Protein AF-A0A6V6YTX3-F1 (afdb_monomer_lite)

Radius of gyration: 28.55 Å; chains: 1; bounding box: 66×71×80 Å

pLDDT: mean 80.89, std 12.43, range [33.06, 96.5]

Foldseek 3Di:
DVPPDQDWDWDKDFDWDDDPVDGADPVGGPDIDTHTFFKKKKKKKKKFFPAFLDKDWPPADPPVVVVSVVSVVVNVVCVVVLWTKIKIWMKIKMFGCDPDPPDGPDIDIDIDIDIDIDNVCSVVCVVVSVVVCVVVVVVVVVRVPDNWGKMKTKGAWMKMWIKMKGWDFAAEPNHGDPDIWIKIKTKIKTVFNMKIKMKTQVLVVLVVVVVVPPDDDDSNPVSVVVVVVVCVVVVPDPDAQKDKDKTWIKIWMWTKMWMKMKMDTPRYPKIKIKIKIKIKIKIKTKIKIKMKGWDDDPQKIKIKIKIKIKMKMWMKMWMWMWMAIPVVRWIWIAIWIKGAWTKMWIWIKMKIWMDRPVVRDTDIDMDTPDTDMDTPGHIDIPQVVCCVVVVDHRIDIPD

Sequence (399 aa):
MQYIWPKVFANEYNIHVHSCRYFSNDANTTIQLMAYSDIKWDFHFFLNLSNELSVKWGKLPPGKDTEMRKKAGKIGAEKRWKQTEIDFGVVLEANWNKITDDKYDNHFDATFKHEAKIKQLYSVFSSLKEFSKGVTGGTKGIAKKSNLPFDVQMKPPNFCLGAVWQLARGTKKGVPTKVLGMEYKFYFKAEPLIALVLTIDLLDLAVQTAGTLAGGPAGNEVAKLILDIIQEWAARDREVGITFSILFDLILTGQIDGSADMTINTESDDNKGNAELKTKLSAEIKLEVKLKAKAVFLEVTAYALGTAKASAKASITFGHTLQYNQTQKSLYYRPAMNFDTVEGTVLIKVEAGLSAKKLGLDLKEDKVIVNKSYTFWDGFDVIKQFEKTTGYSTNINLI

Secondary structure (DSSP, 8-state):
-GGGSSS--EEEEEE--EETTEE--TTS-SEEEEEE--EEEEEEEEEEE-S-SEEEEESPPTTHHHHHHHHHHHHHHHHHHT-EEEEEEEEEEEEEEEEETTEEEEEEEEEEEEEEEESHHHHHHHHHHHHHHHHHHHHHHHHTT----EEEEEEPPEEEEEEEEEEEEEEETTEEEEEEEEEEEEEEEEEEEEEEEEEEEHHHHHHHHHTT-SS-SSSHHHHHHHHHHHHHHHHS-SSSSEEEEEEEEEEEEEEEEEEEEEEEETT-S--EEEEEEEEEEEEEEEEEEEEEEEEEETTEEEEEEEEEEEEEEEEEEEEEEEEEETTTTEEEEEEEEEE--EEEEEEEEEEEEEEEGGGTEEEEEEEEEEEEEEEEE--EEHHHHHHHHH-----EE--

Organism: NCBI:txid554283

Structure (mmCIF, N/CA/C/O backbone):
data_AF-A0A6V6YTX3-F1
#
_entry.id   AF-A0A6V6YTX3-F1
#
loop_
_atom_site.group_PDB
_atom_site.id
_atom_site.type_symbol
_atom_site.label_atom_id
_atom_site.label_alt_id
_atom_site.label_comp_id
_atom_site.label_asym_id
_atom_site.label_entity_id
_atom_site.label_seq_id
_atom_site.pdbx_PDB_ins_cod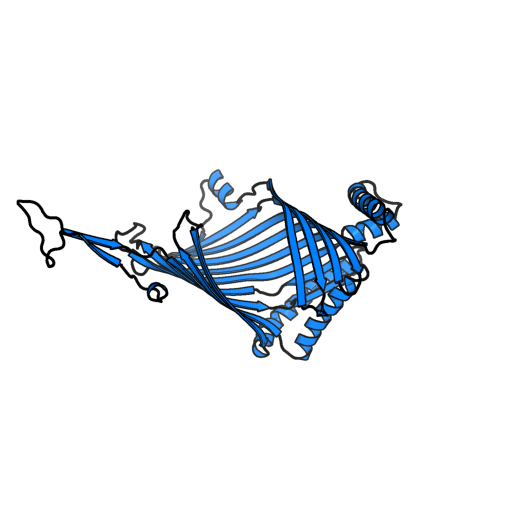e
_atom_site.Cartn_x
_atom_site.Cartn_y
_atom_site.Cartn_z
_atom_site.occupancy
_atom_site.B_iso_or_equiv
_atom_site.auth_seq_id
_atom_site.auth_comp_id
_atom_site.auth_asym_id
_atom_site.auth_atom_id
_atom_site.pdbx_PDB_model_num
ATOM 1 N N . MET A 1 1 ? -21.705 -22.855 4.263 1.00 55.72 1 MET A N 1
ATOM 2 C CA . MET A 1 1 ? -22.449 -21.572 4.275 1.00 55.72 1 MET A CA 1
ATOM 3 C C . MET A 1 1 ? -22.805 -21.069 5.675 1.00 55.72 1 MET A C 1
ATOM 5 O O . MET A 1 1 ? -22.859 -19.861 5.834 1.00 55.72 1 MET A O 1
ATOM 9 N N . GLN A 1 2 ? -23.033 -21.928 6.682 1.00 64.25 2 GLN A N 1
ATOM 10 C CA . GLN A 1 2 ? -23.496 -21.500 8.017 1.00 64.25 2 GLN A CA 1
ATOM 11 C C . GLN A 1 2 ? -22.607 -20.435 8.690 1.00 64.25 2 GLN A C 1
ATOM 13 O O . GLN A 1 2 ? -23.139 -19.475 9.229 1.00 64.25 2 GLN A O 1
ATOM 18 N N . TYR A 1 3 ? -21.280 -20.550 8.583 1.00 70.75 3 TYR A N 1
ATOM 19 C CA . TYR A 1 3 ? -20.332 -19.637 9.239 1.00 70.75 3 TYR A CA 1
ATOM 20 C C . TYR A 1 3 ? -19.998 -18.358 8.453 1.00 70.75 3 TYR A C 1
ATOM 22 O O . TYR A 1 3 ? -19.199 -17.565 8.934 1.00 70.75 3 TYR A O 1
ATOM 30 N N . ILE A 1 4 ? -20.577 -18.154 7.260 1.00 78.25 4 ILE A N 1
ATOM 31 C CA . ILE A 1 4 ? -20.369 -16.921 6.471 1.00 78.25 4 ILE A CA 1
ATOM 32 C C . ILE A 1 4 ? -21.146 -15.760 7.100 1.00 78.25 4 ILE A C 1
ATOM 34 O O . ILE A 1 4 ? -20.674 -14.630 7.125 1.00 78.25 4 ILE A O 1
ATOM 38 N N . TRP A 1 5 ? -22.346 -16.030 7.617 1.00 79.81 5 TRP A N 1
ATOM 39 C CA . TRP A 1 5 ? -23.194 -14.985 8.178 1.00 79.81 5 TRP A CA 1
ATOM 40 C C . TRP A 1 5 ? -22.639 -14.481 9.514 1.00 79.81 5 TRP A C 1
ATOM 42 O O . TRP A 1 5 ? -22.276 -15.301 10.361 1.00 79.81 5 TRP A O 1
ATOM 52 N N . PRO A 1 6 ? -22.615 -13.156 9.743 1.00 76.31 6 PRO A N 1
ATOM 53 C CA . PRO A 1 6 ? -22.049 -12.572 10.948 1.00 76.31 6 PRO A CA 1
ATOM 54 C C . PRO A 1 6 ? -23.008 -12.752 12.131 1.00 76.31 6 PRO A C 1
ATOM 56 O O . PRO A 1 6 ? -23.791 -11.877 12.495 1.00 76.31 6 PRO A O 1
ATOM 59 N N . LYS A 1 7 ? -22.984 -13.943 12.719 1.00 79.56 7 LYS A N 1
ATOM 60 C CA . LYS A 1 7 ? -23.772 -14.308 13.891 1.00 79.56 7 LYS A CA 1
ATOM 61 C C . LYS A 1 7 ? -22.941 -15.223 14.778 1.00 79.56 7 LYS A C 1
ATOM 63 O O . LYS A 1 7 ? -22.141 -16.019 14.296 1.00 79.56 7 LYS A O 1
ATOM 68 N N . VAL A 1 8 ? -23.169 -15.128 16.084 1.00 79.75 8 VAL A N 1
ATOM 69 C CA . VAL A 1 8 ? -22.564 -16.048 17.044 1.00 79.75 8 VAL A CA 1
ATOM 70 C C . VAL A 1 8 ? -23.171 -17.437 16.846 1.00 79.75 8 VAL A C 1
ATOM 72 O O . VAL A 1 8 ? -24.342 -17.665 17.155 1.00 79.75 8 VAL A O 1
ATOM 75 N N . PHE A 1 9 ? -22.368 -18.356 16.314 1.00 80.56 9 PHE A N 1
ATOM 76 C CA . PHE A 1 9 ? -22.688 -19.775 16.217 1.00 80.56 9 PHE A CA 1
ATOM 77 C C . PHE A 1 9 ? -21.773 -20.559 17.158 1.00 80.56 9 PHE A C 1
ATOM 79 O O . PHE A 1 9 ? -20.552 -20.418 17.094 1.00 80.56 9 PHE A O 1
ATOM 86 N N . ALA A 1 10 ? -22.371 -21.383 18.017 1.00 84.25 10 ALA A N 1
ATOM 87 C CA . ALA A 1 10 ? -21.659 -22.334 18.857 1.00 84.25 10 ALA A CA 1
ATOM 88 C C . ALA A 1 10 ? -21.990 -23.755 18.397 1.00 84.25 10 ALA A C 1
ATOM 90 O O . ALA A 1 10 ? -23.154 -24.083 18.170 1.00 84.25 10 ALA A O 1
ATOM 91 N N . ASN A 1 11 ? -20.965 -24.589 18.278 1.00 83.12 11 ASN A N 1
ATOM 92 C CA . ASN A 1 11 ? -21.121 -26.032 18.230 1.00 83.12 11 ASN A CA 1
ATOM 93 C C . ASN A 1 11 ? -21.194 -26.521 19.679 1.00 83.12 11 ASN A C 1
ATOM 95 O O . ASN A 1 11 ? -20.237 -26.354 20.440 1.00 83.12 11 ASN A O 1
ATOM 99 N N . GLU A 1 12 ? -22.340 -27.071 20.061 1.00 86.38 12 GLU A N 1
ATOM 100 C CA . GLU A 1 12 ? -22.584 -27.540 21.421 1.00 86.38 12 GLU A CA 1
ATOM 101 C C . GLU A 1 12 ? -22.137 -28.996 21.567 1.00 86.38 12 GLU A C 1
ATOM 103 O O . GLU A 1 12 ? -22.546 -29.861 20.793 1.00 86.38 12 GLU A O 1
ATOM 108 N N . TYR A 1 13 ? -21.314 -29.271 22.578 1.00 87.19 13 TYR A N 1
ATOM 109 C CA . TYR A 1 13 ? -20.930 -30.627 22.955 1.00 87.19 13 TYR A CA 1
ATOM 110 C C . TYR A 1 13 ? -21.371 -30.888 24.390 1.00 87.19 13 TYR A C 1
ATOM 112 O O . TYR A 1 13 ? -20.872 -30.276 25.337 1.00 87.19 13 TYR A O 1
ATOM 120 N N . ASN A 1 14 ? -22.305 -31.820 24.540 1.00 88.56 14 ASN A N 1
ATOM 121 C CA . ASN A 1 14 ? -22.791 -32.268 25.834 1.00 88.56 14 ASN A CA 1
ATOM 122 C C . ASN A 1 14 ? -21.958 -33.461 26.298 1.00 88.56 14 ASN A C 1
ATOM 124 O O . ASN A 1 14 ? -21.914 -34.497 25.637 1.00 88.56 14 ASN A O 1
ATOM 128 N N . ILE A 1 15 ? -21.277 -33.305 27.429 1.00 85.94 15 ILE A N 1
ATOM 129 C CA . ILE A 1 15 ? -20.471 -34.356 28.044 1.00 85.94 15 ILE A CA 1
ATOM 130 C C . ILE A 1 15 ? -21.214 -34.853 29.284 1.00 85.94 15 ILE A C 1
ATOM 132 O O . ILE A 1 15 ? -21.474 -34.108 30.237 1.00 85.94 15 ILE A O 1
ATOM 136 N N . HIS A 1 16 ? -21.542 -36.139 29.262 1.00 86.81 16 HIS A N 1
ATOM 137 C CA . HIS A 1 16 ? -22.206 -36.850 30.346 1.00 86.81 16 HIS A CA 1
ATOM 138 C C . HIS A 1 16 ? -21.153 -37.630 31.133 1.00 86.81 16 HIS A C 1
ATOM 140 O O . HIS A 1 16 ? -20.387 -38.411 30.569 1.00 86.81 16 HIS A O 1
ATOM 146 N N . VAL A 1 17 ? -21.069 -37.379 32.441 1.00 82.81 17 VAL A N 1
ATOM 147 C CA . VAL A 1 17 ? -20.163 -38.114 33.330 1.00 82.81 17 VAL A CA 1
ATOM 148 C C . VAL A 1 17 ? -20.992 -39.104 34.135 1.00 82.81 17 VAL A C 1
ATOM 150 O O . VAL A 1 17 ? -22.024 -38.747 34.713 1.00 82.81 17 VAL A O 1
ATOM 153 N N . HIS A 1 18 ? -20.531 -40.350 34.177 1.00 83.75 18 HIS A N 1
ATOM 154 C CA . HIS A 1 18 ? -21.158 -41.427 34.934 1.00 83.75 18 HIS A CA 1
ATOM 155 C C . HIS A 1 18 ? -20.151 -42.008 35.928 1.00 83.75 18 HIS A C 1
ATOM 157 O O . HIS A 1 18 ? -18.965 -42.147 35.640 1.00 83.75 18 HIS A O 1
ATOM 163 N N . SER A 1 19 ? -20.636 -42.363 37.109 1.00 81.50 19 SER A N 1
ATOM 164 C CA . SER A 1 19 ? -19.916 -43.114 38.131 1.00 81.50 19 SER A CA 1
ATOM 165 C C . SER A 1 19 ? -20.881 -44.088 38.805 1.00 81.50 19 SER A C 1
ATOM 167 O O . SER A 1 19 ? -22.097 -43.929 38.710 1.00 81.50 19 SER A O 1
ATOM 169 N N . CYS A 1 20 ? -20.365 -45.058 39.561 1.00 77.19 20 CYS A N 1
ATOM 170 C CA . CYS A 1 20 ? -21.208 -46.028 40.269 1.00 77.19 20 CYS A CA 1
ATOM 171 C C . CYS A 1 20 ? -22.202 -45.390 41.265 1.00 77.19 20 CYS A C 1
ATOM 173 O O . CYS A 1 20 ? -23.158 -46.045 41.665 1.00 77.19 20 CYS A O 1
ATOM 175 N N . ARG A 1 21 ? -21.990 -44.127 41.675 1.00 72.94 21 ARG A N 1
ATOM 176 C CA . ARG A 1 21 ? -22.867 -43.377 42.595 1.00 72.94 21 ARG A CA 1
ATOM 177 C C . ARG A 1 21 ? -23.674 -42.263 41.912 1.00 72.94 21 ARG A C 1
ATOM 179 O O . ARG A 1 21 ? -24.612 -41.751 42.512 1.00 72.94 21 ARG A O 1
ATOM 186 N N . TYR A 1 22 ? -23.316 -41.871 40.690 1.00 70.75 22 TYR A N 1
ATOM 187 C CA . TYR A 1 22 ? -23.925 -4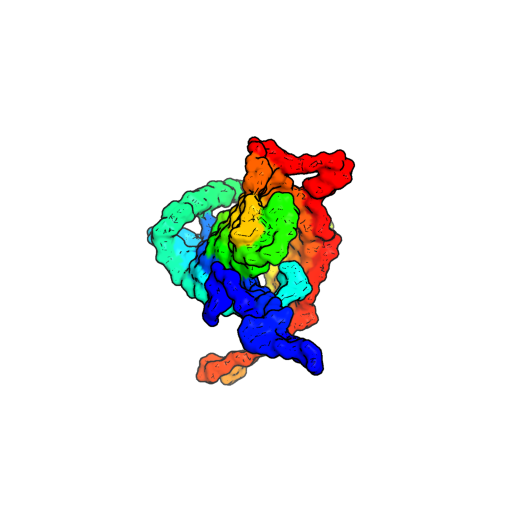0.746 39.977 1.00 70.75 22 TYR A CA 1
ATOM 188 C C . TYR A 1 22 ? -24.087 -41.074 38.496 1.00 70.75 22 TYR A C 1
ATOM 190 O O . TYR A 1 22 ? -23.101 -41.347 37.816 1.00 70.75 22 TYR A O 1
ATOM 198 N N . PHE A 1 23 ? -25.315 -41.004 37.993 1.00 72.06 23 PHE A N 1
ATOM 199 C CA . PHE A 1 23 ? -25.640 -41.274 36.598 1.00 72.06 23 PHE A CA 1
ATOM 200 C C . PHE A 1 23 ? -26.283 -40.023 35.999 1.00 72.06 23 PHE A C 1
ATOM 202 O O . PHE A 1 23 ? -27.403 -39.671 36.370 1.00 72.06 23 PHE A O 1
ATOM 209 N N . SER A 1 24 ? -25.575 -39.326 35.109 1.00 69.75 24 SER A N 1
ATOM 210 C CA . SER A 1 24 ? -26.210 -38.278 34.304 1.00 69.75 24 SER A CA 1
ATOM 211 C C . SER A 1 24 ? -27.113 -38.924 33.249 1.00 69.75 24 SER A C 1
ATOM 213 O O . SER A 1 24 ? -26.835 -40.029 32.793 1.00 69.75 24 SER A O 1
ATOM 215 N N . ASN A 1 25 ? -28.232 -38.291 32.904 1.00 71.19 25 ASN A N 1
ATOM 216 C CA . ASN A 1 25 ? -29.063 -38.717 31.775 1.00 71.19 25 ASN A CA 1
ATOM 217 C C . ASN A 1 25 ? -28.991 -37.656 30.668 1.00 71.19 25 ASN A C 1
ATOM 219 O O . ASN A 1 25 ? -28.461 -36.565 30.893 1.00 71.19 25 ASN A O 1
ATOM 223 N N . ASP A 1 26 ? -29.559 -37.954 29.503 1.00 67.12 26 ASP A N 1
ATOM 224 C CA . ASP A 1 26 ? -29.536 -37.057 28.339 1.00 67.12 26 ASP A CA 1
ATOM 225 C C . ASP A 1 26 ? -30.217 -35.695 28.590 1.00 67.12 26 ASP A C 1
ATOM 227 O O . ASP A 1 26 ? -29.926 -34.723 27.900 1.00 67.12 26 ASP A O 1
ATOM 231 N N . ALA A 1 27 ? -31.085 -35.587 29.603 1.00 72.06 27 ALA A N 1
ATOM 232 C CA . ALA A 1 27 ? -31.695 -34.327 30.031 1.00 72.06 27 ALA A CA 1
ATOM 233 C C . ALA A 1 27 ? -30.821 -33.518 31.014 1.00 72.06 27 ALA A C 1
ATOM 235 O O . ALA A 1 27 ? -31.084 -32.337 31.221 1.00 72.06 27 ALA A O 1
ATOM 236 N N . ASN A 1 28 ? -29.788 -34.126 31.610 1.00 73.38 28 ASN A N 1
ATOM 237 C CA . ASN A 1 28 ? -28.886 -33.511 32.586 1.00 73.38 28 ASN A CA 1
ATOM 238 C C . ASN A 1 28 ? -27.421 -33.655 32.147 1.00 73.38 28 ASN A C 1
ATOM 240 O O . ASN A 1 28 ? -26.656 -34.466 32.679 1.00 73.38 28 ASN A O 1
ATOM 244 N N . THR A 1 29 ? -27.020 -32.832 31.180 1.00 81.94 29 THR A N 1
ATOM 245 C CA . THR A 1 29 ? -25.621 -32.675 30.764 1.00 81.94 29 THR A CA 1
ATOM 246 C C . THR A 1 29 ? -24.740 -32.291 31.955 1.00 81.94 29 THR A C 1
ATOM 248 O O . THR A 1 29 ? -25.035 -31.338 32.671 1.00 81.94 29 THR A O 1
ATOM 251 N N . THR A 1 30 ? -23.634 -33.015 32.171 1.00 84.06 30 THR A N 1
ATOM 252 C CA . THR A 1 30 ? -22.717 -32.714 33.288 1.00 84.06 30 THR A CA 1
ATOM 253 C C . THR A 1 30 ? -21.778 -31.557 32.952 1.00 84.06 30 THR A C 1
ATOM 255 O O . THR A 1 30 ? -21.507 -30.713 33.801 1.00 84.06 30 THR A O 1
ATOM 258 N N . ILE A 1 31 ? -21.284 -31.504 31.713 1.00 84.31 31 ILE A N 1
ATOM 259 C CA . ILE A 1 31 ? -20.460 -30.407 31.196 1.00 84.31 31 ILE A CA 1
ATOM 260 C C . ILE A 1 31 ? -20.973 -30.048 29.800 1.00 84.31 31 ILE A C 1
ATOM 262 O O . ILE A 1 31 ? -20.982 -30.898 28.913 1.00 84.31 31 ILE A O 1
ATOM 266 N N . GLN A 1 32 ? -21.382 -28.795 29.601 1.00 85.88 32 GLN A N 1
ATOM 267 C CA . GLN A 1 32 ? -21.717 -28.255 28.282 1.00 85.88 32 GLN A CA 1
ATOM 268 C C . GLN A 1 32 ? -20.524 -27.450 27.761 1.00 85.88 32 GLN A C 1
ATOM 270 O O . GLN A 1 32 ? -20.121 -26.455 28.367 1.00 85.88 32 GLN A O 1
ATOM 275 N N . LEU A 1 33 ? -19.944 -27.887 26.646 1.00 85.12 33 LEU A N 1
ATOM 276 C CA . LEU A 1 33 ? -18.865 -27.183 25.962 1.00 85.12 33 LEU A CA 1
ATOM 277 C C . LEU A 1 33 ? -19.438 -26.439 24.750 1.00 85.12 33 LEU A C 1
ATOM 279 O O . LEU A 1 33 ? -19.970 -27.055 23.829 1.00 85.12 33 LEU A O 1
ATOM 283 N N . MET A 1 34 ? -19.286 -25.116 24.741 1.00 85.69 34 MET A N 1
ATOM 284 C CA . MET A 1 34 ? -19.649 -24.258 23.611 1.00 85.69 34 MET A CA 1
ATOM 285 C C . MET A 1 34 ? -18.389 -23.975 22.788 1.00 85.69 34 MET A C 1
ATOM 287 O O . MET A 1 34 ? -17.535 -23.197 23.218 1.00 85.69 34 MET A O 1
ATOM 291 N N . ALA A 1 35 ? -18.241 -24.620 21.629 1.00 85.44 35 ALA A N 1
ATOM 292 C CA . ALA A 1 35 ? -17.104 -24.390 20.741 1.00 85.44 35 ALA A CA 1
ATOM 293 C C . ALA A 1 35 ? -17.479 -23.406 19.631 1.00 85.44 35 ALA A C 1
ATOM 295 O O . ALA A 1 35 ? -18.413 -23.634 18.865 1.00 85.44 35 ALA A O 1
ATOM 296 N N . TYR A 1 36 ? -16.724 -22.323 19.523 1.00 85.62 36 TYR A N 1
ATOM 297 C CA . TYR A 1 36 ? -16.973 -21.256 18.561 1.00 85.62 36 TYR A CA 1
ATOM 298 C C . TYR A 1 36 ? -15.987 -21.336 17.397 1.00 85.62 36 TYR A C 1
ATOM 300 O O . TYR A 1 36 ? -14.835 -21.728 17.581 1.00 85.62 36 TYR A O 1
ATOM 308 N N . SER A 1 37 ? -16.430 -20.961 16.197 1.00 82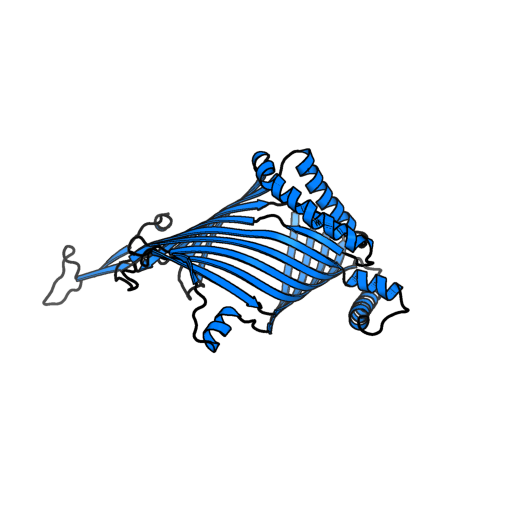.06 37 SER A N 1
ATOM 309 C CA . SER A 1 37 ? -15.560 -20.911 15.022 1.00 82.06 37 SER A CA 1
ATOM 310 C C . SER A 1 37 ? -14.627 -19.699 15.085 1.00 82.06 37 SER A C 1
ATOM 312 O O . SER A 1 37 ? -15.104 -18.564 15.107 1.00 82.06 37 SER A O 1
ATOM 314 N N . ASP A 1 38 ? -13.317 -19.929 15.054 1.00 84.94 38 ASP A N 1
ATOM 315 C CA . ASP A 1 38 ? -12.299 -18.875 14.967 1.00 84.94 38 ASP A CA 1
ATOM 316 C C . ASP A 1 38 ? -12.019 -18.522 13.498 1.00 84.94 38 ASP A C 1
ATOM 318 O O . ASP A 1 38 ? -11.021 -18.943 12.912 1.00 84.94 38 ASP A O 1
ATOM 322 N N . ILE A 1 39 ? -12.977 -17.831 12.873 1.00 89.12 39 ILE A N 1
ATOM 323 C CA . ILE A 1 39 ? -12.900 -17.404 11.472 1.00 89.12 39 ILE A CA 1
ATOM 324 C C . ILE A 1 39 ? -13.040 -15.886 11.414 1.00 89.12 39 ILE A C 1
ATOM 326 O O . ILE A 1 39 ? -14.012 -15.320 11.921 1.00 89.12 39 ILE A O 1
ATOM 330 N N . LYS A 1 40 ? -12.087 -15.246 10.740 1.00 92.38 40 LYS A N 1
ATOM 331 C CA . LYS A 1 40 ? -12.123 -13.837 10.373 1.00 92.38 40 LYS A CA 1
ATOM 332 C C . LYS A 1 40 ? -12.524 -13.710 8.912 1.00 92.38 40 LYS A C 1
ATOM 334 O O . LYS A 1 40 ? -11.817 -14.195 8.031 1.00 92.38 40 LYS A O 1
ATOM 339 N N . TRP A 1 41 ? -13.634 -13.031 8.671 1.00 93.62 41 TRP A N 1
ATOM 340 C CA . TRP A 1 41 ? -14.129 -12.729 7.334 1.00 93.62 41 TRP A CA 1
ATOM 341 C C . TRP A 1 41 ? -13.815 -11.287 6.959 1.00 93.62 41 TRP A C 1
ATOM 343 O O . TRP A 1 41 ? -13.958 -10.399 7.798 1.00 93.62 41 TRP A O 1
ATOM 353 N N . ASP A 1 42 ? -13.432 -11.054 5.708 1.00 95.38 42 ASP A N 1
ATOM 354 C CA . ASP A 1 42 ? -13.283 -9.728 5.106 1.00 95.38 42 ASP A CA 1
ATOM 355 C C . ASP A 1 42 ? -14.088 -9.688 3.808 1.00 95.38 42 ASP A C 1
ATOM 357 O O . ASP A 1 42 ? -13.879 -10.493 2.903 1.00 95.38 42 ASP A O 1
ATOM 361 N N . PHE A 1 43 ? -15.040 -8.765 3.733 1.00 94.94 43 PHE A N 1
ATOM 362 C CA . PHE A 1 43 ? -15.798 -8.499 2.524 1.00 94.94 43 PHE A CA 1
ATOM 363 C C . PHE A 1 43 ? -15.616 -7.048 2.119 1.00 94.94 43 PHE A C 1
ATOM 365 O O . PHE A 1 43 ? -15.919 -6.145 2.905 1.00 94.94 43 PHE A O 1
ATOM 372 N N . HIS A 1 44 ? -15.213 -6.805 0.876 1.00 95.88 44 HIS A N 1
ATOM 373 C CA . HIS A 1 44 ? -15.066 -5.442 0.390 1.00 95.88 44 HIS A CA 1
ATOM 374 C C . HIS A 1 44 ? -15.328 -5.274 -1.098 1.00 95.88 44 HIS A C 1
ATOM 376 O O . HIS A 1 44 ? -15.065 -6.146 -1.926 1.00 95.88 44 HIS A O 1
ATOM 382 N N . PHE A 1 45 ? -15.818 -4.086 -1.430 1.00 94.69 45 PHE A N 1
ATOM 383 C CA . PHE A 1 45 ? -15.834 -3.558 -2.781 1.00 94.69 45 PHE A CA 1
ATOM 384 C C . PHE A 1 45 ? -14.536 -2.803 -3.024 1.00 94.69 45 PHE A C 1
ATOM 386 O O . PHE A 1 45 ? -14.122 -2.006 -2.180 1.00 94.69 45 PHE A O 1
ATOM 393 N N . PHE A 1 46 ? -13.938 -2.984 -4.196 1.00 93.31 46 PHE A N 1
ATOM 394 C CA . PHE A 1 46 ? -12.847 -2.130 -4.652 1.00 93.31 46 PHE A CA 1
ATOM 395 C C . PHE A 1 46 ? -13.232 -1.395 -5.934 1.00 93.31 46 PHE A C 1
ATOM 397 O O . PHE A 1 46 ? -13.990 -1.907 -6.762 1.00 93.31 46 PHE A O 1
ATOM 404 N N . LEU A 1 47 ? -12.701 -0.186 -6.090 1.00 90.62 47 LEU A N 1
ATOM 405 C CA . LEU A 1 47 ? -12.811 0.620 -7.298 1.00 90.62 47 LEU A CA 1
ATOM 406 C C . LEU A 1 47 ? -11.467 1.290 -7.551 1.00 90.62 47 LEU A C 1
ATOM 408 O O . LEU A 1 47 ? -11.086 2.233 -6.856 1.00 90.62 47 LEU A O 1
ATOM 412 N N . ASN A 1 48 ? -10.783 0.811 -8.581 1.00 88.94 48 ASN A N 1
ATOM 413 C CA . ASN A 1 48 ? -9.506 1.329 -9.032 1.00 88.94 48 ASN A CA 1
ATOM 414 C C . ASN A 1 48 ? -9.685 1.979 -10.395 1.00 88.94 48 ASN A C 1
ATOM 416 O O . ASN A 1 48 ? -10.426 1.509 -11.257 1.00 88.94 48 ASN A O 1
ATOM 420 N N . LEU A 1 49 ? -8.995 3.085 -10.596 1.00 85.19 49 LEU A N 1
ATOM 421 C CA . LEU A 1 49 ? -8.936 3.754 -11.884 1.00 85.19 49 LEU A CA 1
ATOM 422 C C . LEU A 1 49 ? -7.754 3.195 -12.665 1.00 85.19 49 LEU A C 1
ATOM 424 O O . LEU A 1 49 ? -6.610 3.306 -12.230 1.00 85.19 49 LEU A O 1
ATOM 428 N N . SER A 1 50 ? -8.020 2.618 -13.831 1.00 80.56 50 SER A N 1
ATOM 429 C CA . SER A 1 50 ? -7.002 1.862 -14.570 1.00 80.56 50 SER A CA 1
ATOM 430 C C . SER A 1 50 ? -5.992 2.778 -15.285 1.00 80.56 50 SER A C 1
ATOM 432 O O . SER A 1 50 ? -4.884 2.360 -15.624 1.00 80.56 50 SER A O 1
ATOM 434 N N . ASN A 1 51 ? -6.358 4.044 -15.527 1.00 87.00 51 ASN A N 1
ATOM 435 C CA . ASN A 1 51 ? -5.535 5.019 -16.245 1.00 87.00 51 ASN A CA 1
ATOM 436 C C . ASN A 1 51 ? -4.972 6.118 -15.334 1.00 87.00 51 ASN A C 1
ATOM 438 O O . ASN A 1 51 ? -5.651 6.642 -14.453 1.00 87.00 51 ASN A O 1
ATOM 442 N N . GLU A 1 52 ? -3.740 6.539 -15.633 1.00 88.75 52 GLU A N 1
ATOM 443 C CA . GLU A 1 52 ? -3.099 7.703 -15.009 1.00 88.75 52 GLU A CA 1
ATOM 444 C C . GLU A 1 52 ? -3.956 8.971 -15.168 1.00 88.75 52 GLU A C 1
ATOM 446 O O . GLU A 1 52 ? -4.544 9.215 -16.221 1.00 88.75 52 GLU A O 1
ATOM 451 N N . LEU A 1 53 ? -3.971 9.843 -14.160 1.00 85.81 53 LEU A N 1
ATOM 452 C CA . LEU A 1 53 ? -4.708 11.111 -14.202 1.00 85.81 53 LEU A CA 1
ATOM 453 C C . LEU A 1 53 ? -4.008 12.179 -15.056 1.00 85.81 53 LEU A C 1
ATOM 455 O O . LEU A 1 53 ? -4.662 13.073 -15.602 1.00 85.81 53 LEU A O 1
ATOM 459 N N . SER A 1 54 ? -2.678 12.133 -15.141 1.00 85.81 54 SER A N 1
ATOM 460 C CA . SER A 1 54 ? -1.855 12.970 -16.021 1.00 85.81 54 SER A CA 1
ATOM 461 C C . SER A 1 54 ? -0.495 12.324 -16.223 1.00 85.81 54 SER A C 1
ATOM 463 O O . SER A 1 54 ? 0.037 11.675 -15.324 1.00 85.81 54 SER A O 1
ATOM 465 N N . VAL A 1 55 ? 0.073 12.542 -17.405 1.00 88.88 55 VAL A N 1
ATOM 466 C CA . VAL A 1 55 ? 1.452 12.181 -17.720 1.00 88.88 55 VAL A CA 1
ATOM 467 C C . VAL A 1 55 ? 2.156 13.362 -18.381 1.00 88.88 55 VAL A C 1
ATOM 469 O O . VAL A 1 55 ? 1.589 14.055 -19.238 1.00 88.88 55 VAL A O 1
ATOM 472 N N . LYS A 1 56 ? 3.399 13.602 -17.976 1.00 86.75 56 LYS A N 1
ATOM 473 C CA . LYS A 1 56 ? 4.347 14.537 -18.592 1.00 86.75 56 LYS A CA 1
ATOM 474 C C . LYS A 1 56 ? 5.695 13.850 -18.681 1.00 86.75 56 LYS A C 1
ATOM 476 O O . LYS A 1 56 ? 5.998 12.999 -17.863 1.00 86.75 56 LYS A O 1
ATOM 481 N N . TRP A 1 57 ? 6.499 14.219 -19.660 1.00 88.81 57 TRP A N 1
ATOM 482 C CA . TRP A 1 57 ? 7.838 13.673 -19.808 1.00 88.81 57 TRP A CA 1
ATOM 483 C C . TRP A 1 57 ? 8.712 14.631 -20.609 1.00 88.81 57 TRP A C 1
ATOM 485 O O . TRP A 1 57 ? 8.203 15.538 -21.279 1.00 88.81 57 TRP A O 1
ATOM 495 N N . GLY A 1 58 ? 10.022 14.437 -20.528 1.00 85.19 58 GLY A N 1
ATOM 496 C CA . GLY A 1 58 ? 11.005 15.212 -21.269 1.00 85.19 58 GLY A CA 1
ATOM 497 C C . GLY A 1 58 ? 12.290 14.422 -21.460 1.00 85.19 58 GLY A C 1
ATOM 498 O O . GLY A 1 58 ? 12.709 13.708 -20.557 1.00 85.19 58 GLY A O 1
ATOM 499 N N . LYS A 1 59 ? 12.892 14.560 -22.649 1.00 80.81 59 LYS A N 1
ATOM 500 C CA . LYS A 1 59 ? 14.223 14.022 -22.992 1.00 80.81 59 LYS A CA 1
ATOM 501 C C . LYS A 1 59 ? 14.399 12.520 -22.718 1.00 80.81 59 LYS A C 1
ATOM 503 O O . LYS A 1 59 ? 15.512 12.086 -22.499 1.00 80.81 59 LYS A O 1
ATOM 508 N N . LEU A 1 60 ? 13.312 11.745 -22.744 1.00 82.62 60 LEU A N 1
ATOM 509 C CA . LEU A 1 60 ? 13.362 10.291 -22.598 1.00 82.62 60 LEU A CA 1
ATOM 510 C C . LEU A 1 60 ? 13.936 9.622 -23.856 1.00 82.62 60 LEU A C 1
ATOM 512 O O . LEU A 1 60 ? 13.690 10.116 -24.964 1.00 82.62 60 LEU A O 1
ATOM 516 N N . PRO A 1 61 ? 14.589 8.458 -23.714 1.00 74.62 61 PRO A N 1
ATOM 517 C CA . PRO A 1 61 ? 15.090 7.704 -24.851 1.00 74.62 61 PRO A CA 1
ATOM 518 C C . PRO A 1 61 ? 13.951 7.171 -25.748 1.00 74.62 61 PRO A C 1
ATOM 520 O O . PRO A 1 61 ? 12.804 6.996 -25.298 1.00 74.62 61 PRO A O 1
ATOM 523 N N . PRO A 1 62 ? 14.249 6.869 -27.029 1.00 70.19 62 PRO A N 1
ATOM 524 C CA . PRO A 1 62 ? 13.308 6.225 -27.943 1.00 70.19 62 PRO A CA 1
ATOM 525 C C . PRO A 1 62 ? 12.743 4.930 -27.338 1.00 70.19 62 PRO A C 1
ATOM 527 O O . PRO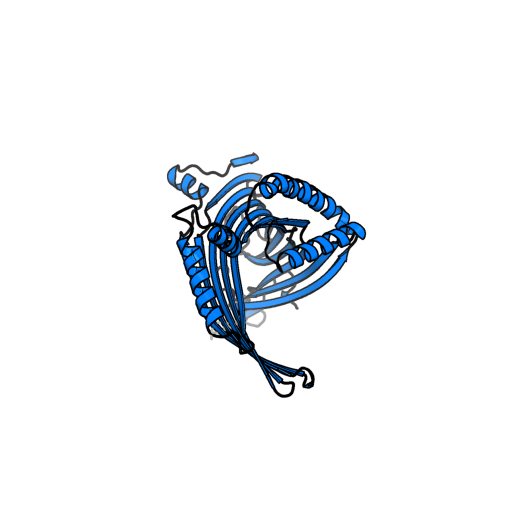 A 1 62 ? 13.479 4.098 -26.821 1.00 70.19 62 PRO A O 1
ATOM 530 N N . GLY A 1 63 ? 11.420 4.758 -27.381 1.00 76.56 63 GLY A N 1
ATOM 531 C CA . GLY A 1 63 ? 10.714 3.654 -26.713 1.00 76.56 63 GLY A CA 1
ATOM 532 C C . GLY A 1 63 ? 9.936 4.120 -25.482 1.00 76.56 63 GLY A C 1
ATOM 533 O O . GLY A 1 63 ? 8.705 4.059 -25.503 1.00 76.56 63 GLY A O 1
ATOM 534 N N . LYS A 1 64 ? 10.609 4.704 -24.477 1.00 79.81 64 LYS A N 1
ATOM 535 C CA . LYS A 1 64 ? 9.941 5.270 -23.285 1.00 79.81 64 LYS A CA 1
ATOM 536 C C . LYS A 1 64 ? 9.014 6.444 -23.655 1.00 79.81 64 LYS A C 1
ATOM 538 O O . LYS A 1 64 ? 7.882 6.508 -23.179 1.00 79.81 64 LYS A O 1
ATOM 543 N N . ASP A 1 65 ? 9.411 7.302 -24.604 1.00 82.00 65 ASP A N 1
ATOM 544 C CA . ASP A 1 65 ? 8.530 8.353 -25.165 1.00 82.00 65 ASP A CA 1
ATOM 545 C C . ASP A 1 65 ? 7.260 7.757 -25.814 1.00 82.00 65 ASP A C 1
ATOM 547 O O . ASP A 1 65 ? 6.152 8.269 -25.654 1.00 82.00 65 ASP A O 1
ATOM 551 N N . THR A 1 66 ? 7.378 6.609 -26.490 1.00 86.69 66 THR A N 1
ATOM 552 C CA . THR A 1 66 ? 6.220 5.951 -27.124 1.00 86.69 66 THR A CA 1
ATOM 553 C C . THR A 1 66 ? 5.228 5.437 -26.082 1.00 86.69 66 THR A C 1
ATOM 555 O O . THR A 1 66 ? 4.016 5.563 -26.273 1.00 86.69 66 THR A O 1
ATOM 558 N N . GLU A 1 67 ? 5.709 4.893 -24.965 1.00 87.69 67 GLU A N 1
ATOM 559 C CA . GLU A 1 67 ? 4.849 4.485 -23.850 1.00 87.69 67 GLU A CA 1
ATOM 560 C C . GLU A 1 67 ? 4.109 5.675 -23.237 1.00 87.69 67 GLU A C 1
ATOM 562 O O . GLU A 1 67 ? 2.896 5.602 -23.015 1.00 87.69 67 GLU A O 1
ATOM 567 N N . MET A 1 68 ? 4.797 6.801 -23.042 1.00 89.25 68 MET A N 1
ATOM 568 C CA . MET A 1 68 ? 4.172 8.011 -22.512 1.00 89.25 68 MET A CA 1
ATOM 569 C C . MET A 1 68 ? 3.134 8.597 -23.473 1.00 89.25 68 MET A C 1
ATOM 571 O O . MET A 1 68 ? 2.046 8.980 -23.038 1.00 89.25 68 MET A O 1
ATOM 575 N N . ARG A 1 69 ? 3.389 8.572 -24.788 1.00 88.38 69 ARG A N 1
ATOM 576 C CA . ARG A 1 69 ? 2.390 8.942 -25.808 1.00 88.38 69 ARG A CA 1
ATOM 577 C C . ARG A 1 69 ? 1.168 8.030 -25.780 1.00 88.38 69 ARG A C 1
ATOM 579 O O . ARG A 1 69 ? 0.051 8.528 -25.907 1.00 88.38 69 ARG A O 1
ATOM 586 N N . LYS A 1 70 ? 1.343 6.719 -25.573 1.00 91.44 70 LYS A N 1
ATOM 587 C CA . LYS A 1 70 ? 0.219 5.777 -25.410 1.00 91.44 70 LYS A CA 1
ATOM 588 C C . LYS A 1 70 ? -0.611 6.117 -24.169 1.00 91.44 70 LYS A C 1
ATOM 590 O O . LYS A 1 70 ? -1.831 6.225 -24.281 1.00 91.44 70 LYS A O 1
ATOM 595 N N . LYS A 1 71 ? 0.031 6.354 -23.017 1.00 90.69 71 LYS A N 1
ATOM 596 C CA . LYS A 1 71 ? -0.651 6.779 -21.778 1.00 90.69 71 LYS A CA 1
ATOM 597 C C . LYS A 1 71 ? -1.398 8.104 -21.969 1.00 90.69 71 LYS A C 1
ATOM 599 O O . LYS A 1 71 ? -2.579 8.202 -21.644 1.00 90.69 71 LYS A O 1
ATOM 604 N N . ALA A 1 72 ? -0.757 9.098 -22.584 1.00 88.19 72 ALA A N 1
ATOM 605 C CA . ALA A 1 72 ? -1.381 10.378 -22.914 1.00 88.19 72 ALA A CA 1
ATOM 606 C C . ALA A 1 72 ? -2.567 10.222 -23.882 1.00 88.19 72 ALA A C 1
ATOM 608 O O . ALA A 1 72 ? -3.587 10.893 -23.723 1.00 88.19 72 ALA A O 1
ATOM 609 N N . GLY A 1 73 ? -2.456 9.316 -24.857 1.00 90.12 73 GLY A N 1
ATOM 610 C CA . GLY A 1 73 ? -3.527 8.969 -25.787 1.00 90.12 73 GLY A CA 1
ATOM 611 C C . GLY A 1 73 ? -4.752 8.388 -25.081 1.00 90.12 73 GLY A C 1
ATOM 612 O O . GLY A 1 73 ? -5.868 8.823 -25.365 1.00 90.12 73 GLY A O 1
ATOM 613 N N . LYS A 1 74 ? -4.555 7.486 -24.107 1.00 89.75 74 LYS A N 1
ATOM 614 C CA . LYS A 1 74 ? -5.645 6.957 -23.268 1.00 89.75 74 LYS A CA 1
ATOM 615 C C . LYS A 1 74 ? -6.345 8.065 -22.476 1.00 89.75 74 LYS A C 1
ATOM 617 O O . LYS A 1 74 ? -7.562 8.194 -22.566 1.00 89.75 74 LYS A O 1
ATOM 622 N N . ILE A 1 75 ? -5.585 8.943 -21.815 1.00 87.25 75 ILE A N 1
ATOM 623 C CA . ILE A 1 75 ? -6.128 10.111 -21.091 1.00 87.25 75 ILE A CA 1
ATOM 624 C C . ILE A 1 75 ? -6.927 11.031 -22.030 1.00 87.25 75 ILE A C 1
ATOM 626 O O . ILE A 1 75 ? -7.997 11.536 -21.679 1.00 87.25 75 ILE A O 1
ATOM 630 N N . GLY A 1 76 ? -6.416 11.258 -23.243 1.00 85.31 76 GLY A N 1
ATOM 631 C CA . GLY A 1 76 ? -7.098 12.034 -24.276 1.00 85.31 76 GLY A CA 1
ATOM 632 C C . GLY A 1 76 ? -8.410 11.388 -24.727 1.00 85.31 76 GLY A C 1
ATOM 633 O O . GLY A 1 76 ? -9.416 12.084 -24.870 1.00 85.31 76 GLY A O 1
ATOM 634 N N . ALA A 1 77 ? -8.420 10.065 -24.902 1.00 86.62 77 ALA A N 1
ATOM 635 C CA . ALA A 1 77 ? -9.613 9.304 -25.252 1.00 86.62 77 ALA A CA 1
ATOM 636 C C . ALA A 1 77 ? -10.671 9.378 -24.141 1.00 86.62 77 ALA A C 1
ATOM 638 O O . ALA A 1 77 ? -11.823 9.694 -24.429 1.00 86.62 77 ALA A O 1
ATOM 639 N N . GLU A 1 78 ? -10.294 9.181 -22.878 1.00 86.38 78 GLU A N 1
ATOM 640 C CA . GLU A 1 78 ? -11.207 9.334 -21.739 1.00 86.38 78 GLU A CA 1
ATOM 641 C C . GLU A 1 78 ? -11.851 10.721 -21.697 1.00 86.38 78 GLU A C 1
ATOM 643 O O . GLU A 1 78 ? -13.068 10.843 -21.550 1.00 86.38 78 GLU A O 1
ATOM 648 N N . LYS A 1 79 ? -11.051 11.776 -21.913 1.00 85.31 79 LYS A N 1
ATOM 649 C CA . LYS A 1 79 ? -11.558 13.152 -21.979 1.00 85.31 79 LYS A CA 1
ATOM 650 C C . LYS A 1 79 ? -12.520 13.358 -23.150 1.00 85.31 79 LYS A C 1
ATOM 652 O O . LYS A 1 79 ? -13.561 13.989 -22.976 1.00 85.31 79 LYS A O 1
ATOM 657 N N . ARG A 1 80 ? -12.180 12.850 -24.339 1.00 86.25 80 ARG A N 1
ATOM 658 C CA . ARG A 1 80 ? -13.003 12.984 -25.555 1.00 86.25 80 ARG A CA 1
ATOM 659 C C . ARG A 1 80 ? -14.350 12.279 -25.407 1.00 86.25 80 ARG A C 1
ATOM 661 O O . ARG A 1 80 ? -15.367 12.828 -25.815 1.00 86.25 80 ARG A O 1
ATOM 668 N N . TRP A 1 81 ? -14.349 11.086 -24.822 1.00 85.75 81 TRP A N 1
ATOM 669 C CA . TRP A 1 81 ? -15.533 10.234 -24.704 1.00 85.75 81 TRP A CA 1
ATOM 670 C C . TRP A 1 81 ? -16.288 10.403 -23.378 1.00 85.75 81 TRP A C 1
ATOM 672 O O . TRP A 1 81 ? -17.331 9.773 -23.197 1.00 85.75 81 TRP A O 1
ATOM 682 N N . LYS A 1 82 ? -15.786 11.260 -22.473 1.00 85.31 82 LYS A N 1
ATOM 683 C CA . LYS A 1 82 ? -16.319 11.487 -21.116 1.00 85.31 82 LYS A CA 1
ATOM 684 C C . LYS A 1 82 ? -16.579 10.172 -20.379 1.00 85.31 82 LYS A C 1
ATOM 686 O O . LYS A 1 82 ? -17.634 9.974 -19.783 1.00 85.31 82 LYS A O 1
ATOM 691 N N . GLN A 1 83 ? -15.625 9.257 -20.486 1.00 85.62 83 GLN A N 1
ATOM 692 C CA . GLN A 1 83 ? -15.679 7.938 -19.871 1.00 85.62 83 GLN A CA 1
ATOM 693 C C . GLN A 1 83 ? -14.385 7.692 -19.116 1.00 85.62 83 GLN A C 1
ATOM 695 O O . GLN A 1 83 ? -13.330 8.181 -19.523 1.00 85.62 83 GLN A O 1
ATOM 700 N N . THR A 1 84 ? -14.476 6.927 -18.042 1.00 83.56 84 THR A N 1
ATOM 701 C CA . THR A 1 84 ? -13.321 6.536 -17.246 1.00 83.56 84 THR A CA 1
ATOM 702 C C . THR A 1 84 ? -13.234 5.021 -17.228 1.00 83.56 84 THR A C 1
ATOM 704 O O . THR A 1 84 ? -14.247 4.360 -16.989 1.00 83.56 84 THR A O 1
ATOM 707 N N . GLU A 1 85 ? -12.051 4.494 -17.532 1.00 84.69 85 GLU A N 1
ATOM 708 C CA . GLU A 1 85 ? -11.752 3.071 -17.363 1.00 84.69 85 GLU A CA 1
ATOM 709 C C . GLU A 1 85 ? -11.560 2.787 -15.874 1.00 84.69 85 GLU A C 1
ATOM 711 O O . GLU A 1 85 ? -10.777 3.461 -15.197 1.00 84.69 85 GLU A O 1
ATOM 716 N N . ILE A 1 86 ? -12.350 1.843 -15.372 1.00 84.81 86 ILE A N 1
ATOM 717 C CA . ILE A 1 86 ? -12.316 1.409 -13.986 1.00 84.81 86 ILE A CA 1
ATOM 718 C C . ILE A 1 86 ? -12.171 -0.106 -13.913 1.00 84.81 86 ILE A C 1
ATOM 720 O O . ILE A 1 86 ? -12.797 -0.843 -14.681 1.00 84.81 86 ILE A O 1
ATOM 724 N N . ASP A 1 87 ? -11.426 -0.538 -12.909 1.00 88.19 87 ASP A N 1
ATOM 725 C CA . ASP A 1 87 ? -11.383 -1.913 -12.450 1.00 88.19 87 ASP A CA 1
ATOM 726 C C . ASP A 1 87 ? -12.134 -1.929 -11.123 1.00 88.19 87 ASP A C 1
ATOM 728 O O . ASP A 1 87 ? -11.670 -1.370 -10.126 1.00 88.19 87 ASP A O 1
ATOM 732 N N . PHE A 1 88 ? -13.323 -2.523 -11.104 1.00 89.00 88 PHE A N 1
ATOM 733 C CA . PHE A 1 88 ? -14.092 -2.668 -9.875 1.00 89.00 88 PHE A CA 1
ATOM 734 C C . PHE A 1 88 ? -14.397 -4.127 -9.607 1.00 89.00 88 PHE A C 1
ATOM 736 O O . PHE A 1 88 ? -14.387 -4.975 -10.501 1.00 89.00 88 PHE A O 1
ATOM 743 N N . GLY A 1 89 ? -14.686 -4.434 -8.358 1.00 90.69 89 GLY A N 1
ATOM 744 C CA . GLY A 1 89 ? -15.017 -5.792 -8.004 1.00 90.69 89 GLY A CA 1
ATOM 745 C C . GLY A 1 89 ? -15.349 -5.945 -6.545 1.00 90.69 89 GLY A C 1
ATOM 746 O O . GLY A 1 89 ? -15.471 -4.973 -5.798 1.00 90.69 89 GLY A O 1
ATOM 747 N N . VAL A 1 90 ? -15.522 -7.204 -6.185 1.00 93.31 90 VAL A N 1
ATOM 748 C CA . VAL A 1 90 ? -15.895 -7.643 -4.853 1.00 93.31 90 VAL A CA 1
ATOM 749 C C . VAL A 1 90 ? -14.924 -8.727 -4.442 1.00 93.31 90 VAL A C 1
ATOM 751 O O . VAL A 1 90 ? -14.591 -9.603 -5.242 1.00 93.31 90 VAL A O 1
ATOM 754 N N . VAL A 1 91 ? -14.480 -8.659 -3.201 1.00 94.38 91 VAL A N 1
ATOM 755 C CA . VAL A 1 91 ? -13.606 -9.644 -2.583 1.00 94.38 91 VAL A CA 1
ATOM 756 C C . VAL A 1 91 ? -14.315 -10.179 -1.350 1.00 94.38 91 VAL A C 1
ATOM 758 O O . VAL A 1 91 ? -14.877 -9.406 -0.571 1.00 94.38 91 VAL A O 1
ATOM 761 N N . LEU A 1 92 ? -14.308 -11.501 -1.199 1.00 93.94 92 LEU A N 1
ATOM 762 C CA . LEU A 1 92 ? -14.681 -12.187 0.029 1.00 93.94 92 LEU A CA 1
ATOM 763 C C . LEU A 1 92 ? -13.525 -13.092 0.439 1.00 93.94 92 LEU A C 1
ATOM 765 O O . LEU A 1 92 ? -13.243 -14.084 -0.231 1.00 93.94 92 LEU A O 1
ATOM 769 N N . GLU A 1 93 ? -12.903 -12.769 1.561 1.00 94.50 93 GLU A N 1
ATOM 770 C CA . GLU A 1 93 ? -11.821 -13.545 2.145 1.00 94.50 93 GLU A CA 1
ATOM 771 C C . GLU A 1 93 ? -12.235 -14.128 3.494 1.00 94.50 93 GLU A C 1
ATOM 773 O O . GLU A 1 93 ? -12.987 -13.518 4.260 1.00 94.50 93 GLU A O 1
ATOM 778 N N . ALA A 1 94 ? -11.711 -15.311 3.798 1.00 91.88 94 ALA A N 1
ATOM 779 C CA . ALA A 1 94 ? -11.813 -15.917 5.117 1.00 91.88 94 ALA A CA 1
ATOM 780 C C . ALA A 1 94 ? -10.442 -16.410 5.563 1.00 91.88 94 ALA A C 1
ATOM 782 O O . ALA A 1 94 ? -9.739 -17.073 4.805 1.00 91.88 94 ALA A O 1
ATOM 783 N N . ASN A 1 95 ? -10.088 -16.126 6.809 1.00 92.56 95 ASN A N 1
ATOM 784 C CA . ASN A 1 95 ? -8.857 -16.586 7.434 1.00 92.56 95 ASN A CA 1
ATOM 785 C C . ASN A 1 95 ? -9.202 -17.263 8.763 1.00 92.56 95 ASN A C 1
ATOM 787 O O . ASN A 1 95 ? -9.987 -16.719 9.540 1.00 92.56 95 ASN A O 1
ATOM 791 N N . TRP A 1 96 ? -8.655 -18.450 9.023 1.00 90.31 96 TRP A N 1
ATOM 792 C CA . TRP A 1 96 ? -8.947 -19.210 10.246 1.00 90.31 96 TRP A CA 1
ATOM 793 C C . TRP A 1 96 ? -7.741 -20.002 10.742 1.00 90.31 96 TRP A C 1
ATOM 795 O O . TRP A 1 96 ? -6.751 -20.170 10.027 1.00 90.31 96 TRP A O 1
ATOM 805 N N . ASN A 1 97 ? -7.837 -20.482 11.985 1.00 85.12 97 ASN A N 1
ATOM 806 C CA . ASN A 1 97 ? -6.737 -21.078 12.750 1.00 85.12 97 ASN A CA 1
ATOM 807 C C . ASN A 1 97 ? -5.608 -20.068 12.971 1.00 85.12 97 ASN A C 1
ATOM 809 O O . ASN A 1 97 ? -4.559 -20.100 12.322 1.00 85.12 97 ASN A O 1
ATOM 813 N N . LYS A 1 98 ? -5.865 -19.136 13.887 1.00 81.19 98 LYS A N 1
ATOM 814 C CA . LYS A 1 98 ? -4.935 -18.071 14.243 1.00 81.19 98 LYS A CA 1
ATOM 815 C C . LYS A 1 98 ? -3.650 -18.640 14.866 1.00 81.19 98 LYS A C 1
ATOM 817 O O . LYS A 1 98 ? -3.701 -19.342 15.873 1.00 81.19 98 LYS A O 1
ATOM 822 N N . ILE A 1 99 ? -2.496 -18.312 14.281 1.00 82.12 99 ILE A N 1
ATOM 823 C CA . ILE A 1 99 ? -1.158 -18.671 14.790 1.00 82.12 99 ILE A CA 1
ATOM 824 C C . ILE A 1 99 ? -0.584 -17.505 15.606 1.00 82.12 99 ILE A C 1
ATOM 826 O O . ILE A 1 99 ? -0.076 -17.692 16.709 1.00 82.12 99 ILE A O 1
ATOM 830 N N . THR A 1 100 ? -0.685 -16.287 15.068 1.00 77.38 100 THR A N 1
ATOM 831 C CA . THR A 1 100 ? -0.340 -15.022 15.739 1.00 77.38 100 THR A CA 1
ATOM 832 C C . THR A 1 100 ? -1.410 -13.975 15.435 1.00 77.38 100 THR A C 1
ATOM 834 O O . THR A 1 100 ? -2.340 -14.253 14.682 1.00 77.38 100 THR A O 1
ATOM 837 N N . ASP A 1 101 ? -1.306 -12.764 15.997 1.00 69.81 101 ASP A N 1
ATOM 838 C CA . ASP A 1 101 ? -2.316 -11.711 15.794 1.00 69.81 101 ASP A CA 1
ATOM 839 C C . ASP A 1 101 ? -2.659 -11.421 14.325 1.00 69.81 101 ASP A C 1
ATOM 841 O O . ASP A 1 101 ? -3.834 -11.219 14.007 1.00 69.81 101 ASP A O 1
ATOM 845 N N . ASP A 1 102 ? -1.674 -11.563 13.437 1.00 72.19 102 ASP A N 1
ATOM 846 C CA . ASP A 1 102 ? -1.800 -11.260 12.010 1.00 72.19 102 ASP A CA 1
ATOM 847 C C . ASP A 1 102 ? -1.608 -12.470 11.080 1.00 72.19 102 ASP A C 1
ATOM 849 O O . ASP A 1 102 ? -1.680 -12.316 9.861 1.00 72.19 102 ASP A O 1
ATOM 853 N N . LYS A 1 103 ? -1.347 -13.674 11.612 1.00 78.94 103 LYS A N 1
ATOM 854 C CA . LYS A 1 103 ? -1.116 -14.875 10.790 1.00 78.94 103 LYS A CA 1
ATOM 855 C C . LYS A 1 103 ? -2.120 -15.974 11.087 1.00 78.94 103 LYS A C 1
ATOM 857 O O . LYS A 1 103 ? -2.312 -16.359 12.239 1.00 78.94 103 LYS A O 1
ATOM 862 N N . TYR A 1 104 ? -2.665 -16.523 10.010 1.00 85.06 104 TYR A N 1
ATOM 863 C CA . TYR A 1 104 ? -3.614 -17.626 10.000 1.00 85.06 104 TYR A CA 1
ATOM 864 C C . TYR A 1 104 ? -3.040 -18.753 9.149 1.00 85.06 104 TYR A C 1
ATOM 866 O O . TYR A 1 104 ? -2.351 -18.498 8.162 1.00 85.06 104 TYR A O 1
ATOM 874 N N . ASP A 1 105 ? -3.295 -19.988 9.561 1.00 85.88 105 ASP A N 1
ATOM 875 C CA . ASP A 1 105 ? -2.805 -21.179 8.863 1.00 85.88 105 ASP A CA 1
ATOM 876 C C . ASP A 1 105 ? -3.583 -21.444 7.566 1.00 85.88 105 ASP A C 1
ATOM 878 O O . ASP A 1 105 ? -3.046 -21.963 6.592 1.00 85.88 105 ASP A O 1
ATOM 882 N N . ASN A 1 106 ? -4.861 -21.057 7.540 1.00 87.94 106 ASN A N 1
ATOM 883 C CA . ASN A 1 106 ? -5.759 -21.360 6.435 1.00 87.94 106 ASN A CA 1
ATOM 884 C C . ASN A 1 106 ? -6.430 -20.102 5.883 1.00 87.94 106 ASN A C 1
ATOM 886 O O . ASN A 1 106 ? -6.732 -19.162 6.625 1.00 87.94 106 ASN A O 1
ATOM 890 N N . HIS A 1 107 ? -6.681 -20.129 4.574 1.00 91.44 107 HIS A N 1
ATOM 891 C CA . HIS A 1 107 ? -7.167 -18.997 3.801 1.00 91.44 107 HIS A CA 1
ATOM 892 C C . HIS A 1 107 ? -8.157 -19.444 2.717 1.00 91.44 107 HIS A C 1
ATOM 894 O O . HIS A 1 107 ? -7.991 -20.492 2.088 1.00 91.44 107 HIS A O 1
ATOM 900 N N . PHE A 1 108 ? -9.170 -18.620 2.483 1.00 90.81 108 PHE A N 1
ATOM 901 C CA . PHE A 1 108 ? -10.112 -18.715 1.376 1.00 90.81 108 PHE A CA 1
ATOM 902 C C . PHE A 1 108 ? -10.239 -17.343 0.716 1.00 90.81 108 PHE A C 1
ATOM 904 O O . PHE A 1 108 ? -10.394 -16.351 1.423 1.00 90.81 108 PHE A O 1
ATOM 911 N N . ASP A 1 109 ? -10.240 -17.314 -0.617 1.00 91.31 109 ASP A N 1
ATOM 912 C CA . ASP A 1 109 ? -10.429 -16.115 -1.437 1.00 91.31 109 ASP A CA 1
ATOM 913 C C . ASP A 1 109 ? -11.472 -16.405 -2.521 1.00 91.31 109 ASP A C 1
ATOM 915 O O . ASP A 1 109 ? -11.338 -17.342 -3.317 1.00 91.31 109 ASP A O 1
ATOM 919 N N . ALA A 1 110 ? -12.516 -15.581 -2.542 1.00 89.75 110 ALA A N 1
ATOM 920 C CA . ALA A 1 110 ? -13.453 -15.464 -3.643 1.00 89.75 110 ALA A CA 1
ATOM 921 C C . ALA A 1 110 ? -13.488 -14.015 -4.146 1.00 89.75 110 ALA A C 1
ATOM 923 O O . ALA A 1 110 ? -14.324 -13.204 -3.739 1.00 89.75 110 ALA A O 1
ATOM 924 N N . THR A 1 111 ? -12.590 -13.711 -5.076 1.00 91.25 111 THR A N 1
ATOM 925 C CA . THR A 1 111 ? -12.515 -12.413 -5.745 1.00 91.25 111 THR A CA 1
ATOM 926 C C . THR A 1 111 ? -13.214 -12.430 -7.103 1.00 91.25 111 THR A C 1
ATOM 928 O O . THR A 1 111 ? -12.881 -13.218 -7.990 1.00 91.25 111 THR A O 1
ATOM 931 N N . PHE A 1 112 ? -14.131 -11.488 -7.316 1.00 89.06 112 PHE A N 1
ATOM 932 C CA . PHE A 1 112 ? -14.743 -11.214 -8.614 1.00 89.06 112 PHE A CA 1
ATOM 933 C C . PHE A 1 112 ? -14.342 -9.820 -9.102 1.00 89.06 112 PHE A C 1
ATOM 935 O O . PHE A 1 112 ? -14.596 -8.826 -8.422 1.00 89.06 112 PHE A O 1
ATOM 942 N N . LYS A 1 113 ? -13.731 -9.736 -10.290 1.00 88.69 113 LYS A N 1
ATOM 943 C CA . LYS A 1 113 ? -13.268 -8.475 -10.891 1.00 88.69 113 LYS A CA 1
ATOM 944 C C . LYS A 1 113 ? -13.962 -8.219 -12.222 1.00 88.69 113 LYS A C 1
ATOM 946 O O . LYS A 1 113 ? -14.148 -9.141 -13.014 1.00 88.69 113 LYS A O 1
ATOM 951 N N . HIS A 1 114 ? -14.295 -6.961 -12.481 1.00 85.38 114 HIS A N 1
ATOM 952 C CA . HIS A 1 114 ? -14.870 -6.512 -13.737 1.00 85.38 114 HIS A CA 1
ATOM 953 C C . HIS A 1 114 ? -14.216 -5.205 -14.196 1.00 85.38 114 HIS A C 1
ATOM 955 O O . HIS A 1 114 ? -14.094 -4.247 -13.432 1.00 85.38 114 HIS A O 1
ATOM 961 N N . GLU A 1 115 ? -13.822 -5.164 -15.465 1.00 84.06 115 GLU A N 1
ATOM 962 C CA . GLU A 1 115 ? -13.293 -3.965 -16.113 1.00 84.06 115 GLU A CA 1
ATOM 963 C C . GLU A 1 115 ? -14.413 -3.300 -16.915 1.00 84.06 115 GLU A C 1
ATOM 965 O O . GLU A 1 115 ? -15.036 -3.928 -17.776 1.00 84.06 115 GLU A O 1
ATOM 970 N N . ALA A 1 116 ? -14.684 -2.022 -16.650 1.00 82.06 116 ALA A N 1
ATOM 971 C CA . ALA A 1 116 ? -15.749 -1.290 -17.326 1.00 82.06 116 ALA A CA 1
ATOM 972 C C . ALA A 1 116 ? -15.356 0.149 -17.660 1.00 82.06 116 ALA A C 1
ATOM 974 O O . ALA A 1 116 ? -14.491 0.760 -17.035 1.00 82.06 116 ALA A O 1
ATOM 975 N N . LYS A 1 117 ? -16.057 0.729 -18.641 1.00 81.25 117 LYS A N 1
ATOM 976 C CA . LYS A 1 117 ? -15.983 2.164 -18.947 1.00 81.25 117 LYS A CA 1
ATOM 977 C C . LYS A 1 117 ? -17.254 2.845 -18.470 1.00 81.25 117 LYS A C 1
ATOM 979 O O . LYS A 1 117 ? -18.309 2.675 -19.078 1.00 81.25 117 LYS A O 1
ATOM 984 N N . ILE A 1 118 ? -17.163 3.636 -17.403 1.00 78.38 118 ILE A N 1
ATOM 985 C CA . ILE A 1 118 ? -18.337 4.268 -16.787 1.00 78.38 118 ILE A CA 1
ATOM 986 C C . ILE A 1 118 ? -18.298 5.782 -17.000 1.00 78.38 118 ILE A C 1
ATOM 988 O O . ILE A 1 118 ? -17.372 6.473 -16.575 1.00 78.38 118 ILE A O 1
ATOM 992 N N . LYS A 1 119 ? -19.338 6.320 -17.652 1.00 81.38 119 LYS A N 1
ATOM 993 C CA . LYS A 1 119 ? -19.486 7.769 -17.887 1.00 81.38 119 LYS A CA 1
ATOM 994 C C . LYS A 1 119 ? -19.827 8.546 -16.614 1.00 81.38 119 LYS A C 1
ATOM 996 O O . LYS A 1 119 ? -19.327 9.646 -16.422 1.00 81.38 119 LYS A O 1
ATOM 1001 N N . GLN A 1 120 ? -20.649 7.978 -15.731 1.00 76.25 120 GLN A N 1
ATOM 1002 C CA . GLN A 1 120 ? -21.102 8.641 -14.497 1.00 76.25 120 GLN A CA 1
ATOM 1003 C C . GLN A 1 120 ? -19.952 8.941 -13.524 1.00 76.25 120 GLN A C 1
ATOM 1005 O O . GLN A 1 120 ? -19.953 9.969 -12.859 1.00 76.25 120 GLN A O 1
ATOM 1010 N N . LEU A 1 121 ? -18.928 8.088 -13.490 1.00 74.56 121 LEU A N 1
ATOM 1011 C CA . LEU A 1 121 ? -17.749 8.300 -12.653 1.00 74.56 121 LEU A CA 1
ATOM 1012 C C . LEU A 1 121 ? -16.764 9.305 -13.263 1.00 74.56 121 LEU A C 1
ATOM 1014 O O . LEU A 1 121 ? -15.925 9.856 -12.554 1.00 74.56 121 LEU A O 1
ATOM 1018 N N . TYR A 1 122 ? -16.871 9.608 -14.560 1.00 78.06 122 TYR A N 1
ATOM 1019 C CA . TYR A 1 122 ? -15.998 10.591 -15.198 1.00 78.06 122 TYR A CA 1
ATOM 1020 C C . TYR A 1 122 ? -16.140 11.984 -14.577 1.00 78.06 122 TYR A C 1
ATOM 1022 O O . TYR A 1 122 ? -15.125 12.643 -14.375 1.00 78.06 122 TYR A O 1
ATOM 1030 N N . SER A 1 123 ? -17.355 12.423 -14.231 1.00 74.94 123 SER A N 1
ATOM 1031 C CA . SER A 1 123 ? -17.569 13.730 -13.590 1.00 74.94 123 SER A CA 1
ATOM 1032 C C . SER A 1 123 ? -17.029 13.793 -12.162 1.00 74.94 123 SER A C 1
ATOM 1034 O O . SER A 1 123 ? -16.573 14.846 -11.730 1.00 74.94 123 SER A O 1
ATOM 1036 N N . VAL A 1 124 ? -17.038 12.671 -11.438 1.00 72.62 124 VAL A N 1
ATOM 1037 C CA . VAL A 1 124 ? -16.461 12.584 -10.086 1.00 72.62 124 VAL A CA 1
ATOM 1038 C C . VAL A 1 124 ? -14.939 12.726 -10.154 1.00 72.62 124 VAL A C 1
ATOM 1040 O O . VAL A 1 124 ? -14.340 13.442 -9.356 1.00 72.62 124 VAL A O 1
ATOM 1043 N N . PHE A 1 125 ? -14.310 12.113 -11.160 1.00 76.88 125 PHE A N 1
ATOM 1044 C CA . PHE A 1 125 ? -12.855 12.129 -11.324 1.00 76.88 125 PHE A CA 1
ATOM 1045 C C . PHE A 1 125 ? -12.326 13.263 -12.208 1.00 76.88 125 PHE A C 1
ATOM 1047 O O . PHE A 1 125 ? -11.111 13.453 -12.297 1.00 76.88 125 PHE A O 1
ATOM 1054 N N . SER A 1 126 ? -13.186 14.044 -12.867 1.00 74.94 126 SER A N 1
ATOM 1055 C CA . SER A 1 126 ? -12.738 15.136 -13.738 1.00 74.94 126 SER A CA 1
ATOM 1056 C C . SER A 1 126 ? -12.071 16.263 -12.957 1.00 74.94 126 SER A C 1
ATOM 1058 O O . SER A 1 126 ? -11.072 16.797 -13.429 1.00 74.94 126 SER A O 1
ATOM 1060 N N . SER A 1 127 ? -12.561 16.572 -11.753 1.00 74.19 127 SER A N 1
ATOM 1061 C CA . SER A 1 127 ? -11.951 17.557 -10.847 1.00 74.19 127 SER A CA 1
ATOM 1062 C C . SER A 1 127 ? -10.530 17.143 -10.454 1.00 74.19 127 SER A C 1
ATOM 1064 O O . SER A 1 127 ? -9.589 17.924 -10.592 1.00 74.19 127 SER A O 1
ATOM 1066 N N . LEU A 1 128 ? -10.348 15.872 -10.083 1.00 73.25 128 LEU A N 1
ATOM 1067 C CA . LEU A 1 128 ? -9.038 15.286 -9.804 1.00 73.25 128 LEU A CA 1
ATOM 1068 C C . LEU A 1 128 ? -8.123 15.360 -11.033 1.00 73.25 128 LEU A C 1
ATOM 1070 O O . LEU A 1 128 ? -6.970 15.760 -10.899 1.00 73.25 128 LEU A O 1
ATOM 1074 N N . LYS A 1 129 ? -8.634 15.079 -12.243 1.00 75.44 129 LYS A N 1
ATOM 1075 C CA . LYS A 1 129 ? -7.896 15.216 -13.520 1.00 75.44 129 LYS A CA 1
ATOM 1076 C C . LYS A 1 129 ? -7.572 16.666 -13.911 1.00 75.44 129 LYS A C 1
ATOM 1078 O O . LYS A 1 129 ? -6.686 16.878 -14.743 1.00 75.44 129 LYS A O 1
ATOM 1083 N N . GLU A 1 130 ? -8.267 17.665 -13.380 1.00 76.25 130 GLU A N 1
ATOM 1084 C CA . GLU A 1 130 ? -7.956 19.084 -13.599 1.00 76.25 130 GLU A CA 1
ATOM 1085 C C . GLU A 1 130 ? -6.918 19.589 -12.604 1.00 76.25 130 GLU A C 1
ATOM 1087 O O . GLU A 1 130 ? -5.898 20.137 -13.028 1.00 76.25 130 GLU A O 1
ATOM 1092 N N . PHE A 1 131 ? -7.104 19.289 -11.316 1.00 74.69 131 PHE A N 1
ATOM 1093 C CA . PHE A 1 131 ? -6.108 19.519 -10.267 1.00 74.69 131 PHE A CA 1
ATOM 1094 C C . PHE A 1 131 ? -4.743 18.937 -10.665 1.00 74.69 131 PHE A C 1
ATOM 1096 O O . PHE A 1 131 ? -3.728 19.634 -10.721 1.00 74.69 131 PHE A O 1
ATOM 1103 N N . SER A 1 132 ? -4.771 17.680 -11.100 1.00 73.75 132 SER A N 1
ATOM 1104 C CA . SER A 1 132 ? -3.692 16.935 -11.743 1.00 73.75 132 SER A CA 1
ATOM 1105 C C . SER A 1 132 ? -2.868 17.717 -12.762 1.00 73.75 132 SER A C 1
ATOM 1107 O O . SER A 1 132 ? -1.632 17.735 -12.740 1.00 73.75 132 SER A O 1
ATOM 1109 N N . LYS A 1 133 ? -3.558 18.382 -13.691 1.00 70.62 133 LYS A N 1
ATOM 1110 C CA . LYS A 1 133 ? -2.937 19.139 -14.780 1.00 70.62 133 LYS A CA 1
ATOM 1111 C C . LYS A 1 133 ? -2.345 20.447 -14.294 1.00 70.62 133 LYS A C 1
ATOM 1113 O O . LYS A 1 133 ? -1.348 20.870 -14.869 1.00 70.62 133 LYS A O 1
ATOM 1118 N N . GLY A 1 134 ? -2.932 21.065 -13.271 1.00 69.25 134 GLY A N 1
ATOM 1119 C CA . GLY A 1 134 ? -2.357 22.232 -12.607 1.00 69.25 134 GLY A CA 1
ATOM 1120 C C . GLY A 1 134 ? -1.012 21.890 -11.968 1.00 69.25 134 GLY A C 1
ATOM 1121 O O . GLY A 1 134 ? 0.005 22.496 -12.307 1.00 69.25 134 GLY A O 1
ATOM 1122 N N . VAL A 1 135 ? -0.986 20.839 -11.143 1.00 67.38 135 VAL A N 1
ATOM 1123 C CA . VAL A 1 135 ? 0.223 20.379 -10.434 1.00 67.38 135 VAL A CA 1
ATOM 1124 C C . VAL A 1 135 ? 1.314 19.937 -11.416 1.00 67.38 135 VAL A C 1
ATOM 1126 O O . VAL A 1 135 ? 2.435 20.443 -11.383 1.00 67.38 135 VAL A O 1
ATOM 1129 N N . THR A 1 136 ? 0.983 19.060 -12.370 1.00 68.44 136 THR A N 1
ATOM 1130 C CA . THR A 1 136 ? 1.936 18.606 -13.406 1.00 68.44 136 THR A CA 1
ATOM 1131 C C . THR A 1 136 ? 2.243 19.672 -14.470 1.00 68.44 136 THR A C 1
ATOM 1133 O O . THR A 1 136 ? 3.175 19.530 -15.260 1.00 68.44 136 THR A O 1
ATOM 1136 N N . GLY A 1 137 ? 1.465 20.754 -14.537 1.00 63.25 137 GLY A N 1
ATOM 1137 C CA . GLY A 1 137 ? 1.694 21.887 -15.432 1.00 63.25 137 GLY A CA 1
ATOM 1138 C C . GLY A 1 137 ? 2.819 22.795 -14.942 1.00 63.25 137 GLY A C 1
ATOM 1139 O O . GLY A 1 137 ? 3.644 23.224 -15.752 1.00 63.25 137 GLY A O 1
ATOM 1140 N N . GLY A 1 138 ? 2.901 23.025 -13.626 1.00 63.59 138 GLY A N 1
ATOM 1141 C CA . GLY A 1 138 ? 3.968 23.810 -12.996 1.00 63.59 138 GLY A CA 1
ATOM 1142 C C . GLY A 1 138 ? 5.359 23.194 -13.182 1.00 63.59 138 GLY A C 1
ATOM 1143 O O . GLY A 1 138 ? 6.331 23.902 -13.449 1.00 63.59 138 GLY A O 1
ATOM 1144 N N . THR A 1 139 ? 5.456 21.862 -13.177 1.00 59.84 139 THR A N 1
ATOM 1145 C CA . THR A 1 139 ? 6.731 21.148 -13.371 1.00 59.84 139 THR A CA 1
ATOM 1146 C C . THR A 1 139 ? 7.298 21.295 -14.791 1.00 59.84 139 THR A C 1
ATOM 1148 O O . THR A 1 139 ? 8.511 21.195 -14.983 1.00 59.84 139 THR A O 1
ATOM 1151 N N . LYS A 1 140 ? 6.470 21.650 -15.788 1.00 54.25 140 LYS A N 1
ATOM 1152 C CA . LYS A 1 140 ? 6.895 21.917 -17.179 1.00 54.25 140 LYS A CA 1
ATOM 1153 C C . LYS A 1 140 ? 7.871 23.098 -17.287 1.00 54.25 140 LYS A C 1
ATOM 1155 O O . LYS A 1 140 ? 8.702 23.114 -18.195 1.00 54.25 140 LYS A O 1
ATOM 1160 N N . GLY A 1 141 ? 7.774 24.083 -16.389 1.00 55.53 141 GLY A N 1
ATOM 1161 C CA . GLY A 1 141 ? 8.669 25.246 -16.363 1.00 55.53 141 GLY A CA 1
ATOM 1162 C C . GLY A 1 141 ? 10.093 24.897 -15.919 1.00 55.53 141 GLY A C 1
ATOM 1163 O O . GLY A 1 141 ? 11.056 25.402 -16.491 1.00 55.53 141 GLY A O 1
ATOM 1164 N N . ILE A 1 142 ? 10.215 23.981 -14.956 1.00 51.28 142 ILE A N 1
ATOM 1165 C CA . ILE A 1 142 ? 11.492 23.483 -14.422 1.00 51.28 142 ILE A CA 1
ATOM 1166 C C . ILE A 1 142 ? 12.114 22.474 -15.403 1.00 51.28 142 ILE A C 1
ATOM 1168 O O . ILE A 1 142 ? 13.285 22.582 -15.757 1.00 51.28 142 ILE A O 1
ATOM 1172 N N . ALA A 1 143 ? 11.295 21.572 -15.947 1.00 54.81 143 ALA A N 1
ATOM 1173 C CA . ALA A 1 143 ? 11.681 20.570 -16.940 1.00 54.81 143 ALA A CA 1
ATOM 1174 C C . ALA A 1 143 ? 12.232 21.133 -18.258 1.00 54.81 143 ALA A C 1
ATOM 1176 O O . ALA A 1 143 ? 13.136 20.559 -18.855 1.00 54.81 143 ALA A O 1
ATOM 1177 N N . LYS A 1 144 ? 11.686 22.255 -18.749 1.00 56.22 144 LYS A N 1
ATOM 1178 C CA . LYS A 1 144 ? 12.172 22.876 -19.992 1.00 56.22 144 LYS A CA 1
ATOM 1179 C C . LYS A 1 144 ? 13.604 23.406 -19.876 1.00 56.22 144 LYS A C 1
ATOM 1181 O O . LYS A 1 144 ? 14.259 23.555 -20.902 1.00 56.22 144 LYS A O 1
ATOM 1186 N N . LYS A 1 145 ? 14.066 23.713 -18.659 1.00 59.72 145 LYS A N 1
ATOM 1187 C CA . LYS A 1 145 ? 15.399 24.275 -18.401 1.00 59.72 145 LYS A CA 1
ATOM 1188 C C . LYS A 1 145 ? 16.445 23.220 -18.032 1.00 59.72 145 LYS A C 1
ATOM 1190 O O . LYS A 1 145 ? 17.628 23.522 -18.113 1.00 59.72 145 LYS A O 1
ATOM 1195 N N . SER A 1 146 ? 16.046 22.004 -17.651 1.00 63.59 146 SER A N 1
ATOM 1196 C CA . SER A 1 146 ? 16.981 20.941 -17.265 1.00 63.59 146 SER A CA 1
ATOM 1197 C C . SER A 1 146 ? 17.258 19.967 -18.422 1.00 63.59 146 SER A C 1
ATOM 1199 O O . SER A 1 146 ? 16.401 19.717 -19.271 1.00 63.59 146 SER A O 1
ATOM 1201 N N . ASN A 1 147 ? 18.470 19.405 -18.481 1.00 69.06 147 ASN A N 1
ATOM 1202 C CA . ASN A 1 147 ? 18.832 18.274 -19.358 1.00 69.06 147 ASN A CA 1
ATOM 1203 C C . ASN A 1 147 ? 18.463 16.913 -18.746 1.00 69.06 147 ASN A C 1
ATOM 1205 O O . ASN A 1 147 ? 18.989 15.890 -19.153 1.00 69.06 147 ASN A O 1
ATOM 1209 N N . LEU A 1 148 ? 17.562 16.891 -17.765 1.00 79.62 148 LEU A N 1
ATOM 1210 C CA . LEU A 1 148 ? 17.203 15.655 -17.084 1.00 79.62 148 LEU A CA 1
ATOM 1211 C C . LEU A 1 148 ? 16.231 14.843 -17.962 1.00 79.62 148 LEU A C 1
ATOM 1213 O O . LEU A 1 148 ? 15.224 15.410 -18.398 1.00 79.62 148 LEU A O 1
ATOM 1217 N N . PRO A 1 149 ? 16.494 13.551 -18.223 1.00 84.56 149 PRO A N 1
ATOM 1218 C CA . PRO A 1 149 ? 15.506 12.634 -18.775 1.00 84.56 149 PRO A CA 1
ATOM 1219 C C . PRO A 1 149 ? 14.548 12.197 -17.665 1.00 84.56 149 PRO A C 1
ATOM 1221 O O . PRO A 1 149 ? 14.960 11.609 -16.663 1.00 84.56 149 PRO A O 1
ATOM 1224 N N . PHE A 1 150 ? 13.264 12.523 -17.807 1.00 87.62 150 PHE A N 1
ATOM 1225 C CA . PHE A 1 150 ? 12.284 12.249 -16.758 1.00 87.62 150 PHE A CA 1
ATOM 1226 C C . PHE A 1 150 ? 10.873 11.990 -17.300 1.00 87.62 150 PHE A C 1
ATOM 1228 O O . PHE A 1 150 ? 10.494 12.463 -18.379 1.00 87.62 150 PHE A O 1
ATOM 1235 N N . ASP A 1 151 ? 10.058 11.328 -16.482 1.00 90.00 151 ASP A N 1
ATOM 1236 C CA . ASP A 1 151 ? 8.601 11.333 -16.576 1.00 90.00 151 ASP A CA 1
ATOM 1237 C C . ASP A 1 151 ? 7.945 11.683 -15.242 1.00 90.00 151 ASP A C 1
ATOM 1239 O O . ASP A 1 151 ? 8.471 11.423 -14.168 1.00 90.00 151 ASP A O 1
ATOM 1243 N N . VAL A 1 152 ? 6.785 12.320 -15.326 1.00 88.56 152 VAL A N 1
ATOM 1244 C CA . VAL A 1 152 ? 5.912 12.628 -14.202 1.00 88.56 152 VAL A CA 1
ATOM 1245 C C . VAL A 1 152 ? 4.569 11.986 -14.488 1.00 88.56 152 VAL A C 1
ATOM 1247 O O . VAL A 1 152 ? 3.921 12.310 -15.488 1.00 88.56 152 VAL A O 1
ATOM 1250 N N . GLN A 1 153 ? 4.140 11.102 -13.601 1.00 91.06 153 GLN A N 1
ATOM 1251 C CA . GLN A 1 153 ? 2.862 10.411 -13.666 1.00 91.06 153 GLN A CA 1
ATOM 1252 C C . GLN A 1 153 ? 2.053 10.758 -12.429 1.00 91.06 153 GLN A C 1
ATOM 1254 O O . GLN A 1 153 ? 2.583 10.775 -11.319 1.00 91.06 153 GLN A O 1
ATOM 1259 N N . MET A 1 154 ? 0.768 11.031 -12.618 1.00 89.81 154 MET A N 1
ATOM 1260 C CA . MET A 1 154 ? -0.143 11.194 -11.501 1.00 89.81 154 MET A CA 1
ATOM 1261 C C . MET A 1 154 ? -1.074 9.995 -11.405 1.00 89.81 154 MET A C 1
ATOM 1263 O O . MET A 1 154 ? -1.967 9.834 -12.239 1.00 89.81 154 MET A O 1
ATOM 1267 N N . LYS A 1 155 ? -0.843 9.175 -10.383 1.00 91.25 155 LYS A N 1
ATOM 1268 C CA . LYS A 1 155 ? -1.594 7.959 -10.102 1.00 91.25 155 LYS A CA 1
ATOM 1269 C C . LYS A 1 155 ? -2.983 8.322 -9.585 1.00 91.25 155 LYS A C 1
ATOM 1271 O O . LYS A 1 155 ? -3.115 9.277 -8.808 1.00 91.25 155 LYS A O 1
ATOM 1276 N N . PRO A 1 156 ? -4.014 7.594 -10.023 1.00 88.75 156 PRO A N 1
ATOM 1277 C CA . PRO A 1 156 ? -5.369 7.833 -9.577 1.00 88.75 156 PRO A CA 1
ATOM 1278 C C . PRO A 1 156 ? -5.650 7.189 -8.210 1.00 88.75 156 PRO A C 1
ATOM 1280 O O . PRO A 1 156 ? -4.823 6.412 -7.731 1.00 88.75 156 PRO A O 1
ATOM 1283 N N . PRO A 1 157 ? -6.805 7.495 -7.591 1.00 87.50 157 PRO A N 1
ATOM 1284 C CA . PRO A 1 157 ? -7.204 6.830 -6.366 1.00 87.50 157 PRO A CA 1
ATOM 1285 C C . PRO A 1 157 ? -7.531 5.345 -6.551 1.00 87.50 157 PRO A C 1
ATOM 1287 O O . PRO A 1 157 ? -8.121 4.958 -7.564 1.00 87.50 157 PRO A O 1
ATOM 1290 N N . ASN A 1 158 ? -7.241 4.568 -5.508 1.00 90.62 158 ASN A N 1
ATOM 1291 C CA . ASN A 1 158 ? -7.702 3.194 -5.322 1.00 90.62 158 ASN A CA 1
ATOM 1292 C C . ASN A 1 158 ? -8.596 3.135 -4.091 1.00 90.62 158 ASN A C 1
ATOM 1294 O O . ASN A 1 158 ? -8.115 3.309 -2.970 1.00 90.62 158 ASN A O 1
ATOM 1298 N N . PHE A 1 159 ? -9.889 2.902 -4.294 1.00 92.06 159 PHE A N 1
ATOM 1299 C CA . PHE A 1 159 ? -10.853 2.855 -3.205 1.00 92.06 159 PHE A CA 1
ATOM 1300 C C . PHE A 1 159 ? -11.167 1.428 -2.800 1.00 92.06 159 PHE A C 1
ATOM 1302 O O . PHE A 1 159 ? -11.369 0.561 -3.647 1.00 92.06 159 PHE A O 1
ATOM 1309 N N . CYS A 1 160 ? -11.295 1.224 -1.497 1.00 94.12 160 CYS A N 1
ATOM 1310 C CA . CYS A 1 160 ? -11.781 -0.004 -0.904 1.00 94.12 160 CYS A CA 1
ATOM 1311 C C . CYS A 1 160 ? -12.787 0.340 0.198 1.00 94.12 160 CYS A C 1
ATOM 1313 O O . CYS A 1 160 ? -12.493 1.150 1.076 1.00 94.12 160 CYS A O 1
ATOM 1315 N N . LEU A 1 161 ? -13.983 -0.239 0.133 1.00 95.62 161 LEU A N 1
ATOM 1316 C CA . LEU A 1 161 ? -15.035 -0.082 1.134 1.00 95.62 161 LEU A CA 1
ATOM 1317 C C . LEU A 1 161 ? -15.497 -1.469 1.555 1.00 95.62 161 LEU A C 1
ATOM 1319 O O . LEU A 1 161 ? -15.987 -2.232 0.721 1.00 95.62 161 LEU A O 1
ATOM 1323 N N . GLY A 1 162 ? -15.372 -1.780 2.838 1.00 96.12 162 GLY A N 1
ATOM 1324 C CA . GLY A 1 162 ? -15.614 -3.129 3.314 1.00 96.12 162 GLY A CA 1
ATOM 1325 C C . GLY A 1 162 ? -16.023 -3.237 4.766 1.00 96.12 162 GLY A C 1
ATOM 1326 O O . GLY A 1 162 ? -16.148 -2.255 5.502 1.00 96.12 162 GLY A O 1
ATOM 1327 N N . ALA A 1 163 ? -16.241 -4.484 5.154 1.00 95.56 163 ALA A N 1
ATOM 1328 C CA . ALA A 1 163 ? -16.517 -4.902 6.507 1.00 95.56 163 ALA A CA 1
ATOM 1329 C C . ALA A 1 163 ? -15.710 -6.163 6.820 1.00 95.56 163 ALA A C 1
ATOM 1331 O O . ALA A 1 163 ? -15.713 -7.123 6.052 1.00 95.56 163 ALA A O 1
ATOM 1332 N N . VAL A 1 164 ? -15.062 -6.164 7.977 1.00 95.31 164 VAL A N 1
ATOM 1333 C CA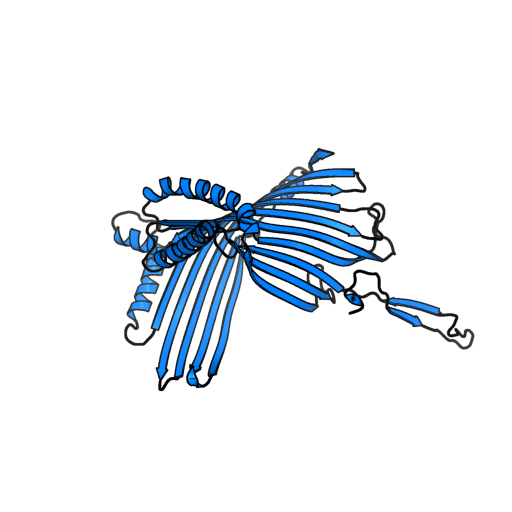 . VAL A 1 164 ? -14.472 -7.356 8.584 1.00 95.31 164 VAL A CA 1
ATOM 1334 C C . VAL A 1 164 ? -15.372 -7.796 9.726 1.00 95.31 164 VAL A C 1
ATOM 1336 O O . VAL A 1 164 ? -15.845 -6.945 10.483 1.00 95.31 164 VAL A O 1
ATOM 1339 N N . TRP A 1 165 ? -15.590 -9.098 9.886 1.00 93.75 165 TRP A N 1
ATOM 1340 C CA . TRP A 1 165 ? -16.235 -9.623 11.086 1.00 93.75 165 TRP A CA 1
ATOM 1341 C C . TRP A 1 165 ? -15.571 -10.887 11.610 1.00 93.75 165 TRP A C 1
ATOM 1343 O O . TRP A 1 165 ? -15.068 -11.720 10.856 1.00 93.75 165 TRP A O 1
ATOM 1353 N N . GLN A 1 166 ? -15.584 -11.013 12.933 1.00 92.56 166 GLN A N 1
ATOM 1354 C CA . GLN A 1 166 ? -15.043 -12.152 13.667 1.00 92.56 166 GLN A CA 1
ATOM 1355 C C . GLN A 1 166 ? -15.678 -12.235 15.058 1.00 92.56 166 GLN A C 1
ATOM 1357 O O . GLN A 1 166 ? -16.307 -11.284 15.529 1.00 92.56 166 GLN A O 1
ATOM 1362 N N . LEU A 1 167 ? -15.507 -13.370 15.732 1.00 90.50 167 LEU A N 1
ATOM 1363 C CA . LEU A 1 167 ? -15.884 -13.497 17.136 1.00 90.50 167 LEU A CA 1
ATOM 1364 C C . LEU A 1 167 ? -14.798 -12.901 18.028 1.00 90.50 167 LEU A C 1
ATOM 1366 O O . LEU A 1 167 ? -13.622 -13.227 17.892 1.00 90.50 167 LEU A O 1
ATOM 1370 N N . ALA A 1 168 ? -15.199 -12.058 18.975 1.00 89.50 168 ALA A N 1
ATOM 1371 C CA . ALA A 1 168 ? -14.292 -11.472 19.953 1.00 89.50 168 ALA A CA 1
ATOM 1372 C C . ALA A 1 168 ? -14.987 -11.307 21.306 1.00 89.50 168 ALA A C 1
ATOM 1374 O O . ALA A 1 168 ? -16.209 -11.156 21.388 1.00 89.50 168 ALA A O 1
ATOM 1375 N N . ARG A 1 169 ? -14.213 -11.319 22.398 1.00 89.00 169 ARG A N 1
ATOM 1376 C CA . ARG A 1 169 ? -14.771 -11.063 23.735 1.00 89.00 169 ARG A CA 1
ATOM 1377 C C . ARG A 1 169 ? -15.275 -9.628 23.819 1.00 89.00 169 ARG A C 1
ATOM 1379 O O . ARG A 1 169 ? -14.541 -8.698 23.488 1.00 89.00 169 ARG A O 1
ATOM 1386 N N . GLY A 1 170 ? -16.501 -9.459 24.308 1.00 87.50 170 GLY A N 1
ATOM 1387 C CA . GLY A 1 170 ? -17.043 -8.137 24.605 1.00 87.50 170 GLY A CA 1
ATOM 1388 C C . GLY A 1 170 ? -16.214 -7.446 25.684 1.00 87.50 170 GLY A C 1
ATOM 1389 O O . GLY A 1 170 ? -15.587 -8.108 26.514 1.00 87.50 170 GLY A O 1
ATOM 1390 N N . THR A 1 171 ? -16.221 -6.122 25.710 1.00 87.06 171 THR A N 1
ATOM 1391 C CA . THR A 1 171 ? -15.509 -5.299 26.691 1.00 87.06 171 THR A CA 1
ATOM 1392 C C . THR A 1 171 ? -16.489 -4.334 27.334 1.00 87.06 171 THR A C 1
ATOM 1394 O O . THR A 1 171 ? -17.201 -3.625 26.630 1.00 87.06 171 THR A O 1
ATOM 1397 N N . LYS A 1 172 ? -16.522 -4.300 28.670 1.00 86.12 172 LYS A N 1
ATOM 1398 C CA . LYS A 1 172 ? -17.350 -3.359 29.432 1.00 86.12 172 LYS A CA 1
ATOM 1399 C C . LYS A 1 172 ? -16.476 -2.459 30.282 1.00 86.12 172 LYS A C 1
ATOM 1401 O O . LYS A 1 172 ? -15.690 -2.965 31.082 1.00 86.12 172 LYS A O 1
ATOM 1406 N N . LYS A 1 173 ? -16.582 -1.140 30.102 1.00 81.88 173 LYS A N 1
ATOM 1407 C CA . LYS A 1 173 ? -15.753 -0.135 30.800 1.00 81.88 173 LYS A CA 1
ATOM 1408 C C . LYS A 1 173 ? -14.247 -0.439 30.723 1.00 81.88 173 LYS A C 1
ATOM 1410 O O . LYS A 1 173 ? -13.527 -0.319 31.711 1.00 81.88 173 LYS A O 1
ATOM 1415 N N . GLY A 1 174 ? -13.780 -0.893 29.560 1.00 76.62 174 GLY A N 1
ATOM 1416 C CA . GLY A 1 174 ? -12.376 -1.260 29.333 1.00 76.62 174 GLY A CA 1
ATOM 1417 C C . GLY A 1 174 ? -11.940 -2.614 29.911 1.00 76.62 174 GLY A C 1
ATOM 1418 O O . GLY A 1 174 ? -10.769 -2.963 29.790 1.00 76.62 174 GLY A O 1
ATOM 1419 N N . VAL A 1 175 ? -12.850 -3.397 30.501 1.00 84.19 175 VAL A N 1
ATOM 1420 C CA . VAL A 1 175 ? -12.549 -4.728 31.049 1.00 84.19 175 VAL A CA 1
ATOM 1421 C C . VAL A 1 175 ? -13.138 -5.824 30.150 1.00 84.19 175 VAL A C 1
ATOM 1423 O O . VAL A 1 175 ? -14.341 -5.791 29.867 1.00 84.19 175 VAL A O 1
ATOM 1426 N N . PRO A 1 176 ? -12.339 -6.819 29.712 1.00 86.00 176 PRO A N 1
ATOM 1427 C CA . PRO A 1 176 ? -12.845 -7.955 28.952 1.00 86.00 176 PRO A CA 1
ATOM 1428 C C . PRO A 1 176 ? -13.907 -8.739 29.725 1.00 86.00 176 PRO A C 1
ATOM 1430 O O . PRO A 1 176 ? -13.713 -9.137 30.875 1.00 86.00 176 PRO A O 1
ATOM 1433 N N . THR A 1 177 ? -15.030 -9.000 29.072 1.00 87.75 177 THR A N 1
ATOM 1434 C CA . THR A 1 177 ? -16.111 -9.826 29.602 1.00 87.75 177 THR A CA 1
ATOM 1435 C C . THR A 1 177 ? -15.875 -11.306 29.293 1.00 87.75 177 THR A C 1
ATOM 1437 O O . THR A 1 177 ? -15.028 -11.682 28.480 1.00 87.75 177 THR A O 1
ATOM 1440 N N . LYS A 1 178 ? -16.648 -12.173 29.955 1.00 85.56 178 LYS A N 1
ATOM 1441 C CA . LYS A 1 178 ? -16.688 -13.614 29.656 1.00 85.56 178 LYS A CA 1
ATOM 1442 C C . LYS A 1 178 ? -17.595 -13.952 28.465 1.00 85.56 178 LYS A C 1
ATOM 1444 O O . LYS A 1 178 ? -17.703 -15.123 28.120 1.00 85.56 178 LYS A O 1
ATOM 1449 N N . VAL A 1 179 ? -18.258 -12.959 27.873 1.00 86.81 179 VAL A N 1
ATOM 1450 C CA . VAL A 1 179 ? -19.239 -13.154 26.804 1.00 86.81 179 VAL A CA 1
ATOM 1451 C C . VAL A 1 179 ? -18.574 -12.870 25.460 1.00 86.81 179 VAL A C 1
ATOM 1453 O O . VAL A 1 179 ? -17.827 -11.900 25.313 1.00 86.81 179 VAL A O 1
ATOM 1456 N N . LEU A 1 180 ? -18.816 -13.745 24.487 1.00 87.19 180 LEU A N 1
ATOM 1457 C CA . LEU A 1 180 ? -18.389 -13.546 23.107 1.00 87.19 180 LEU A CA 1
ATOM 1458 C C . LEU A 1 180 ? -19.458 -12.766 22.349 1.00 87.19 180 LEU A C 1
ATOM 1460 O O . LEU A 1 180 ? -20.630 -13.132 22.383 1.00 87.19 180 LEU A O 1
ATOM 1464 N N . GLY A 1 181 ? -19.024 -11.728 21.646 1.00 89.50 181 GLY A N 1
ATOM 1465 C CA . GLY A 1 181 ? -19.835 -10.976 20.702 1.00 89.50 181 GLY A CA 1
ATOM 1466 C C . GLY A 1 181 ? -19.313 -11.119 19.277 1.00 89.50 181 GLY A C 1
ATOM 1467 O O . GLY A 1 181 ? -18.225 -11.651 19.036 1.00 89.50 181 GLY A O 1
ATOM 1468 N N . MET A 1 182 ? -20.097 -10.608 18.332 1.00 90.75 182 MET A N 1
ATOM 1469 C CA . MET A 1 182 ? -19.622 -10.352 16.976 1.00 90.75 182 MET A CA 1
ATOM 1470 C C . MET A 1 182 ? -18.922 -8.998 16.959 1.00 90.75 182 MET A C 1
ATOM 1472 O O . MET A 1 182 ? -19.542 -7.977 17.261 1.00 90.75 182 MET A O 1
ATOM 1476 N N . GLU A 1 183 ? -17.646 -8.990 16.598 1.00 92.50 183 GLU A N 1
ATOM 1477 C CA . GLU A 1 183 ? -16.923 -7.772 16.266 1.00 92.50 183 GLU A CA 1
ATOM 1478 C C . GLU A 1 183 ? -17.090 -7.482 14.777 1.00 92.50 183 GLU A C 1
ATOM 1480 O O . GLU A 1 183 ? -16.858 -8.349 13.938 1.00 92.50 183 GLU A O 1
ATOM 1485 N N . TYR A 1 184 ? -17.484 -6.253 14.469 1.00 93.50 184 TYR A N 1
ATOM 1486 C CA . TYR A 1 184 ? -17.593 -5.695 13.135 1.00 93.50 184 TYR A CA 1
ATOM 1487 C C . TYR A 1 184 ? -16.612 -4.545 13.009 1.00 93.50 184 TYR A C 1
ATOM 1489 O O . TYR A 1 184 ? -16.624 -3.630 13.830 1.00 93.50 184 TYR A O 1
ATOM 1497 N N . LYS A 1 185 ? -15.823 -4.543 11.941 1.00 95.31 185 LYS A N 1
ATOM 1498 C CA . LYS A 1 185 ? -15.015 -3.400 11.535 1.00 95.31 185 LYS A CA 1
ATOM 1499 C C . LYS A 1 185 ? -15.438 -2.963 10.144 1.00 95.31 185 LYS A C 1
ATOM 1501 O O . LYS A 1 185 ? -15.079 -3.605 9.163 1.00 95.31 185 LYS A O 1
ATOM 1506 N N . PHE A 1 186 ? -16.176 -1.864 10.059 1.00 95.94 186 PHE A N 1
ATOM 1507 C CA . PHE A 1 186 ? -16.456 -1.198 8.789 1.00 95.94 186 PHE A CA 1
ATOM 1508 C C . PHE A 1 186 ? -15.281 -0.304 8.440 1.00 95.94 186 PHE A C 1
ATOM 1510 O O . PHE A 1 186 ? -14.777 0.399 9.315 1.00 95.94 186 PHE A O 1
ATOM 1517 N N . TYR A 1 187 ? -14.836 -0.321 7.190 1.00 96.50 187 TYR A N 1
ATOM 1518 C CA . TYR A 1 187 ? -13.678 0.456 6.785 1.00 96.50 187 TYR A CA 1
ATOM 1519 C C . TYR A 1 187 ? -13.813 1.010 5.372 1.00 96.50 187 TYR A C 1
ATOM 1521 O O . TYR A 1 187 ? -14.375 0.384 4.477 1.00 96.50 187 TYR A O 1
ATOM 1529 N N . PHE A 1 188 ? -13.231 2.184 5.181 1.00 95.69 188 PHE A N 1
ATOM 1530 C CA . PHE A 1 188 ? -12.974 2.818 3.903 1.00 95.69 188 PHE A CA 1
ATOM 1531 C C . PHE A 1 188 ? -11.472 3.086 3.794 1.00 95.69 188 PHE A C 1
ATOM 1533 O O . PHE A 1 188 ? -10.857 3.576 4.742 1.00 95.69 188 PHE A O 1
ATOM 1540 N N . LYS A 1 189 ? -10.876 2.775 2.646 1.00 95.31 189 LYS A N 1
ATOM 1541 C CA . LYS A 1 189 ? -9.471 3.047 2.329 1.00 95.31 189 LYS A CA 1
ATOM 1542 C C . LYS A 1 189 ? -9.363 3.674 0.946 1.00 95.31 189 LYS A C 1
ATOM 1544 O O . LYS A 1 189 ? -10.040 3.253 0.012 1.00 95.31 189 LYS A O 1
ATOM 1549 N N . ALA A 1 190 ? -8.488 4.660 0.833 1.00 92.75 190 ALA A N 1
ATOM 1550 C CA . ALA A 1 190 ? -8.081 5.328 -0.388 1.00 92.75 190 ALA A CA 1
ATOM 1551 C C . ALA A 1 190 ? -6.545 5.368 -0.407 1.00 92.75 190 ALA A C 1
ATOM 1553 O O . ALA A 1 190 ? -5.942 6.321 0.087 1.00 92.75 190 ALA A O 1
ATOM 1554 N N . GLU A 1 191 ? -5.921 4.304 -0.915 1.00 90.75 191 GLU A N 1
ATOM 1555 C CA . GLU A 1 191 ? -4.469 4.069 -0.850 1.00 90.75 191 GLU A CA 1
ATOM 1556 C C . GLU A 1 191 ? -3.918 3.709 -2.251 1.00 90.75 191 GLU A C 1
ATOM 1558 O O . GLU A 1 191 ? -3.926 2.540 -2.649 1.00 90.75 191 GLU A O 1
ATOM 1563 N N . PRO A 1 192 ? -3.450 4.686 -3.049 1.00 90.12 192 PRO A N 1
ATOM 1564 C CA . PRO A 1 192 ? -3.456 6.119 -2.773 1.00 90.12 192 PRO A CA 1
ATOM 1565 C C . PRO A 1 192 ? -4.838 6.752 -2.947 1.00 90.12 192 PRO A C 1
ATOM 1567 O O . PRO A 1 192 ? -5.678 6.238 -3.679 1.00 90.12 192 PRO A O 1
ATOM 1570 N N . LEU A 1 193 ? -5.053 7.921 -2.343 1.00 87.69 193 LEU A N 1
ATOM 1571 C CA . LEU A 1 193 ? -6.080 8.876 -2.773 1.00 87.69 193 LEU A CA 1
ATOM 1572 C C . LEU A 1 193 ? -5.592 9.630 -4.021 1.00 87.69 193 LEU A C 1
ATOM 1574 O O . LEU A 1 193 ? -6.344 9.897 -4.958 1.00 87.69 193 LEU A O 1
ATOM 1578 N N . ILE A 1 194 ? -4.308 9.979 -4.030 1.00 88.06 194 ILE A N 1
ATOM 1579 C CA . ILE A 1 194 ? -3.598 10.577 -5.159 1.00 88.06 194 ILE A CA 1
ATOM 1580 C C . ILE A 1 194 ? -2.097 10.373 -4.953 1.00 88.06 194 ILE A C 1
ATOM 1582 O O . ILE A 1 194 ? -1.602 10.510 -3.833 1.00 88.06 194 ILE A O 1
ATOM 1586 N N . ALA A 1 195 ? -1.355 10.076 -6.019 1.00 91.06 195 ALA A N 1
ATOM 1587 C CA . ALA A 1 195 ? 0.104 10.069 -5.946 1.00 91.06 195 ALA A CA 1
ATOM 1588 C C . ALA A 1 195 ? 0.741 10.738 -7.163 1.00 91.06 195 ALA A C 1
ATOM 1590 O O . ALA A 1 195 ? 0.305 10.557 -8.297 1.00 91.06 195 ALA A O 1
ATOM 1591 N N . LEU A 1 196 ? 1.793 11.510 -6.922 1.00 90.38 196 LEU A N 1
ATOM 1592 C CA . LEU A 1 196 ? 2.668 12.090 -7.926 1.00 90.38 196 LEU A CA 1
ATOM 1593 C C . LEU A 1 196 ? 3.970 11.293 -7.940 1.00 90.38 196 LEU A C 1
ATOM 1595 O O . LEU A 1 196 ? 4.676 11.247 -6.937 1.00 90.38 196 LEU A O 1
ATOM 1599 N N . VAL A 1 197 ? 4.291 10.697 -9.082 1.00 92.62 197 VAL A N 1
ATOM 1600 C CA . VAL A 1 197 ? 5.506 9.912 -9.294 1.00 92.62 197 VAL A CA 1
ATOM 1601 C C . VAL A 1 197 ? 6.368 10.637 -10.317 1.00 92.62 197 VAL A C 1
ATOM 1603 O O . VAL A 1 197 ? 5.952 10.803 -11.461 1.00 92.62 197 VAL A O 1
ATOM 1606 N N . LEU A 1 198 ? 7.550 11.085 -9.905 1.00 90.06 198 LEU A N 1
ATOM 1607 C CA . LEU A 1 198 ? 8.603 11.592 -10.778 1.00 90.06 198 LEU A CA 1
ATOM 1608 C C . LEU A 1 198 ? 9.658 10.496 -10.933 1.00 90.06 198 LEU A C 1
ATOM 1610 O O . LEU A 1 198 ? 10.317 10.127 -9.967 1.00 90.06 198 LEU A O 1
ATOM 1614 N N . THR A 1 199 ? 9.832 10.014 -12.153 1.00 90.50 199 THR A N 1
ATOM 1615 C CA . THR A 1 199 ? 10.880 9.064 -12.519 1.00 90.50 199 THR A CA 1
ATOM 1616 C C . THR A 1 199 ? 11.975 9.818 -13.257 1.00 90.50 199 THR A C 1
ATOM 1618 O O . THR A 1 199 ? 11.689 10.506 -14.235 1.00 90.50 199 THR A O 1
ATOM 1621 N N . ILE A 1 200 ? 13.220 9.692 -12.811 1.00 87.31 200 ILE A N 1
ATOM 1622 C CA . ILE A 1 200 ? 14.405 10.183 -13.518 1.00 87.31 200 ILE A CA 1
ATOM 1623 C C . ILE A 1 200 ? 15.166 8.964 -14.029 1.00 87.31 200 ILE A C 1
ATOM 1625 O O . ILE A 1 200 ? 15.514 8.084 -13.242 1.00 87.31 200 ILE A O 1
ATOM 1629 N N . ASP A 1 201 ? 15.424 8.922 -15.333 1.00 86.12 201 ASP A N 1
ATOM 1630 C CA . ASP A 1 201 ? 16.203 7.850 -15.955 1.00 86.12 201 ASP A CA 1
ATOM 1631 C C . ASP A 1 201 ? 17.692 8.099 -15.686 1.00 86.12 201 ASP A C 1
ATOM 1633 O O . ASP A 1 201 ? 18.321 8.960 -16.302 1.00 86.12 201 ASP A O 1
ATOM 1637 N N . LEU A 1 202 ? 18.254 7.391 -14.709 1.00 81.94 202 LEU A N 1
ATOM 1638 C CA . LEU A 1 202 ? 19.646 7.575 -14.307 1.00 81.94 202 LEU A CA 1
ATOM 1639 C C . LEU A 1 202 ? 20.614 7.021 -15.354 1.00 81.94 202 LEU A C 1
ATOM 1641 O O . LEU A 1 202 ? 21.717 7.550 -15.485 1.00 81.94 202 LEU A O 1
ATOM 1645 N N . LEU A 1 203 ? 20.215 5.989 -16.106 1.00 78.75 203 LEU A N 1
ATOM 1646 C CA . LEU A 1 203 ? 21.035 5.442 -17.187 1.00 78.75 203 LEU A CA 1
ATOM 1647 C C . LEU A 1 203 ? 21.141 6.441 -18.337 1.00 78.75 203 LEU A C 1
ATOM 1649 O O . LEU A 1 203 ? 22.239 6.735 -18.800 1.00 78.75 203 LEU A O 1
ATOM 1653 N N . ASP A 1 204 ? 20.017 6.987 -18.786 1.00 76.38 204 ASP A N 1
ATOM 1654 C CA . ASP A 1 204 ? 20.020 7.964 -19.870 1.00 76.38 204 ASP A CA 1
ATOM 1655 C C . ASP A 1 204 ? 20.671 9.283 -19.424 1.00 76.38 204 ASP A C 1
ATOM 1657 O O . ASP A 1 204 ? 21.424 9.888 -20.183 1.00 76.38 204 ASP A O 1
ATOM 1661 N N . LEU A 1 205 ? 20.500 9.685 -18.158 1.00 76.62 205 LEU A N 1
ATOM 1662 C CA . LEU A 1 205 ? 21.223 10.823 -17.585 1.00 76.62 205 LEU A CA 1
ATOM 1663 C C . LEU A 1 205 ? 22.739 10.586 -17.597 1.00 76.62 205 LEU A C 1
ATOM 1665 O O . LEU A 1 205 ? 23.504 11.484 -17.952 1.00 76.62 205 LEU A O 1
ATOM 1669 N N . ALA A 1 206 ? 23.182 9.382 -17.237 1.00 69.62 206 ALA A N 1
ATOM 1670 C CA . ALA A 1 206 ? 24.579 8.978 -17.306 1.00 69.62 206 ALA A CA 1
ATOM 1671 C C . ALA A 1 206 ? 25.111 8.993 -18.743 1.00 69.62 206 ALA A C 1
ATOM 1673 O O . ALA A 1 206 ? 26.179 9.537 -18.986 1.00 69.62 206 ALA A O 1
ATOM 1674 N N . VAL A 1 207 ? 24.365 8.461 -19.713 1.00 70.50 207 VAL A N 1
ATOM 1675 C CA . VAL A 1 207 ? 24.760 8.463 -21.132 1.00 70.50 207 VAL A CA 1
ATOM 1676 C C . VAL A 1 207 ? 24.839 9.889 -21.679 1.00 70.50 207 VAL A C 1
ATOM 1678 O O . VAL A 1 207 ? 25.818 10.243 -22.336 1.00 70.50 207 VAL A O 1
ATOM 1681 N N . GLN A 1 208 ? 23.852 10.734 -21.370 1.00 67.00 208 GLN A N 1
ATOM 1682 C CA . GLN A 1 208 ? 23.840 12.140 -21.772 1.00 67.00 208 GLN A CA 1
ATOM 1683 C C . GLN A 1 208 ? 25.000 12.924 -21.141 1.00 67.00 208 GLN A C 1
ATOM 1685 O O . GLN A 1 208 ? 25.623 13.731 -21.826 1.00 67.00 208 GLN A O 1
ATOM 1690 N N . THR A 1 209 ? 25.325 12.675 -19.866 1.00 63.78 209 THR A N 1
ATOM 1691 C CA . THR A 1 209 ? 26.436 13.356 -19.177 1.00 63.78 209 THR A CA 1
ATOM 1692 C C . THR A 1 209 ? 27.815 12.796 -19.547 1.00 63.78 209 THR A C 1
ATOM 1694 O O . THR A 1 209 ? 28.773 13.561 -19.662 1.00 63.78 209 THR A O 1
ATOM 1697 N N . ALA A 1 210 ? 27.935 11.495 -19.826 1.00 56.19 210 ALA A N 1
ATOM 1698 C CA . ALA A 1 210 ? 29.148 10.870 -20.359 1.00 56.19 210 ALA A CA 1
ATOM 1699 C C . ALA A 1 210 ? 29.438 11.333 -21.795 1.00 56.19 210 ALA A C 1
ATOM 1701 O O . ALA A 1 210 ? 30.592 11.594 -22.133 1.00 56.19 210 ALA A O 1
ATOM 1702 N N . GLY A 1 211 ? 28.395 11.554 -22.604 1.00 49.59 211 GLY A N 1
ATOM 1703 C CA . GLY A 1 211 ? 28.495 12.257 -23.887 1.00 49.59 211 GLY A CA 1
ATOM 1704 C C . GLY A 1 211 ? 28.979 13.710 -23.761 1.00 49.59 211 GLY A C 1
ATOM 1705 O O . GLY A 1 211 ? 29.393 14.297 -24.757 1.00 49.59 211 GLY A O 1
ATOM 1706 N N . THR A 1 212 ? 28.974 14.274 -22.544 1.00 44.66 212 THR A N 1
ATOM 1707 C CA . THR A 1 212 ? 29.500 15.607 -22.199 1.00 44.66 212 THR A CA 1
ATOM 1708 C C . THR A 1 212 ? 30.783 15.582 -21.353 1.00 44.66 212 THR A C 1
ATOM 1710 O O . THR A 1 212 ? 31.086 16.574 -20.698 1.00 44.66 212 THR A O 1
ATOM 1713 N N . LEU A 1 213 ? 31.582 14.504 -21.363 1.00 41.62 213 LEU A N 1
ATOM 1714 C CA . LEU A 1 213 ? 32.999 14.586 -20.959 1.00 41.62 213 LEU A CA 1
ATOM 1715 C C . LEU A 1 213 ? 33.672 15.663 -21.844 1.00 41.62 213 LEU A C 1
ATOM 1717 O O . LEU A 1 213 ? 34.001 15.394 -22.992 1.00 41.62 213 LEU A O 1
ATOM 1721 N N . ALA A 1 214 ? 33.815 16.926 -21.432 1.00 39.22 214 ALA A N 1
ATOM 1722 C CA . ALA A 1 214 ? 34.349 17.406 -20.161 1.00 39.22 214 ALA A CA 1
ATOM 1723 C C . ALA A 1 214 ? 33.366 18.091 -19.174 1.00 39.22 214 ALA A C 1
ATOM 1725 O O . ALA A 1 214 ? 32.867 19.182 -19.442 1.00 39.22 214 ALA A O 1
ATOM 1726 N N . GLY A 1 215 ? 33.255 17.551 -17.947 1.00 33.06 215 GLY A N 1
ATOM 1727 C CA . GLY A 1 215 ? 32.915 18.359 -16.762 1.00 33.06 215 GLY A CA 1
ATOM 1728 C C . GLY A 1 215 ? 32.247 17.638 -15.580 1.00 33.06 215 GLY A C 1
ATOM 1729 O O . GLY A 1 215 ? 31.031 17.708 -15.451 1.00 33.06 215 GLY A O 1
ATOM 1730 N N . GLY A 1 216 ? 33.023 17.046 -14.654 1.00 36.81 216 GLY A N 1
ATOM 1731 C CA . GLY A 1 216 ? 32.565 16.787 -13.269 1.00 36.81 216 GLY A CA 1
ATOM 1732 C C . GLY A 1 216 ? 33.022 15.459 -12.617 1.00 36.81 216 GLY A C 1
ATOM 1733 O O . GLY A 1 216 ? 32.690 14.411 -13.166 1.00 36.81 216 GLY A O 1
ATOM 1734 N N . PRO A 1 217 ? 33.713 15.440 -11.446 1.00 39.25 217 PRO A N 1
ATOM 1735 C CA . PRO A 1 217 ? 34.469 14.257 -10.992 1.00 39.25 217 PRO A CA 1
ATOM 1736 C C . PRO A 1 217 ? 33.761 13.249 -10.060 1.00 39.25 217 PRO A C 1
ATOM 1738 O O . PRO A 1 217 ? 34.367 12.232 -9.762 1.00 39.25 217 PRO A O 1
ATOM 1741 N N . ALA A 1 218 ? 32.533 13.474 -9.569 1.00 40.78 218 ALA A N 1
ATOM 1742 C CA . ALA A 1 218 ? 32.008 12.672 -8.438 1.00 40.78 218 ALA A CA 1
ATOM 1743 C C . ALA A 1 218 ? 30.732 11.839 -8.700 1.00 40.78 218 ALA A C 1
ATOM 1745 O O . ALA A 1 218 ? 30.416 10.956 -7.912 1.00 40.78 218 ALA A O 1
ATOM 1746 N N . GLY A 1 219 ? 29.994 12.077 -9.793 1.00 41.88 219 GLY A N 1
ATOM 1747 C CA . GLY A 1 219 ? 28.769 11.319 -10.128 1.00 41.88 219 GLY A CA 1
ATOM 1748 C C . GLY A 1 219 ? 28.954 10.253 -11.213 1.00 41.88 219 GLY A C 1
ATOM 1749 O O . GLY A 1 219 ? 28.019 9.528 -11.542 1.00 41.88 219 GLY A O 1
ATOM 1750 N N . ASN A 1 220 ? 30.152 10.183 -11.794 1.00 52.31 220 ASN A N 1
ATOM 1751 C CA . ASN A 1 220 ? 30.391 9.500 -13.061 1.00 52.31 220 ASN A CA 1
ATOM 1752 C C . ASN A 1 220 ? 30.822 8.035 -12.883 1.00 52.31 220 ASN A C 1
ATOM 1754 O O . ASN A 1 220 ? 30.677 7.255 -13.808 1.00 52.31 220 ASN A O 1
ATOM 1758 N N . GLU A 1 221 ? 31.318 7.618 -11.714 1.00 51.88 221 GLU A N 1
ATOM 1759 C CA . GLU A 1 221 ? 31.927 6.285 -11.570 1.00 51.88 221 GLU A CA 1
ATOM 1760 C C . GLU A 1 221 ? 30.918 5.135 -11.513 1.00 51.88 221 GLU A C 1
ATOM 1762 O O . GLU A 1 221 ? 31.122 4.130 -12.179 1.00 51.88 221 GLU A O 1
ATOM 1767 N N . VAL A 1 222 ? 29.799 5.275 -10.793 1.00 48.28 222 VAL A N 1
ATOM 1768 C CA . VAL A 1 222 ? 28.754 4.229 -10.739 1.00 48.28 222 VAL A CA 1
ATOM 1769 C C . VAL A 1 222 ? 28.013 4.129 -12.073 1.00 48.28 222 VAL A C 1
ATOM 1771 O O . VAL A 1 222 ? 27.757 3.039 -12.576 1.00 48.28 222 VAL A O 1
ATOM 1774 N N . ALA A 1 223 ? 27.712 5.282 -12.667 1.00 49.34 223 ALA A N 1
ATOM 1775 C CA . ALA A 1 223 ? 27.133 5.413 -13.996 1.00 49.34 223 ALA A CA 1
ATOM 1776 C C . ALA A 1 223 ? 28.022 4.776 -15.074 1.00 49.34 223 ALA A C 1
ATOM 1778 O O . ALA A 1 223 ? 27.536 3.995 -15.891 1.00 49.34 223 ALA A O 1
ATOM 1779 N N . LYS A 1 224 ? 29.326 5.066 -15.035 1.00 54.69 224 LYS A N 1
ATOM 1780 C CA . LYS A 1 224 ? 30.333 4.492 -15.925 1.00 54.69 224 LYS A CA 1
ATOM 1781 C C . LYS A 1 224 ? 30.551 3.006 -15.660 1.00 54.69 224 LYS A C 1
ATOM 1783 O O . LYS A 1 224 ? 30.596 2.263 -16.617 1.00 54.69 224 LYS A O 1
ATOM 1788 N N . LEU A 1 225 ? 30.568 2.543 -14.411 1.00 56.69 225 LEU A N 1
ATOM 1789 C CA . LEU A 1 225 ? 30.659 1.116 -14.080 1.00 56.69 225 LEU A CA 1
ATOM 1790 C C . LEU A 1 225 ? 29.455 0.334 -14.621 1.00 56.69 225 LEU A C 1
ATOM 1792 O O . LEU A 1 225 ? 29.624 -0.727 -15.212 1.00 56.69 225 LEU A O 1
ATOM 1796 N N . ILE A 1 226 ? 28.239 0.867 -14.466 1.00 54.19 226 ILE A N 1
ATOM 1797 C CA . ILE A 1 226 ? 27.038 0.275 -15.063 1.00 54.19 226 ILE A CA 1
ATOM 1798 C C . ILE A 1 226 ? 27.160 0.301 -16.591 1.00 54.19 226 ILE A C 1
ATOM 1800 O O . ILE A 1 226 ? 26.968 -0.732 -17.216 1.00 54.19 226 ILE A O 1
ATOM 1804 N N . LEU A 1 227 ? 27.532 1.431 -17.199 1.00 57.28 227 LEU A N 1
ATOM 1805 C CA . LEU A 1 227 ? 27.739 1.540 -18.646 1.00 57.28 227 LEU A CA 1
ATOM 1806 C C . LEU A 1 227 ? 28.806 0.557 -19.166 1.00 57.28 227 LEU A C 1
ATOM 1808 O O . LEU A 1 227 ? 28.584 -0.070 -20.194 1.00 57.28 227 LEU A O 1
ATOM 1812 N N . ASP A 1 228 ? 29.914 0.385 -18.450 1.00 63.19 228 ASP A N 1
ATOM 1813 C CA . ASP A 1 228 ? 31.033 -0.493 -18.794 1.00 63.19 228 ASP A CA 1
ATOM 1814 C C . ASP A 1 228 ? 30.603 -1.962 -18.696 1.00 63.19 228 ASP A C 1
ATOM 1816 O O . ASP A 1 228 ? 30.818 -2.721 -19.637 1.00 63.19 228 ASP A O 1
ATOM 1820 N N . ILE A 1 229 ? 29.883 -2.352 -17.633 1.00 60.81 229 ILE A N 1
ATOM 1821 C CA . ILE A 1 229 ? 29.269 -3.687 -17.516 1.00 60.81 229 ILE A CA 1
ATOM 1822 C C . ILE A 1 229 ? 28.298 -3.919 -18.682 1.00 60.81 229 ILE A C 1
ATOM 1824 O O . ILE A 1 229 ? 28.290 -4.979 -19.300 1.00 60.81 229 ILE A O 1
ATOM 1828 N N . ILE A 1 230 ? 27.485 -2.926 -19.034 1.00 57.72 230 ILE A N 1
ATOM 1829 C CA . ILE A 1 230 ? 26.530 -3.029 -20.143 1.00 57.72 230 ILE A CA 1
ATOM 1830 C C . ILE A 1 230 ? 27.236 -3.196 -21.478 1.00 57.72 230 ILE A C 1
ATOM 1832 O O . ILE A 1 230 ? 26.837 -4.037 -22.281 1.00 57.72 230 ILE A O 1
ATOM 1836 N N . GLN A 1 231 ? 28.259 -2.386 -21.730 1.00 54.34 231 GLN A N 1
ATOM 1837 C CA . GLN A 1 231 ? 29.031 -2.411 -22.963 1.00 54.34 231 GLN A CA 1
ATOM 1838 C C . GLN A 1 231 ? 29.830 -3.707 -23.084 1.00 54.34 231 GLN A C 1
ATOM 1840 O O . GLN A 1 231 ? 29.857 -4.285 -24.166 1.00 54.34 231 GLN A O 1
ATOM 1845 N N . GLU A 1 232 ? 30.396 -4.217 -21.989 1.00 61.94 232 GLU A N 1
ATOM 1846 C CA . GLU A 1 232 ? 31.116 -5.489 -21.962 1.00 61.94 232 GLU A CA 1
ATOM 1847 C C . GLU A 1 232 ? 30.189 -6.677 -22.262 1.00 61.94 232 GLU A C 1
ATOM 1849 O O . GLU A 1 232 ? 30.542 -7.560 -23.047 1.00 61.94 232 GLU A O 1
ATOM 1854 N N . TRP A 1 233 ? 28.971 -6.682 -21.710 1.00 54.69 233 TRP A N 1
ATOM 1855 C CA . TRP A 1 233 ? 27.976 -7.721 -21.992 1.00 54.69 233 TRP A CA 1
ATOM 1856 C C . TRP A 1 233 ? 27.368 -7.588 -23.396 1.00 54.69 233 TRP A C 1
ATOM 1858 O O . TRP A 1 233 ? 27.176 -8.591 -24.079 1.00 54.69 233 TRP A O 1
ATOM 1868 N N . ALA A 1 234 ? 27.109 -6.365 -23.868 1.00 52.41 234 ALA A N 1
ATOM 1869 C CA . ALA A 1 234 ? 26.582 -6.100 -25.209 1.00 52.41 234 ALA A CA 1
ATOM 1870 C C . ALA A 1 234 ? 27.620 -6.305 -26.330 1.00 52.41 234 ALA A C 1
ATOM 1872 O O . ALA A 1 234 ? 27.236 -6.487 -27.488 1.00 52.41 234 ALA A O 1
ATOM 1873 N N . ALA A 1 235 ? 28.918 -6.259 -26.013 1.00 54.25 235 ALA A N 1
ATOM 1874 C CA . ALA A 1 235 ? 30.005 -6.553 -26.943 1.00 54.25 235 ALA A CA 1
ATOM 1875 C C . ALA A 1 235 ? 30.238 -8.061 -27.138 1.00 54.25 235 ALA A C 1
ATOM 1877 O O . ALA A 1 235 ? 30.823 -8.441 -28.149 1.00 54.25 235 ALA A O 1
ATOM 1878 N N . ARG A 1 236 ? 29.779 -8.916 -26.208 1.00 53.09 236 ARG A N 1
ATOM 1879 C CA . ARG A 1 236 ? 30.068 -10.359 -26.240 1.00 53.09 236 ARG A CA 1
ATOM 1880 C C . ARG A 1 236 ? 29.160 -11.211 -27.120 1.00 53.09 236 ARG A C 1
ATOM 1882 O O . ARG A 1 236 ? 29.568 -12.324 -27.395 1.00 53.09 236 ARG A O 1
ATOM 1889 N N . ASP A 1 237 ? 28.016 -10.731 -27.605 1.00 51.22 237 ASP A N 1
ATOM 1890 C CA . ASP A 1 237 ? 27.241 -11.478 -28.610 1.00 51.22 237 ASP A CA 1
ATOM 1891 C C . ASP A 1 237 ? 26.195 -10.596 -29.305 1.00 51.22 237 ASP A C 1
ATOM 1893 O O . ASP A 1 237 ? 25.089 -10.378 -28.805 1.00 51.22 237 ASP A O 1
ATOM 1897 N N . ARG A 1 238 ? 26.535 -10.093 -30.499 1.00 48.53 238 ARG A N 1
ATOM 1898 C CA . ARG A 1 238 ? 25.580 -9.446 -31.421 1.00 48.53 238 ARG A CA 1
ATOM 1899 C C . ARG A 1 238 ? 25.032 -10.392 -32.493 1.00 48.53 238 ARG A C 1
ATOM 1901 O O . ARG A 1 238 ? 24.215 -9.958 -33.300 1.00 48.53 238 ARG A O 1
ATOM 1908 N N . GLU A 1 239 ? 25.424 -11.667 -32.495 1.00 50.75 239 GLU A N 1
ATOM 1909 C CA . GLU A 1 239 ? 25.103 -12.586 -33.598 1.00 50.75 239 GLU A CA 1
ATOM 1910 C C . GLU A 1 239 ? 23.997 -13.614 -33.293 1.00 50.75 239 GLU A C 1
ATOM 1912 O O . GLU A 1 239 ? 23.481 -14.232 -34.221 1.00 50.75 239 GLU A O 1
ATOM 1917 N N . VAL A 1 240 ? 23.539 -13.771 -32.040 1.00 53.44 240 VAL A N 1
ATOM 1918 C CA . VAL A 1 240 ? 22.681 -14.919 -31.670 1.00 53.4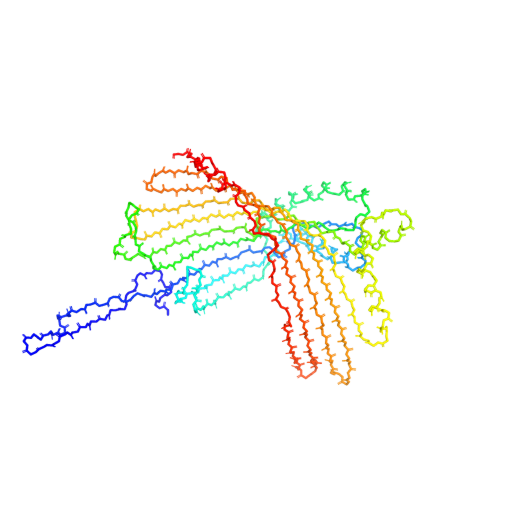4 240 VAL A CA 1
ATOM 1919 C C . VAL A 1 240 ? 21.456 -14.527 -30.838 1.00 53.44 240 VAL A C 1
ATOM 1921 O O . VAL A 1 240 ? 21.400 -14.821 -29.656 1.00 53.44 240 VAL A O 1
ATOM 1924 N N . GLY A 1 241 ? 20.440 -13.875 -31.419 1.00 60.44 241 GLY A N 1
ATOM 1925 C CA . GLY A 1 241 ? 19.064 -13.844 -30.862 1.00 60.44 241 GLY A CA 1
ATOM 1926 C C . GLY A 1 241 ? 18.879 -13.381 -29.398 1.00 60.44 241 GLY A C 1
ATOM 1927 O O . GLY A 1 241 ? 17.823 -13.630 -28.805 1.00 60.44 241 GLY A O 1
ATOM 1928 N N . ILE A 1 242 ? 19.884 -12.730 -28.807 1.00 66.69 242 ILE A N 1
ATOM 1929 C CA . ILE A 1 242 ? 19.930 -12.291 -27.412 1.00 66.69 242 ILE A CA 1
ATOM 1930 C C . ILE A 1 242 ? 19.516 -10.819 -27.350 1.00 66.69 242 ILE A C 1
ATOM 1932 O O . ILE A 1 242 ? 20.037 -9.965 -28.058 1.00 66.69 242 ILE A O 1
ATOM 1936 N N . THR A 1 243 ? 18.541 -10.513 -26.500 1.00 69.38 243 THR A N 1
ATOM 1937 C CA . THR A 1 243 ? 18.090 -9.154 -26.197 1.00 69.38 243 THR A CA 1
ATOM 1938 C C . THR A 1 243 ? 18.470 -8.805 -24.769 1.00 69.38 243 THR A C 1
ATOM 1940 O O . THR A 1 243 ? 18.181 -9.560 -23.840 1.00 69.38 243 THR A O 1
ATOM 1943 N N . PHE A 1 244 ? 19.059 -7.629 -24.597 1.00 71.44 244 PHE A N 1
ATOM 1944 C CA . PHE A 1 244 ? 19.447 -7.091 -23.303 1.00 71.44 244 PHE A CA 1
ATOM 1945 C C . PHE A 1 244 ? 18.688 -5.793 -23.019 1.00 71.44 244 PHE A C 1
ATOM 1947 O O . PHE A 1 244 ? 18.521 -4.959 -23.909 1.00 71.44 244 PHE A O 1
ATOM 1954 N N . SER A 1 245 ? 18.192 -5.628 -21.795 1.00 74.25 245 SER A N 1
ATOM 1955 C CA . SER A 1 245 ? 17.449 -4.440 -21.372 1.00 74.25 245 SER A CA 1
ATOM 1956 C C . SER A 1 245 ? 17.806 -4.078 -19.941 1.00 74.25 245 SER A C 1
ATOM 1958 O O . SER A 1 245 ? 17.797 -4.939 -19.062 1.00 74.25 245 SER A O 1
ATOM 1960 N N . ILE A 1 246 ? 18.092 -2.796 -19.718 1.00 75.50 246 ILE A N 1
ATOM 1961 C CA . ILE A 1 246 ? 18.344 -2.245 -18.392 1.00 75.50 246 ILE A CA 1
ATOM 1962 C C . ILE A 1 246 ? 17.439 -1.065 -18.128 1.00 75.50 246 ILE A C 1
ATOM 1964 O O . ILE A 1 246 ? 17.225 -0.217 -18.991 1.00 75.50 246 ILE A O 1
ATOM 1968 N N . LEU A 1 247 ? 16.946 -1.028 -16.900 1.00 81.44 247 LEU A N 1
ATOM 1969 C CA . LEU A 1 247 ? 16.256 0.099 -16.308 1.00 81.44 247 LEU A CA 1
ATOM 1970 C C . LEU A 1 247 ? 17.034 0.494 -15.061 1.00 81.44 247 LEU A C 1
ATOM 1972 O O . LEU A 1 247 ? 17.222 -0.335 -14.174 1.00 81.44 247 LEU A O 1
ATOM 1976 N N . PHE A 1 248 ? 17.501 1.737 -15.015 1.00 84.25 248 PHE A N 1
ATOM 1977 C CA . PHE A 1 248 ? 18.125 2.310 -13.834 1.00 84.25 248 PHE A CA 1
ATOM 1978 C C . PHE A 1 248 ? 17.480 3.663 -13.574 1.00 84.25 248 PHE A C 1
ATOM 1980 O O . PHE A 1 248 ? 17.762 4.635 -14.270 1.00 84.25 248 PHE A O 1
ATOM 1987 N N . ASP A 1 249 ? 16.572 3.698 -12.606 1.00 86.06 249 ASP A N 1
ATOM 1988 C CA . ASP A 1 249 ? 15.671 4.822 -12.390 1.00 86.06 249 ASP A CA 1
ATOM 1989 C C . ASP A 1 249 ? 15.759 5.313 -10.934 1.00 86.06 249 ASP A C 1
ATOM 1991 O O . ASP A 1 249 ? 15.860 4.517 -9.996 1.00 86.06 249 ASP A O 1
ATOM 1995 N N . LEU A 1 250 ? 15.672 6.632 -10.746 1.00 87.75 250 LEU A N 1
ATOM 1996 C CA . LEU A 1 250 ? 15.340 7.261 -9.468 1.00 87.75 250 LEU A CA 1
ATOM 1997 C C . LEU A 1 250 ? 13.855 7.617 -9.485 1.00 87.75 250 LEU A C 1
ATOM 1999 O O . LEU A 1 250 ? 13.415 8.423 -10.302 1.00 87.75 250 LEU A O 1
ATOM 2003 N N . ILE A 1 251 ? 13.092 7.041 -8.567 1.00 91.12 251 ILE A N 1
ATOM 2004 C CA . ILE A 1 251 ? 11.650 7.228 -8.441 1.00 91.12 251 ILE A CA 1
ATOM 2005 C C . ILE A 1 251 ? 11.380 8.047 -7.181 1.00 91.12 251 ILE A C 1
ATOM 2007 O O . ILE A 1 251 ? 11.569 7.580 -6.059 1.00 91.12 251 ILE A O 1
ATOM 2011 N N . LEU A 1 252 ? 10.908 9.276 -7.362 1.00 88.94 252 LEU A N 1
ATOM 2012 C CA . LEU A 1 252 ? 10.428 10.140 -6.291 1.00 88.94 252 LEU A CA 1
ATOM 2013 C C . LEU A 1 252 ? 8.902 10.093 -6.273 1.00 88.94 252 LEU A C 1
ATOM 2015 O O . LEU A 1 252 ? 8.259 10.411 -7.271 1.00 88.94 252 LEU A O 1
ATOM 2019 N N . THR A 1 253 ? 8.314 9.703 -5.147 1.00 93.25 253 THR A N 1
ATOM 2020 C CA . THR A 1 253 ? 6.858 9.606 -4.995 1.00 93.25 253 THR A CA 1
ATOM 2021 C C . THR A 1 253 ? 6.387 10.502 -3.864 1.00 93.25 253 THR A C 1
ATOM 2023 O O . THR A 1 253 ? 6.892 10.411 -2.749 1.00 93.25 253 THR A O 1
ATOM 2026 N N . GLY A 1 254 ? 5.406 11.352 -4.151 1.00 90.81 254 GLY A N 1
ATOM 2027 C CA . GLY A 1 254 ? 4.589 12.022 -3.145 1.00 90.81 254 GLY A CA 1
ATOM 2028 C C . GLY A 1 254 ? 3.172 11.473 -3.206 1.00 90.81 254 GLY A C 1
ATOM 2029 O O . GLY A 1 254 ? 2.537 11.550 -4.253 1.00 90.81 254 GLY A O 1
ATOM 2030 N N . GLN A 1 255 ? 2.684 10.905 -2.113 1.00 93.81 255 GLN A N 1
ATOM 2031 C CA . GLN A 1 255 ? 1.414 10.189 -2.047 1.00 93.81 255 GLN A CA 1
ATOM 2032 C C . GLN A 1 255 ? 0.586 10.689 -0.870 1.00 93.81 255 GLN A C 1
ATOM 2034 O O . GLN A 1 255 ? 1.130 10.946 0.200 1.00 93.81 255 GLN A O 1
ATOM 2039 N N . ILE A 1 256 ? -0.721 10.827 -1.076 1.00 90.06 256 ILE A N 1
ATOM 2040 C CA . ILE A 1 256 ? -1.691 11.067 -0.010 1.00 90.06 256 ILE A CA 1
ATOM 2041 C C . ILE A 1 256 ? -2.586 9.837 0.076 1.00 90.06 256 ILE A C 1
ATOM 2043 O O . ILE A 1 256 ? -3.152 9.420 -0.935 1.00 90.06 256 ILE A O 1
ATOM 2047 N N . ASP A 1 257 ? -2.721 9.311 1.283 1.00 94.38 257 ASP A N 1
ATOM 2048 C CA . ASP A 1 257 ? -3.541 8.167 1.653 1.00 94.38 257 ASP A CA 1
ATOM 2049 C C . ASP A 1 257 ? -4.625 8.616 2.624 1.00 94.38 257 ASP A C 1
ATOM 2051 O O . ASP A 1 257 ? -4.384 9.464 3.487 1.00 94.38 257 ASP A O 1
ATOM 2055 N N . GLY A 1 258 ? -5.815 8.039 2.501 1.00 92.88 258 GLY A N 1
ATOM 2056 C CA . GLY A 1 258 ? -6.915 8.278 3.427 1.00 92.88 258 GLY A CA 1
ATOM 2057 C C . GLY A 1 258 ? -7.540 6.971 3.876 1.00 92.88 258 GLY A C 1
ATOM 2058 O O . GLY A 1 258 ? -7.766 6.079 3.062 1.00 92.88 258 GLY A O 1
ATOM 2059 N N . SER A 1 259 ? -7.868 6.861 5.154 1.00 95.44 259 SER A N 1
ATOM 2060 C CA . SER A 1 259 ? -8.640 5.737 5.667 1.00 95.44 259 SER A CA 1
ATOM 2061 C C . SER A 1 259 ? -9.589 6.185 6.769 1.00 95.44 259 SER A C 1
ATOM 2063 O O . SER A 1 259 ? -9.377 7.190 7.444 1.00 95.44 259 SER A O 1
ATOM 2065 N N . ALA A 1 260 ? -10.682 5.456 6.923 1.00 94.81 260 ALA A N 1
ATOM 2066 C CA . ALA A 1 260 ? -11.584 5.606 8.047 1.00 94.81 260 ALA A CA 1
ATOM 2067 C C . ALA A 1 260 ? -12.119 4.234 8.423 1.00 94.81 260 ALA A C 1
ATOM 2069 O O . ALA A 1 260 ? -12.455 3.439 7.545 1.00 94.81 260 ALA A O 1
ATOM 2070 N N . ASP A 1 261 ? -12.219 3.953 9.712 1.00 95.62 261 ASP A N 1
ATOM 2071 C CA . ASP A 1 261 ? -12.796 2.717 10.199 1.00 95.62 261 ASP A CA 1
ATOM 2072 C C . ASP A 1 261 ? -13.602 2.914 11.473 1.00 95.62 261 ASP A C 1
ATOM 2074 O O . ASP A 1 261 ? -13.360 3.813 12.274 1.00 95.62 261 ASP A O 1
ATOM 2078 N N . MET A 1 262 ? -14.586 2.045 11.652 1.00 93.25 262 MET A N 1
ATOM 2079 C CA . MET A 1 262 ? -15.407 1.984 12.844 1.00 93.25 262 MET A CA 1
ATOM 2080 C C . MET A 1 262 ? -15.492 0.537 13.295 1.00 93.25 262 MET A C 1
ATOM 2082 O O . MET A 1 262 ? -15.888 -0.335 12.522 1.00 93.25 262 MET A O 1
ATOM 2086 N N . THR A 1 263 ? -15.130 0.300 14.551 1.00 93.19 263 THR A N 1
ATOM 2087 C CA . THR A 1 263 ? -15.187 -1.010 15.193 1.00 93.19 263 THR A CA 1
ATOM 2088 C C . THR A 1 263 ? -16.311 -1.031 16.222 1.00 93.19 263 THR A C 1
ATOM 2090 O O . THR A 1 263 ? -16.377 -0.166 17.100 1.00 93.19 263 THR A O 1
ATOM 2093 N N . ILE A 1 264 ? -17.183 -2.028 16.099 1.00 91.69 264 ILE A N 1
ATOM 2094 C CA . ILE A 1 264 ? -18.347 -2.278 16.949 1.00 91.69 264 ILE A CA 1
ATOM 2095 C C . ILE A 1 264 ? -18.269 -3.722 17.426 1.00 91.69 264 ILE A C 1
ATOM 2097 O O . ILE A 1 264 ? -18.008 -4.615 16.627 1.00 91.69 264 ILE A O 1
ATOM 2101 N N . ASN A 1 265 ? -18.551 -3.980 18.699 1.00 90.69 265 ASN A N 1
ATOM 2102 C CA . ASN A 1 265 ? -18.730 -5.340 19.200 1.00 90.69 265 ASN A CA 1
ATOM 2103 C C . ASN A 1 265 ? -20.088 -5.446 19.896 1.00 90.69 265 ASN A C 1
ATOM 2105 O O . ASN A 1 265 ? -20.407 -4.627 20.754 1.00 90.69 265 ASN A O 1
ATOM 2109 N N . THR A 1 266 ? -20.887 -6.448 19.521 1.00 90.12 266 THR A N 1
ATOM 2110 C CA . THR A 1 266 ? -22.275 -6.600 20.000 1.00 90.12 266 THR A CA 1
ATOM 2111 C C . THR A 1 266 ? -22.397 -6.787 21.512 1.00 90.12 266 THR A C 1
ATOM 2113 O O . THR A 1 266 ? -23.464 -6.539 22.061 1.00 90.12 266 THR A O 1
ATOM 2116 N N . GLU A 1 267 ? -21.325 -7.216 22.180 1.00 90.75 267 GLU A N 1
ATOM 2117 C CA . GLU A 1 267 ? -21.263 -7.454 23.628 1.00 90.75 267 GLU A CA 1
ATOM 2118 C C . GLU A 1 267 ? -20.352 -6.453 24.361 1.00 90.75 267 GLU A C 1
ATOM 2120 O O . GLU A 1 267 ? -20.042 -6.628 25.546 1.00 90.75 267 GLU A O 1
ATOM 2125 N N . SER A 1 268 ? -19.921 -5.392 23.671 1.00 88.62 268 SER A N 1
ATOM 2126 C CA . SER A 1 268 ? -19.168 -4.280 24.254 1.00 88.62 268 SER A CA 1
ATOM 2127 C C . SER A 1 268 ? -20.051 -3.060 24.513 1.00 88.62 268 SER A C 1
ATOM 2129 O O . SER A 1 268 ? -21.043 -2.837 23.824 1.00 88.62 268 SER A O 1
ATOM 2131 N N . ASP A 1 269 ? -19.668 -2.239 25.493 1.00 85.44 269 ASP A N 1
ATOM 2132 C CA . ASP A 1 269 ? -20.258 -0.908 25.719 1.00 85.44 269 ASP A CA 1
ATOM 2133 C C . ASP A 1 269 ? -19.457 0.238 25.065 1.00 85.44 269 ASP A C 1
ATOM 2135 O O . ASP A 1 269 ? -19.877 1.393 25.133 1.00 85.44 269 ASP A O 1
ATOM 2139 N N . ASP A 1 270 ? -18.345 -0.088 24.395 1.00 81.12 270 ASP A N 1
ATOM 2140 C CA . ASP A 1 270 ? -17.454 0.854 23.716 1.00 81.12 270 ASP A CA 1
ATOM 2141 C C . ASP A 1 270 ? -17.415 0.593 22.205 1.00 81.12 270 ASP A C 1
ATOM 2143 O O . ASP A 1 270 ? -17.060 -0.505 21.770 1.00 81.12 270 ASP A O 1
ATOM 2147 N N . ASN A 1 271 ? -17.709 1.625 21.412 1.00 81.88 271 ASN A N 1
ATOM 2148 C CA . ASN A 1 271 ? -17.422 1.648 19.980 1.00 81.88 271 ASN A CA 1
ATOM 2149 C C . ASN A 1 271 ? -16.283 2.627 19.708 1.00 81.88 271 ASN A C 1
ATOM 2151 O O . ASN A 1 271 ? -16.177 3.685 20.339 1.00 81.88 271 ASN A O 1
ATOM 2155 N N . LYS A 1 272 ? -15.442 2.279 18.735 1.00 86.94 272 LYS A N 1
ATOM 2156 C CA . LYS A 1 272 ? -14.259 3.063 18.376 1.00 86.94 272 LYS A CA 1
ATOM 2157 C C . LYS A 1 272 ? -14.327 3.447 16.913 1.00 86.94 272 LYS A C 1
ATOM 2159 O O . LYS A 1 272 ? -14.613 2.601 16.070 1.00 86.94 272 LYS A O 1
ATOM 2164 N N . GLY A 1 273 ? -14.056 4.711 16.622 1.00 87.31 273 GLY A N 1
ATOM 2165 C CA . GLY A 1 273 ? -13.937 5.216 15.259 1.00 87.31 273 GLY A CA 1
ATOM 2166 C C . GLY A 1 273 ? -12.570 5.843 15.055 1.00 87.31 273 GLY A C 1
ATOM 2167 O O . GLY A 1 273 ? -12.117 6.588 15.917 1.00 87.31 273 GLY A O 1
ATOM 2168 N N . ASN A 1 274 ? -11.930 5.573 13.926 1.00 91.00 274 ASN A N 1
ATOM 2169 C CA . ASN A 1 274 ? -10.689 6.223 13.535 1.00 91.00 274 ASN A CA 1
ATOM 2170 C C . ASN A 1 274 ? -10.829 6.798 12.128 1.00 91.00 274 ASN A C 1
ATOM 2172 O O . ASN A 1 274 ? -11.486 6.220 11.264 1.00 91.00 274 ASN A O 1
ATOM 2176 N N . ALA A 1 275 ? -10.194 7.938 11.894 1.00 90.38 275 ALA A N 1
ATOM 2177 C CA . ALA A 1 275 ? -9.986 8.486 10.565 1.00 90.38 275 ALA A CA 1
ATOM 2178 C C . ALA A 1 275 ? -8.532 8.931 10.444 1.00 90.38 275 ALA A C 1
ATOM 2180 O O . ALA A 1 275 ? -8.022 9.640 11.311 1.00 90.38 275 ALA A O 1
ATOM 2181 N N . GLU A 1 276 ? -7.865 8.520 9.376 1.00 92.50 276 GLU A N 1
ATOM 2182 C CA . GLU A 1 276 ? -6.461 8.804 9.129 1.00 92.50 276 GLU A CA 1
ATOM 2183 C C . GLU A 1 276 ? -6.286 9.458 7.761 1.00 92.50 276 GLU A C 1
ATOM 2185 O O . GLU A 1 276 ? -6.853 9.032 6.755 1.00 92.50 276 GLU A O 1
ATOM 2190 N N . LEU A 1 277 ? -5.445 10.486 7.721 1.00 91.88 277 LEU A N 1
ATOM 2191 C CA . LEU A 1 277 ? -4.925 11.068 6.494 1.00 91.88 277 LEU A CA 1
ATOM 2192 C C . LEU A 1 277 ? -3.402 11.033 6.576 1.00 91.88 277 LEU A C 1
ATOM 2194 O O . LEU A 1 277 ? -2.818 11.634 7.480 1.00 91.88 277 LEU A O 1
ATOM 2198 N N . LYS A 1 278 ? -2.751 10.332 5.650 1.00 93.44 278 LYS A N 1
ATOM 2199 C CA . LYS A 1 278 ? -1.291 10.192 5.609 1.00 93.44 278 LYS A CA 1
ATOM 2200 C C . LYS A 1 278 ? -0.743 10.804 4.333 1.00 93.44 278 LYS A C 1
ATOM 2202 O O . LYS A 1 278 ? -1.320 10.669 3.265 1.00 93.44 278 LYS A O 1
ATOM 2207 N N . THR A 1 279 ? 0.381 11.492 4.444 1.00 90.62 279 THR A N 1
ATOM 2208 C CA . THR A 1 279 ? 1.175 11.977 3.320 1.00 90.62 279 THR A CA 1
ATOM 2209 C C . THR A 1 279 ? 2.528 11.290 3.371 1.00 90.62 279 THR A C 1
ATOM 2211 O O . THR A 1 279 ? 3.271 11.445 4.338 1.00 90.62 279 THR A O 1
ATOM 2214 N N . LYS A 1 280 ? 2.864 10.540 2.327 1.00 93.75 280 LYS A N 1
ATOM 2215 C CA . LYS A 1 280 ? 4.122 9.811 2.202 1.00 93.75 280 LYS A CA 1
ATOM 2216 C C . LYS A 1 280 ? 4.990 10.438 1.120 1.00 93.75 280 LYS A C 1
ATOM 2218 O O . LYS A 1 280 ? 4.550 10.622 -0.012 1.00 93.75 280 LYS A O 1
ATOM 2223 N N . LEU A 1 281 ? 6.234 10.742 1.468 1.00 89.81 281 LEU A N 1
ATOM 2224 C CA . LEU A 1 281 ? 7.283 11.144 0.537 1.00 89.81 281 LEU A CA 1
ATOM 2225 C C . LEU A 1 281 ? 8.316 10.021 0.480 1.00 89.81 281 LEU A C 1
ATOM 2227 O O . LEU A 1 281 ? 8.858 9.635 1.513 1.00 89.81 281 LEU A O 1
ATOM 2231 N N . SER A 1 282 ? 8.597 9.481 -0.703 1.00 93.19 282 SER A N 1
ATOM 2232 C CA . SER A 1 282 ? 9.577 8.407 -0.869 1.00 93.19 282 SER A CA 1
ATOM 2233 C C . SER A 1 282 ? 10.544 8.663 -2.011 1.00 93.19 282 SER A C 1
ATOM 2235 O O . SER A 1 282 ? 10.147 9.170 -3.059 1.00 93.19 282 SER A O 1
ATOM 2237 N N . ALA A 1 283 ? 11.782 8.221 -1.830 1.00 87.38 283 ALA A N 1
ATOM 2238 C CA . ALA A 1 283 ? 12.785 8.102 -2.874 1.00 87.38 283 ALA A CA 1
ATOM 2239 C C . ALA A 1 283 ? 13.186 6.628 -3.008 1.00 87.38 283 ALA A C 1
ATOM 2241 O O . ALA A 1 283 ? 13.520 5.976 -2.019 1.00 87.38 283 ALA A O 1
ATOM 2242 N N . GLU A 1 284 ? 13.140 6.100 -4.226 1.00 91.19 284 GLU A N 1
ATOM 2243 C CA . GLU A 1 284 ? 13.528 4.728 -4.543 1.00 91.19 284 GLU A CA 1
ATOM 2244 C C . GLU A 1 284 ? 14.522 4.729 -5.702 1.00 91.19 284 GLU A C 1
ATOM 2246 O O . GLU A 1 284 ? 14.253 5.298 -6.757 1.00 91.19 284 GLU A O 1
ATOM 2251 N N . ILE A 1 285 ? 15.667 4.081 -5.514 1.00 85.38 285 ILE A N 1
ATOM 2252 C CA . ILE A 1 285 ? 16.593 3.764 -6.601 1.00 85.38 285 ILE A CA 1
ATOM 2253 C C . ILE A 1 285 ? 16.272 2.346 -7.055 1.00 85.38 285 ILE A C 1
ATOM 2255 O O . ILE A 1 285 ? 16.270 1.428 -6.235 1.00 85.38 285 ILE A O 1
ATOM 2259 N N . LYS A 1 286 ? 16.020 2.158 -8.352 1.00 88.38 286 LYS A N 1
ATOM 2260 C CA . LYS A 1 286 ? 15.656 0.864 -8.928 1.00 88.38 286 LYS A CA 1
ATOM 2261 C C . LYS A 1 286 ? 16.566 0.510 -10.094 1.00 88.38 286 LYS A C 1
ATOM 2263 O O . LYS A 1 286 ? 16.662 1.262 -11.057 1.00 88.38 286 LYS A O 1
ATOM 2268 N N . LEU A 1 287 ? 17.180 -0.665 -10.019 1.00 81.88 287 LEU A N 1
ATOM 2269 C CA . LEU A 1 287 ? 17.955 -1.291 -11.082 1.00 81.88 287 LEU A CA 1
ATOM 2270 C C . LEU A 1 287 ? 17.274 -2.601 -11.491 1.00 81.88 287 LEU A C 1
ATOM 2272 O O . LEU A 1 287 ? 17.040 -3.483 -10.669 1.00 81.88 287 LEU A O 1
ATOM 2276 N N . GLU A 1 288 ? 16.966 -2.754 -12.770 1.00 83.19 288 GLU A N 1
ATOM 2277 C CA . GLU A 1 288 ? 16.407 -3.978 -13.334 1.00 83.19 288 GLU A CA 1
ATOM 2278 C C . GLU A 1 288 ? 17.151 -4.323 -14.621 1.00 83.19 288 GLU A C 1
ATOM 2280 O O . GLU A 1 288 ? 17.144 -3.555 -15.578 1.00 83.19 288 GLU A O 1
ATOM 2285 N N . VAL A 1 289 ? 17.783 -5.494 -14.636 1.00 78.44 289 VAL A N 1
ATOM 2286 C CA . VAL A 1 289 ? 18.508 -6.053 -15.777 1.00 78.44 289 VAL A CA 1
ATOM 2287 C C . VAL A 1 289 ? 17.738 -7.267 -16.283 1.00 78.44 289 VAL A C 1
ATOM 2289 O O . VAL A 1 289 ? 17.431 -8.189 -15.522 1.00 78.44 289 VAL A O 1
ATOM 2292 N N . LYS A 1 290 ? 17.423 -7.277 -17.576 1.00 80.75 290 LYS A N 1
ATOM 2293 C CA . LYS A 1 290 ? 16.772 -8.387 -18.273 1.00 80.75 290 LYS A CA 1
ATOM 2294 C C . LYS A 1 290 ? 17.638 -8.860 -19.421 1.00 80.75 290 LYS A C 1
ATOM 2296 O O . LYS A 1 290 ? 17.946 -8.098 -20.335 1.00 80.75 290 LYS A O 1
ATOM 2301 N N . LEU A 1 291 ? 17.940 -10.147 -19.401 1.00 77.81 291 LEU A N 1
ATOM 2302 C CA . LEU A 1 291 ? 18.579 -10.866 -20.488 1.00 77.81 291 LEU A CA 1
ATOM 2303 C C . LEU A 1 291 ? 17.567 -11.849 -21.061 1.00 77.81 291 LEU A C 1
ATOM 2305 O O . LEU A 1 291 ? 16.992 -12.645 -20.323 1.00 77.81 291 LEU A O 1
ATOM 2309 N N . LYS A 1 292 ? 17.341 -11.807 -22.370 1.00 80.50 292 LYS A N 1
ATOM 2310 C CA . LYS A 1 292 ? 16.438 -12.724 -23.058 1.00 80.50 292 LYS A CA 1
ATOM 2311 C C . LYS A 1 292 ? 17.142 -13.363 -24.240 1.00 80.50 292 LYS A C 1
ATOM 2313 O O . LYS A 1 292 ? 17.424 -12.673 -25.208 1.00 80.50 292 LYS A O 1
ATOM 2318 N N . ALA A 1 293 ? 17.353 -14.668 -24.197 1.00 76.56 293 ALA A N 1
ATOM 2319 C CA . ALA A 1 293 ? 17.806 -15.450 -25.339 1.00 76.56 293 ALA A CA 1
ATOM 2320 C C . ALA A 1 293 ? 16.604 -16.148 -25.980 1.00 76.56 293 ALA A C 1
ATOM 2322 O O . ALA A 1 293 ? 15.741 -16.682 -25.276 1.00 76.56 293 ALA A O 1
ATOM 2323 N N . LYS A 1 294 ? 16.522 -16.132 -27.310 1.00 77.50 294 LYS A N 1
ATOM 2324 C CA . LYS A 1 294 ? 15.499 -16.863 -28.062 1.00 77.50 294 LYS A CA 1
ATOM 2325 C C . LYS A 1 294 ? 16.125 -17.618 -29.223 1.00 77.50 294 LYS A C 1
ATOM 2327 O O . LYS A 1 294 ? 16.895 -17.041 -29.982 1.00 77.50 294 LYS A O 1
ATOM 2332 N N . ALA A 1 295 ? 15.694 -18.859 -29.408 1.00 73.12 295 ALA A N 1
ATOM 2333 C CA . ALA A 1 295 ? 15.988 -19.661 -30.584 1.00 73.12 295 ALA A CA 1
ATOM 2334 C C . ALA A 1 295 ? 14.681 -20.208 -31.166 1.00 73.12 295 ALA A C 1
ATOM 2336 O O . ALA A 1 295 ? 13.792 -20.639 -30.430 1.00 73.12 295 ALA A O 1
ATOM 2337 N N . VAL A 1 296 ? 14.546 -20.164 -32.490 1.00 69.38 296 VAL A N 1
ATOM 2338 C CA . VAL A 1 296 ? 13.358 -20.650 -33.199 1.00 69.38 296 VAL A CA 1
ATOM 2339 C C . VAL A 1 296 ? 13.794 -21.759 -34.145 1.00 69.38 296 VAL A C 1
ATOM 2341 O O . VAL A 1 296 ? 14.573 -21.509 -35.059 1.00 69.38 296 VAL A O 1
ATOM 2344 N N . PHE A 1 297 ? 13.277 -22.968 -33.940 1.00 54.06 297 PHE A N 1
ATOM 2345 C CA . PHE A 1 297 ? 13.522 -24.124 -34.801 1.00 54.06 297 PHE A CA 1
ATOM 2346 C C . PHE A 1 297 ? 12.188 -24.791 -35.130 1.00 54.06 297 PHE A C 1
ATOM 2348 O O . PHE A 1 297 ? 11.444 -25.142 -34.220 1.00 54.06 297 PHE A O 1
ATOM 2355 N N . LEU A 1 298 ? 11.882 -24.954 -36.424 1.00 53.16 298 LEU A N 1
ATOM 2356 C CA . LEU A 1 298 ? 10.706 -25.695 -36.912 1.00 53.16 298 LEU A CA 1
ATOM 2357 C C . LEU A 1 298 ? 9.404 -25.343 -36.156 1.00 53.16 298 LEU A C 1
ATOM 2359 O O . LEU A 1 298 ? 8.722 -26.209 -35.623 1.00 53.16 298 LEU A O 1
ATOM 2363 N N . GLU A 1 299 ? 9.083 -24.045 -36.086 1.00 64.19 299 GLU A N 1
ATOM 2364 C CA . GLU A 1 299 ? 7.881 -23.491 -35.426 1.00 64.19 299 GLU A CA 1
ATOM 2365 C C . GLU A 1 299 ? 7.814 -23.629 -33.887 1.00 64.19 299 GLU A C 1
ATOM 2367 O O . GLU A 1 299 ? 6.868 -23.131 -33.268 1.00 64.19 299 GLU A O 1
ATOM 2372 N N . VAL A 1 300 ? 8.840 -24.204 -33.253 1.00 66.00 300 VAL A N 1
ATOM 2373 C CA . VAL A 1 300 ? 9.035 -24.226 -31.797 1.00 66.00 300 VAL A CA 1
ATOM 2374 C C . VAL A 1 300 ? 9.992 -23.101 -31.399 1.00 66.00 300 VAL A C 1
ATOM 2376 O O . VAL A 1 300 ? 11.090 -22.964 -31.937 1.00 66.00 300 VAL A O 1
ATOM 2379 N N . THR A 1 301 ? 9.572 -22.266 -30.450 1.00 75.56 301 THR A N 1
ATOM 2380 C CA . THR A 1 301 ? 10.399 -21.201 -29.871 1.00 75.56 301 THR A CA 1
ATOM 2381 C C . THR A 1 301 ? 10.894 -21.636 -28.500 1.00 75.56 301 THR A C 1
ATOM 2383 O O . THR A 1 301 ? 10.103 -21.711 -27.558 1.00 75.56 301 THR A O 1
ATOM 2386 N N . ALA A 1 302 ? 12.198 -21.871 -28.386 1.00 75.88 302 ALA A N 1
ATOM 2387 C CA . ALA A 1 302 ? 12.883 -21.996 -27.109 1.00 75.88 302 ALA A CA 1
ATOM 2388 C C . ALA A 1 302 ? 13.315 -20.610 -26.627 1.00 75.88 302 ALA A C 1
ATOM 2390 O O . ALA A 1 302 ? 13.811 -19.792 -27.411 1.00 75.88 302 ALA A O 1
ATOM 2391 N N . TYR A 1 303 ? 13.130 -20.326 -25.343 1.00 81.06 303 TYR A N 1
ATOM 2392 C CA . TYR A 1 303 ? 13.608 -19.088 -24.752 1.00 81.06 303 TYR A CA 1
ATOM 2393 C C . TYR A 1 303 ? 14.171 -19.299 -23.351 1.00 81.06 303 TYR A C 1
ATOM 2395 O O . TYR A 1 303 ? 13.712 -20.151 -22.594 1.00 81.06 303 TYR A O 1
ATOM 2403 N N . ALA A 1 304 ? 15.143 -18.461 -23.011 1.00 78.50 304 ALA A N 1
ATOM 2404 C CA . ALA A 1 304 ? 15.647 -18.295 -21.660 1.00 78.50 304 ALA A CA 1
ATOM 2405 C C . ALA A 1 304 ? 15.588 -16.810 -21.291 1.00 78.50 304 ALA A C 1
ATOM 2407 O O . ALA A 1 304 ? 15.918 -15.939 -22.101 1.00 78.50 304 ALA A O 1
ATOM 2408 N N . LEU A 1 305 ? 15.142 -16.514 -20.077 1.00 79.62 305 LEU A N 1
ATOM 2409 C CA . LEU A 1 305 ? 15.034 -15.177 -19.518 1.00 79.62 305 LEU A CA 1
ATOM 2410 C C . LEU A 1 305 ? 15.752 -15.145 -18.167 1.00 79.62 305 LEU A C 1
ATOM 2412 O O . LEU A 1 305 ? 15.312 -15.767 -17.206 1.00 79.62 305 LEU A O 1
ATOM 2416 N N . GLY A 1 306 ? 16.828 -14.373 -18.080 1.00 77.62 306 GLY A N 1
ATOM 2417 C CA . GLY A 1 306 ? 17.430 -13.973 -16.813 1.00 77.62 306 GLY A CA 1
ATOM 2418 C C . GLY A 1 306 ? 16.898 -12.605 -16.402 1.00 77.62 306 GLY A C 1
ATOM 2419 O O . GLY A 1 306 ? 16.914 -11.669 -17.201 1.00 77.62 306 GLY A O 1
ATOM 2420 N N . THR A 1 307 ? 16.417 -12.470 -15.169 1.00 80.31 307 THR A N 1
ATOM 2421 C CA . THR A 1 307 ? 16.025 -11.180 -14.589 1.00 80.31 307 THR A CA 1
ATOM 2422 C C . THR A 1 307 ? 16.746 -10.976 -13.265 1.00 80.31 307 THR A C 1
ATOM 2424 O O . THR A 1 307 ? 16.579 -11.771 -12.342 1.00 80.31 307 THR A O 1
ATOM 2427 N N . ALA A 1 308 ? 17.503 -9.888 -13.163 1.00 74.69 308 ALA A N 1
ATOM 2428 C CA . ALA A 1 308 ? 18.078 -9.409 -11.915 1.00 74.69 308 ALA A CA 1
ATOM 2429 C C . ALA A 1 308 ? 17.447 -8.060 -11.563 1.00 74.69 308 ALA A C 1
ATOM 2431 O O . ALA A 1 308 ? 17.372 -7.166 -12.406 1.00 74.69 308 ALA A O 1
ATOM 2432 N N . LYS A 1 309 ? 16.970 -7.912 -10.329 1.00 85.81 309 LYS A N 1
ATOM 2433 C CA . LYS A 1 309 ? 16.422 -6.660 -9.807 1.00 85.81 309 LYS A CA 1
ATOM 2434 C C . LYS A 1 309 ? 17.107 -6.313 -8.502 1.00 85.81 309 LYS A C 1
ATOM 2436 O O . LYS A 1 309 ? 17.280 -7.187 -7.656 1.00 85.81 309 LYS A O 1
ATOM 2441 N N . ALA A 1 310 ? 17.438 -5.044 -8.348 1.00 77.75 310 ALA A N 1
ATOM 2442 C CA . ALA A 1 310 ? 17.839 -4.455 -7.090 1.00 77.75 310 ALA A CA 1
ATOM 2443 C C . ALA A 1 310 ? 17.047 -3.163 -6.879 1.00 77.75 310 ALA A C 1
ATOM 2445 O O . ALA A 1 310 ? 16.871 -2.380 -7.815 1.00 77.75 310 ALA A O 1
ATOM 2446 N N . SER A 1 311 ? 16.570 -2.923 -5.667 1.00 85.50 311 SER A N 1
ATOM 2447 C CA . SER A 1 311 ? 16.015 -1.622 -5.297 1.00 85.50 311 SER A CA 1
ATOM 2448 C C . SER A 1 311 ? 16.437 -1.235 -3.894 1.00 85.50 311 SER A C 1
ATOM 2450 O O . SER A 1 311 ? 16.699 -2.106 -3.070 1.00 85.50 311 SER A O 1
ATOM 2452 N N . ALA A 1 312 ? 16.512 0.066 -3.638 1.00 79.38 312 ALA A N 1
ATOM 2453 C CA . ALA A 1 312 ? 16.684 0.633 -2.309 1.00 79.38 312 ALA A CA 1
ATOM 2454 C C . ALA A 1 312 ? 15.681 1.770 -2.139 1.00 79.38 312 ALA A C 1
ATOM 2456 O O . ALA A 1 312 ? 15.627 2.672 -2.981 1.00 79.38 312 ALA A O 1
ATOM 2457 N N . LYS A 1 313 ? 14.881 1.724 -1.073 1.00 90.50 313 LYS A N 1
ATOM 2458 C CA . LYS A 1 313 ? 13.794 2.676 -0.837 1.00 90.50 313 LYS A CA 1
ATOM 2459 C C . LYS A 1 313 ? 13.924 3.325 0.531 1.00 90.50 313 LYS A C 1
ATOM 2461 O O . LYS A 1 313 ? 14.093 2.640 1.530 1.00 90.50 313 LYS A O 1
ATOM 2466 N N . ALA A 1 314 ? 13.789 4.644 0.554 1.00 87.38 314 ALA A N 1
ATOM 2467 C CA . ALA A 1 314 ? 13.674 5.450 1.760 1.00 87.38 314 ALA A CA 1
ATOM 2468 C C . ALA A 1 314 ? 12.377 6.262 1.706 1.00 87.38 314 ALA A C 1
ATOM 2470 O O . ALA A 1 314 ? 12.015 6.793 0.649 1.00 87.38 314 ALA A O 1
ATOM 2471 N N . SER A 1 315 ? 11.671 6.385 2.829 1.00 91.00 315 SER A N 1
ATOM 2472 C CA . SER A 1 315 ? 10.469 7.215 2.893 1.00 91.00 315 SER A CA 1
ATOM 2473 C C . SER A 1 315 ? 10.227 7.862 4.246 1.00 91.00 315 SER A C 1
ATOM 2475 O O . SER A 1 315 ? 10.669 7.385 5.285 1.00 91.00 315 SER A O 1
ATOM 2477 N N . ILE A 1 316 ? 9.514 8.982 4.202 1.00 87.38 316 ILE A N 1
ATOM 2478 C CA . ILE A 1 316 ? 9.026 9.711 5.364 1.00 87.38 316 ILE A CA 1
ATOM 2479 C C . ILE A 1 316 ? 7.512 9.796 5.226 1.00 87.38 316 ILE A C 1
ATOM 2481 O O . ILE A 1 316 ? 6.998 10.204 4.180 1.00 87.38 316 ILE A O 1
ATOM 2485 N N . THR A 1 317 ? 6.808 9.419 6.283 1.00 92.38 317 THR A N 1
ATOM 2486 C CA . THR A 1 317 ? 5.352 9.434 6.351 1.00 92.38 317 THR A CA 1
ATOM 2487 C C . THR A 1 317 ? 4.908 10.427 7.415 1.00 92.38 317 THR A C 1
ATOM 2489 O O . THR A 1 317 ? 5.230 10.284 8.591 1.00 92.38 317 THR A O 1
ATOM 2492 N N . PHE A 1 318 ? 4.132 11.420 7.005 1.00 90.50 318 PHE A N 1
ATOM 2493 C CA . PHE A 1 318 ? 3.423 12.342 7.884 1.00 90.50 318 PHE A CA 1
ATOM 2494 C C . PHE A 1 318 ? 1.971 11.890 7.980 1.00 90.50 318 PHE A C 1
ATOM 2496 O O . PHE A 1 318 ? 1.397 11.458 6.986 1.00 90.50 318 PHE A O 1
ATOM 2503 N N . GLY A 1 319 ? 1.358 11.974 9.150 1.00 90.06 319 GLY A N 1
ATOM 2504 C CA . GLY A 1 319 ? -0.011 11.522 9.344 1.00 90.06 319 GLY A CA 1
ATOM 2505 C C . GLY A 1 319 ? -0.792 12.400 10.300 1.00 90.06 319 GLY A C 1
ATOM 2506 O O . GLY A 1 319 ? -0.245 13.021 11.207 1.00 90.06 319 GLY A O 1
ATOM 2507 N N . HIS A 1 320 ? -2.096 12.410 10.090 1.00 90.69 320 HIS A N 1
ATOM 2508 C CA . HIS A 1 320 ? -3.084 13.049 10.936 1.00 90.69 320 HIS A CA 1
ATOM 2509 C C . HIS A 1 320 ? -4.131 11.995 11.263 1.00 90.69 320 HIS A C 1
ATOM 2511 O O . HIS A 1 320 ? -4.746 11.446 10.352 1.00 90.69 320 HIS A O 1
ATOM 2517 N N . THR A 1 321 ? -4.304 11.691 12.545 1.00 92.56 321 THR A N 1
ATOM 2518 C CA . THR A 1 321 ? -5.262 10.684 13.007 1.00 92.56 321 THR A CA 1
ATOM 2519 C C . THR A 1 321 ? -6.285 11.338 13.919 1.00 92.56 321 THR A C 1
ATOM 2521 O O . THR A 1 321 ? -5.917 12.033 14.863 1.00 92.56 321 THR A O 1
ATOM 2524 N N . LEU A 1 322 ? -7.561 11.109 13.643 1.00 91.44 322 LEU A N 1
ATOM 2525 C CA . LEU A 1 322 ? -8.672 11.419 14.529 1.00 91.44 322 LEU A CA 1
ATOM 2526 C C . LEU A 1 322 ? -9.182 10.111 15.128 1.00 91.44 322 LEU A C 1
ATOM 2528 O O . LEU A 1 322 ? -9.471 9.175 14.388 1.00 91.44 322 LEU A O 1
ATOM 2532 N N . GLN A 1 323 ? -9.285 10.047 16.452 1.00 91.19 323 GLN A N 1
ATOM 2533 C CA . GLN A 1 323 ? -9.738 8.867 17.187 1.00 91.19 323 GLN A CA 1
ATOM 2534 C C . GLN A 1 323 ? -10.921 9.245 18.063 1.00 91.19 323 GLN A C 1
ATOM 2536 O O . GLN A 1 323 ? -10.804 10.085 18.952 1.00 91.19 323 GLN A O 1
ATOM 2541 N N . TYR A 1 324 ? -12.058 8.617 17.815 1.00 87.19 324 TYR A N 1
ATOM 2542 C CA . TYR A 1 324 ? -13.262 8.770 18.609 1.00 87.19 324 TYR A CA 1
ATOM 2543 C C . TYR A 1 324 ? -13.422 7.579 19.553 1.00 87.19 324 TYR A C 1
ATOM 2545 O O . TYR A 1 324 ? -13.415 6.423 19.113 1.00 87.19 324 TYR A O 1
ATOM 2553 N N . ASN A 1 325 ? -13.606 7.866 20.843 1.00 82.56 325 ASN A N 1
ATOM 2554 C CA . ASN A 1 325 ? -13.961 6.873 21.850 1.00 82.56 325 ASN A CA 1
ATOM 2555 C C . ASN A 1 325 ? -15.355 7.171 22.414 1.00 82.56 325 ASN A C 1
ATOM 2557 O O . ASN A 1 325 ? -15.580 8.219 23.025 1.00 82.56 325 ASN A O 1
ATOM 2561 N N . GLN A 1 326 ? -16.291 6.235 22.241 1.00 79.19 326 GLN A N 1
ATOM 2562 C CA . GLN A 1 326 ? -17.664 6.438 22.695 1.00 79.19 326 GLN A CA 1
ATOM 2563 C C . GLN A 1 326 ? -17.777 6.468 24.225 1.00 79.19 326 GLN A C 1
ATOM 2565 O O . GLN A 1 326 ? -18.520 7.293 24.759 1.00 79.19 326 GLN A O 1
ATOM 2570 N N . THR A 1 327 ? -17.047 5.605 24.936 1.00 75.38 327 THR A N 1
ATOM 2571 C CA . THR A 1 327 ? -17.135 5.499 26.405 1.00 75.38 327 THR A CA 1
ATOM 2572 C C . THR A 1 327 ? -16.700 6.784 27.101 1.00 75.38 327 THR A C 1
ATOM 2574 O O . THR A 1 327 ? -17.351 7.245 28.038 1.00 75.38 327 THR A O 1
ATOM 2577 N N . GLN A 1 328 ? -15.610 7.383 26.629 1.00 76.12 328 GLN A N 1
ATOM 2578 C CA . GLN A 1 328 ? -15.077 8.637 27.158 1.00 76.12 328 GLN A CA 1
ATOM 2579 C C . GLN A 1 328 ? -15.746 9.871 26.537 1.00 76.12 328 GLN A C 1
ATOM 2581 O O . GLN A 1 328 ? -15.534 10.979 27.023 1.00 76.12 328 GLN A O 1
ATOM 2586 N N . LYS A 1 329 ? -16.567 9.681 25.491 1.00 80.56 329 LYS A N 1
ATOM 2587 C CA . LYS A 1 329 ? -17.139 10.743 24.645 1.00 80.56 329 LYS A CA 1
ATOM 2588 C C . LYS A 1 329 ? -16.088 11.740 24.156 1.00 80.56 329 LYS A C 1
ATOM 2590 O O . LYS A 1 329 ? -16.393 12.916 23.983 1.00 80.56 329 LYS A O 1
ATOM 2595 N N . SER A 1 330 ? -14.873 11.259 23.933 1.00 84.06 330 SER A N 1
ATOM 2596 C CA . SER A 1 330 ? -13.731 12.084 23.577 1.00 84.06 330 SER A CA 1
ATOM 2597 C C . SER A 1 330 ? -13.346 11.884 22.121 1.00 84.06 330 SER A C 1
ATOM 2599 O O . SER A 1 330 ? -13.476 10.795 21.546 1.00 84.06 330 SER A O 1
ATOM 2601 N N . LEU A 1 331 ? -12.881 12.973 21.519 1.00 87.69 331 LEU A N 1
ATOM 2602 C CA . LEU A 1 331 ? -12.306 12.981 20.183 1.00 87.69 331 LEU A CA 1
ATOM 2603 C C . LEU A 1 331 ? -10.856 13.426 20.308 1.00 87.69 331 LEU A C 1
ATOM 2605 O O . LEU A 1 331 ? -10.592 14.576 20.638 1.00 87.69 331 LEU A O 1
ATOM 2609 N N . TYR A 1 332 ? -9.918 12.540 20.008 1.00 91.50 332 TYR A N 1
ATOM 2610 C CA . TYR A 1 332 ? -8.499 12.859 20.023 1.00 91.50 332 TYR A CA 1
ATOM 2611 C C . TYR A 1 332 ? -7.990 13.125 18.618 1.00 91.50 332 TYR A C 1
ATOM 2613 O O . TYR A 1 332 ? -8.325 12.412 17.674 1.00 91.50 332 TYR A O 1
ATOM 2621 N N . TYR A 1 333 ? -7.118 14.114 18.497 1.00 91.38 333 TYR A N 1
ATOM 2622 C CA . TYR A 1 333 ? -6.245 14.286 17.352 1.00 91.38 333 TYR A CA 1
ATOM 2623 C C . TYR A 1 333 ? -4.829 13.857 17.720 1.00 91.38 333 TYR A C 1
ATOM 2625 O O . TYR A 1 333 ? -4.294 14.255 18.757 1.00 91.38 333 TYR A O 1
ATOM 2633 N N . ARG A 1 334 ? -4.207 13.065 16.849 1.00 91.19 334 ARG A N 1
ATOM 2634 C CA . ARG A 1 334 ? -2.823 12.627 16.990 1.00 91.19 334 ARG A CA 1
ATOM 2635 C C . ARG A 1 334 ? -2.069 12.867 15.679 1.00 91.19 334 ARG A C 1
ATOM 2637 O O . ARG A 1 334 ? -2.431 12.273 14.657 1.00 91.19 334 ARG A O 1
ATOM 2644 N N . PRO A 1 335 ? -1.026 13.714 15.670 1.00 91.12 335 PRO A N 1
ATOM 2645 C CA . PRO A 1 335 ? -0.108 13.770 14.546 1.00 91.12 335 PRO A CA 1
ATOM 2646 C C . PRO A 1 335 ? 0.761 12.505 14.520 1.00 91.12 335 PRO A C 1
ATOM 2648 O O . PRO A 1 335 ? 1.014 11.882 15.548 1.00 91.12 335 PRO A O 1
ATOM 2651 N N . ALA A 1 336 ? 1.254 12.144 13.346 1.00 89.94 336 ALA A N 1
ATOM 2652 C CA . ALA A 1 336 ? 2.228 11.085 13.150 1.00 89.94 336 ALA A CA 1
ATOM 2653 C C . ALA A 1 336 ? 3.354 11.604 12.257 1.00 89.94 336 ALA A C 1
ATOM 2655 O O . ALA A 1 336 ? 3.116 12.318 11.282 1.00 89.94 336 ALA A O 1
ATOM 2656 N N . MET A 1 337 ? 4.585 11.235 12.585 1.00 90.50 337 MET A N 1
ATOM 2657 C CA . MET A 1 337 ? 5.736 11.453 11.724 1.00 90.50 337 MET A CA 1
ATOM 2658 C C . MET A 1 337 ? 6.660 10.258 11.888 1.00 90.50 337 MET A C 1
ATOM 2660 O O . MET A 1 337 ? 7.262 10.065 12.943 1.00 90.50 337 MET A O 1
ATOM 2664 N N . ASN A 1 338 ? 6.747 9.464 10.833 1.00 91.44 338 ASN A N 1
ATOM 2665 C CA . ASN A 1 338 ? 7.545 8.257 10.793 1.00 91.44 338 ASN A CA 1
ATOM 2666 C C . ASN A 1 338 ? 8.604 8.422 9.721 1.00 91.44 338 ASN A C 1
ATOM 2668 O O . ASN A 1 338 ? 8.304 8.766 8.577 1.00 91.44 338 ASN A O 1
ATOM 2672 N N . PHE A 1 339 ? 9.843 8.158 10.098 1.00 88.44 339 PHE A N 1
ATOM 2673 C CA . PHE A 1 339 ? 10.839 7.803 9.115 1.00 88.44 339 PHE A CA 1
ATOM 2674 C C . PHE A 1 339 ? 10.748 6.296 8.927 1.00 88.44 339 PHE A C 1
ATOM 2676 O O . PHE A 1 339 ? 10.968 5.535 9.872 1.00 88.44 339 PHE A O 1
ATOM 2683 N N . ASP A 1 340 ? 10.353 5.885 7.730 1.00 88.44 340 ASP A N 1
ATOM 2684 C CA . ASP A 1 340 ? 10.128 4.482 7.430 1.00 88.44 340 ASP A CA 1
ATOM 2685 C C . ASP A 1 340 ? 11.466 3.743 7.319 1.00 88.44 340 ASP A C 1
ATOM 2687 O O . ASP A 1 340 ? 12.525 4.329 7.072 1.00 88.44 340 ASP A O 1
ATOM 2691 N N . THR A 1 341 ? 11.391 2.429 7.471 1.00 84.56 341 THR A N 1
ATOM 2692 C CA . THR A 1 341 ? 12.502 1.502 7.294 1.00 84.56 341 THR A CA 1
ATOM 2693 C C . THR A 1 341 ? 13.147 1.683 5.915 1.00 84.56 341 THR A C 1
ATOM 2695 O O . THR A 1 341 ? 12.451 1.754 4.898 1.00 84.56 341 THR A O 1
ATOM 2698 N N . VAL A 1 342 ? 14.480 1.766 5.868 1.00 85.38 342 VAL A N 1
ATOM 2699 C CA . VAL A 1 342 ? 15.221 1.776 4.600 1.00 85.38 342 VAL A CA 1
ATOM 2700 C C . VAL A 1 342 ? 15.509 0.340 4.214 1.00 85.38 342 VAL A C 1
ATOM 2702 O O . VAL A 1 342 ? 16.338 -0.331 4.834 1.00 85.38 342 VAL A O 1
ATOM 2705 N N . GLU A 1 343 ? 14.828 -0.118 3.172 1.00 83.06 343 GLU A N 1
ATOM 2706 C CA . GLU A 1 343 ? 14.893 -1.499 2.713 1.00 83.06 343 GLU A CA 1
ATOM 2707 C C . GLU A 1 343 ? 15.557 -1.590 1.342 1.00 83.06 343 GLU A C 1
ATOM 2709 O O . GLU A 1 343 ? 15.280 -0.804 0.429 1.00 83.06 343 GLU A O 1
ATOM 2714 N N . GLY A 1 344 ? 16.436 -2.578 1.206 1.00 82.19 344 GLY A N 1
ATOM 2715 C CA . GLY A 1 344 ? 16.979 -3.041 -0.057 1.00 82.19 344 GLY A CA 1
ATOM 2716 C C . GLY A 1 344 ? 16.375 -4.375 -0.446 1.00 82.19 344 GLY A C 1
ATOM 2717 O O . GLY A 1 344 ? 16.312 -5.275 0.386 1.00 82.19 344 GLY A O 1
ATOM 2718 N N . THR A 1 345 ? 15.996 -4.550 -1.706 1.00 85.50 345 THR A N 1
ATOM 2719 C CA . THR A 1 345 ? 15.566 -5.858 -2.218 1.00 85.50 345 THR A CA 1
ATOM 2720 C C . THR A 1 345 ? 16.468 -6.306 -3.351 1.00 85.50 345 THR A C 1
ATOM 2722 O O . THR A 1 345 ? 16.881 -5.494 -4.176 1.00 85.50 345 THR A O 1
ATOM 2725 N N . VAL A 1 346 ? 16.786 -7.601 -3.384 1.00 77.75 346 VAL A N 1
ATOM 2726 C CA . VAL A 1 346 ? 17.518 -8.243 -4.477 1.00 77.75 346 VAL A CA 1
ATOM 2727 C C . VAL A 1 346 ? 16.758 -9.486 -4.916 1.00 77.75 346 VAL A C 1
ATOM 2729 O O . VAL A 1 346 ? 16.527 -10.403 -4.124 1.00 77.75 346 VAL A O 1
ATOM 2732 N N . LEU A 1 347 ? 16.409 -9.528 -6.200 1.00 81.31 347 LEU A N 1
ATOM 2733 C CA . LEU A 1 347 ? 15.732 -10.651 -6.836 1.00 81.31 347 LEU A CA 1
ATOM 2734 C C . LEU A 1 347 ? 16.532 -11.111 -8.052 1.00 81.31 347 LEU A C 1
ATOM 2736 O O . LEU A 1 347 ? 16.738 -10.341 -8.986 1.00 81.31 347 LEU A O 1
ATOM 2740 N N . ILE A 1 348 ? 16.918 -12.383 -8.074 1.00 75.31 348 ILE A N 1
ATOM 2741 C CA . ILE A 1 348 ? 17.492 -13.045 -9.245 1.00 75.31 348 ILE A CA 1
ATOM 2742 C C . ILE A 1 348 ? 16.576 -14.204 -9.613 1.00 75.31 348 ILE A C 1
ATOM 2744 O O . ILE A 1 348 ? 16.408 -15.154 -8.845 1.00 75.31 348 ILE A O 1
ATOM 2748 N N . LYS A 1 349 ? 15.990 -14.115 -10.804 1.00 83.94 349 LYS A N 1
ATOM 2749 C CA . LYS A 1 349 ? 15.074 -15.103 -11.365 1.00 83.94 349 LYS A CA 1
ATOM 2750 C C . LYS A 1 349 ? 15.585 -15.559 -12.724 1.00 83.94 349 LYS A C 1
ATOM 2752 O O . LYS A 1 349 ? 15.996 -14.735 -13.541 1.00 83.94 349 LYS A O 1
ATOM 2757 N N . VAL A 1 350 ? 15.507 -16.858 -12.971 1.00 81.00 350 VAL A N 1
ATOM 2758 C CA . VAL A 1 350 ? 15.710 -17.444 -14.295 1.00 81.00 350 VAL A CA 1
ATOM 2759 C C . VAL A 1 350 ? 14.419 -18.137 -14.705 1.00 81.00 350 VAL A C 1
ATOM 2761 O O . VAL A 1 350 ? 13.787 -18.807 -13.896 1.00 81.00 350 VAL A O 1
ATOM 2764 N N . GLU A 1 351 ? 14.012 -17.945 -15.948 1.00 85.31 351 GLU A N 1
ATOM 2765 C CA . GLU A 1 351 ? 12.869 -18.610 -16.562 1.00 85.31 351 GLU A CA 1
ATOM 2766 C C . GLU A 1 351 ? 13.328 -19.236 -17.877 1.00 85.31 351 GLU A C 1
ATOM 2768 O O . GLU A 1 351 ? 13.994 -18.581 -18.681 1.00 85.31 351 GLU A O 1
ATOM 2773 N N . ALA A 1 352 ? 12.979 -20.497 -18.098 1.00 84.44 352 ALA A N 1
ATOM 2774 C CA . ALA A 1 352 ? 13.202 -21.197 -19.352 1.00 84.44 352 ALA A CA 1
ATOM 2775 C C . ALA A 1 352 ? 11.868 -21.743 -19.859 1.00 84.44 352 ALA A C 1
ATOM 2777 O O . ALA A 1 352 ? 11.026 -22.186 -19.078 1.00 84.44 352 ALA A O 1
ATOM 2778 N N . GLY A 1 353 ? 11.657 -21.701 -21.170 1.00 80.75 353 GLY A N 1
ATOM 2779 C CA . GLY A 1 353 ? 10.407 -22.184 -21.733 1.00 80.75 353 GLY A CA 1
ATOM 2780 C C . GLY A 1 353 ? 10.476 -22.555 -23.202 1.00 80.75 353 GLY A C 1
ATOM 2781 O O . GLY A 1 353 ? 11.340 -22.104 -23.959 1.00 80.75 353 GLY A O 1
ATOM 2782 N N . LEU A 1 354 ? 9.520 -23.390 -23.593 1.00 80.69 354 LEU A N 1
ATOM 2783 C CA . LEU A 1 354 ? 9.265 -23.837 -24.954 1.00 80.69 354 LEU A CA 1
ATOM 2784 C C . LEU A 1 354 ? 7.835 -23.458 -25.317 1.00 80.69 354 LEU A C 1
ATOM 2786 O O . LEU A 1 354 ? 6.893 -23.813 -24.614 1.00 80.69 354 LEU A O 1
ATOM 2790 N N . SER A 1 355 ? 7.666 -22.764 -26.439 1.00 78.38 355 SER A N 1
ATOM 2791 C CA . SER A 1 355 ? 6.342 -22.399 -26.946 1.00 78.38 355 SER A CA 1
ATOM 2792 C C . SER A 1 355 ? 6.174 -22.814 -28.405 1.00 78.38 355 SER A C 1
ATOM 2794 O O . SER A 1 355 ? 7.041 -22.549 -29.239 1.00 78.38 355 SER A O 1
ATOM 2796 N N . ALA A 1 356 ? 5.047 -23.451 -28.725 1.00 77.94 356 ALA A N 1
ATOM 2797 C CA . ALA A 1 356 ? 4.669 -23.857 -30.076 1.00 77.94 356 ALA A CA 1
ATOM 2798 C C . ALA A 1 356 ? 3.206 -23.469 -30.337 1.00 77.94 356 ALA A C 1
ATOM 2800 O O . ALA A 1 356 ? 2.270 -24.180 -29.969 1.00 77.94 356 ALA A O 1
ATOM 2801 N N . LYS A 1 357 ? 3.001 -22.315 -30.990 1.00 71.19 357 LYS A N 1
ATOM 2802 C CA . LYS A 1 357 ? 1.671 -21.698 -31.166 1.00 71.19 357 LYS A CA 1
ATOM 2803 C C . LYS A 1 357 ? 0.642 -22.601 -31.855 1.00 71.19 357 LYS A C 1
ATOM 2805 O O . LYS A 1 357 ? -0.524 -22.545 -31.490 1.00 71.19 357 LYS A O 1
ATOM 2810 N N . LYS A 1 358 ? 1.048 -23.414 -32.838 1.00 69.19 358 LYS A N 1
ATOM 2811 C CA . LYS A 1 358 ? 0.131 -24.317 -33.561 1.00 69.19 358 LYS A CA 1
ATOM 2812 C C . LYS A 1 358 ? -0.243 -25.574 -32.773 1.00 69.19 358 LYS A C 1
ATOM 2814 O O . LYS A 1 358 ? -1.272 -26.169 -33.059 1.00 69.19 358 LYS A O 1
ATOM 2819 N N . LEU A 1 359 ? 0.578 -25.962 -31.797 1.00 68.94 359 LEU A N 1
ATOM 2820 C CA . LEU A 1 359 ? 0.362 -27.146 -30.960 1.00 68.94 359 LEU A CA 1
ATOM 2821 C C . LEU A 1 359 ? -0.305 -26.805 -29.620 1.00 68.94 359 LEU A C 1
ATOM 2823 O O . LEU A 1 359 ? -0.509 -27.695 -28.804 1.00 68.94 359 LEU A O 1
ATOM 2827 N N . GLY A 1 360 ? -0.608 -25.525 -29.365 1.00 71.12 360 GLY A N 1
ATOM 2828 C CA . GLY A 1 360 ? -1.141 -25.073 -28.076 1.00 71.12 360 GLY A CA 1
ATOM 2829 C C . GLY A 1 360 ? -0.194 -25.322 -26.895 1.00 71.12 360 GLY A C 1
ATOM 2830 O O . GLY A 1 360 ? -0.638 -25.323 -25.753 1.00 71.12 360 GLY A O 1
ATOM 2831 N N . LEU A 1 361 ? 1.095 -25.557 -27.163 1.00 71.75 361 LEU A N 1
ATOM 2832 C CA . LEU A 1 361 ? 2.080 -25.943 -26.159 1.00 71.75 361 LEU A CA 1
ATOM 2833 C C . LEU A 1 361 ? 2.825 -24.704 -25.660 1.00 71.75 361 LEU A C 1
ATOM 2835 O O . LEU A 1 361 ? 3.418 -23.969 -26.452 1.00 71.75 361 LEU A O 1
ATOM 2839 N N . ASP A 1 362 ? 2.787 -24.491 -24.349 1.00 80.00 362 ASP A N 1
ATOM 2840 C CA . ASP A 1 362 ? 3.491 -23.419 -23.648 1.00 80.00 362 ASP A CA 1
ATOM 2841 C C . ASP A 1 362 ? 4.039 -23.984 -22.334 1.00 80.00 362 ASP A C 1
ATOM 2843 O O . ASP A 1 362 ? 3.381 -23.960 -21.295 1.00 80.00 362 ASP A O 1
ATOM 2847 N N . LEU A 1 363 ? 5.222 -24.593 -22.414 1.00 79.62 363 LEU A N 1
ATOM 2848 C CA . LEU A 1 363 ? 5.922 -25.144 -21.261 1.00 79.62 363 LEU A CA 1
ATOM 2849 C C . LEU A 1 363 ? 6.839 -24.068 -20.703 1.00 79.62 363 LEU A C 1
ATOM 2851 O O . LEU A 1 363 ? 7.701 -23.551 -21.415 1.00 79.62 363 LEU A O 1
ATOM 2855 N N . LYS A 1 364 ? 6.653 -23.744 -19.428 1.00 83.06 364 LYS A N 1
ATOM 2856 C CA . LYS A 1 364 ? 7.445 -22.744 -18.722 1.00 83.06 364 LYS A CA 1
ATOM 2857 C C . LYS A 1 364 ? 7.880 -23.308 -17.391 1.00 83.06 364 LYS A C 1
ATOM 2859 O O . LYS A 1 364 ? 7.061 -23.851 -16.656 1.00 83.06 364 LYS A O 1
ATOM 2864 N N . GLU A 1 365 ? 9.152 -23.130 -17.089 1.00 81.75 365 GLU A N 1
ATOM 2865 C CA . GLU A 1 365 ? 9.711 -23.414 -15.783 1.00 81.75 365 GLU A CA 1
ATOM 2866 C C . GLU A 1 365 ? 10.462 -22.175 -15.313 1.00 81.75 365 GLU A C 1
ATOM 2868 O O . GLU A 1 365 ? 11.288 -21.603 -16.034 1.00 81.75 365 GLU A O 1
ATOM 2873 N N . ASP A 1 366 ? 10.152 -21.728 -14.105 1.00 84.44 366 ASP A N 1
ATOM 2874 C CA . ASP A 1 366 ? 10.811 -20.598 -13.495 1.00 84.44 366 ASP A CA 1
ATOM 2875 C C . ASP A 1 366 ? 11.426 -20.967 -12.151 1.00 84.44 366 ASP A C 1
ATOM 2877 O O . ASP A 1 366 ? 10.894 -21.738 -11.358 1.00 84.44 366 ASP A O 1
ATOM 2881 N N . LYS A 1 367 ? 12.600 -20.397 -11.896 1.00 80.62 367 LYS A N 1
ATOM 2882 C CA . LYS A 1 367 ? 13.342 -20.610 -10.665 1.00 80.62 367 LYS A CA 1
ATOM 2883 C C . LYS A 1 367 ? 13.816 -19.281 -10.114 1.00 80.62 367 LYS A C 1
ATOM 2885 O O . LYS A 1 367 ? 14.546 -18.526 -10.762 1.00 80.62 367 LYS A O 1
ATOM 2890 N N . VAL A 1 368 ? 13.420 -19.011 -8.878 1.00 80.69 368 VAL A N 1
ATOM 2891 C CA . VAL A 1 368 ? 13.958 -17.907 -8.088 1.00 80.69 368 VAL A CA 1
ATOM 2892 C C . VAL A 1 368 ? 15.242 -18.400 -7.428 1.00 80.69 368 VAL A C 1
ATOM 2894 O O . VAL A 1 368 ? 15.212 -19.306 -6.602 1.00 80.69 368 VAL A O 1
ATOM 2897 N N . ILE A 1 369 ? 16.378 -17.837 -7.838 1.00 78.75 369 ILE A N 1
ATOM 2898 C CA . ILE A 1 369 ? 17.701 -18.199 -7.309 1.00 78.75 369 ILE A CA 1
ATOM 2899 C C . ILE A 1 369 ? 17.966 -17.421 -6.023 1.00 78.75 369 ILE A C 1
ATOM 2901 O O . ILE A 1 369 ? 18.437 -17.975 -5.033 1.00 78.75 369 ILE A O 1
ATOM 2905 N N . VAL A 1 370 ? 17.647 -16.127 -6.039 1.00 77.69 370 VAL A N 1
ATOM 2906 C CA . VAL A 1 370 ? 17.803 -15.231 -4.894 1.00 77.69 370 VAL A CA 1
ATOM 2907 C C . VAL A 1 370 ? 16.547 -14.389 -4.777 1.00 77.69 370 VAL A C 1
ATOM 2909 O O . VAL A 1 370 ? 16.121 -13.782 -5.754 1.00 77.69 370 VAL A O 1
ATOM 2912 N N . ASN A 1 371 ? 15.983 -14.334 -3.578 1.00 86.69 371 ASN A N 1
ATOM 2913 C CA . ASN A 1 371 ? 14.995 -13.343 -3.185 1.00 86.69 371 ASN A CA 1
ATOM 2914 C C . ASN A 1 371 ? 15.307 -12.955 -1.743 1.00 86.69 371 ASN A C 1
ATOM 2916 O O . ASN A 1 371 ? 15.059 -13.736 -0.824 1.00 86.69 371 ASN A O 1
ATOM 2920 N N . LYS A 1 372 ? 15.963 -11.811 -1.564 1.00 78.75 372 LYS A N 1
ATOM 2921 C CA . LYS A 1 372 ? 16.382 -11.329 -0.249 1.00 78.75 372 LYS A CA 1
ATOM 2922 C C . LYS A 1 372 ? 16.015 -9.867 -0.083 1.00 78.75 372 LYS A C 1
ATOM 2924 O O . LYS A 1 372 ? 16.215 -9.068 -0.997 1.00 78.75 372 LYS A O 1
ATOM 2929 N N . SER A 1 373 ? 15.560 -9.547 1.119 1.00 83.88 373 SER A N 1
ATOM 2930 C CA . SER A 1 373 ? 15.371 -8.181 1.588 1.00 83.88 373 SER A CA 1
ATOM 2931 C C . SER A 1 373 ? 16.366 -7.896 2.705 1.00 83.88 373 SER A C 1
ATOM 2933 O O . SER A 1 373 ? 16.653 -8.768 3.527 1.00 83.88 373 SER A O 1
ATOM 2935 N N . TYR A 1 374 ? 16.900 -6.684 2.713 1.00 80.06 374 TYR A N 1
ATOM 2936 C CA . TYR A 1 374 ? 17.864 -6.194 3.684 1.00 80.06 374 TYR A CA 1
ATOM 2937 C C . TYR A 1 374 ? 17.329 -4.907 4.291 1.00 80.06 374 TYR A C 1
ATOM 2939 O O . TYR A 1 374 ? 16.982 -3.982 3.561 1.00 80.06 374 TYR A O 1
ATOM 2947 N N . THR A 1 375 ? 17.313 -4.829 5.614 1.00 85.94 375 THR A N 1
ATOM 2948 C CA . THR A 1 375 ? 17.033 -3.582 6.322 1.00 85.94 375 THR A CA 1
ATOM 2949 C C . THR A 1 375 ? 18.353 -2.873 6.584 1.00 85.94 375 THR A C 1
ATOM 2951 O O . THR A 1 375 ? 19.199 -3.381 7.315 1.00 85.94 375 THR A O 1
ATOM 2954 N N . PHE A 1 376 ? 18.555 -1.715 5.956 1.00 80.50 376 PHE A N 1
ATOM 2955 C CA . PHE A 1 376 ? 19.730 -0.871 6.198 1.00 80.50 376 PHE A CA 1
ATOM 2956 C C . PHE A 1 376 ? 19.531 0.045 7.402 1.00 80.50 376 PHE A C 1
ATOM 2958 O O . PHE A 1 376 ? 20.499 0.454 8.040 1.00 80.50 376 PHE A O 1
ATOM 2965 N N . TRP A 1 377 ? 18.275 0.381 7.693 1.00 83.88 377 TRP A N 1
ATOM 2966 C CA . TRP A 1 377 ? 17.901 1.205 8.826 1.00 83.88 377 TRP A CA 1
ATOM 2967 C C . TRP A 1 377 ? 16.458 0.931 9.235 1.00 83.88 377 TRP A C 1
ATOM 2969 O O . TRP A 1 377 ? 15.574 0.942 8.382 1.00 83.88 377 TRP A O 1
ATOM 2979 N N . ASP A 1 378 ? 16.220 0.718 10.529 1.00 85.31 378 ASP A N 1
ATOM 2980 C CA . ASP A 1 378 ? 14.931 0.235 11.047 1.00 85.31 378 ASP A CA 1
ATOM 2981 C C . ASP A 1 378 ? 13.802 1.276 11.010 1.00 85.31 378 ASP A C 1
ATOM 2983 O O . ASP A 1 378 ? 12.628 0.930 11.147 1.00 85.31 378 ASP A O 1
ATOM 2987 N N . GLY A 1 379 ? 14.133 2.546 10.774 1.00 87.56 379 GLY A N 1
ATOM 2988 C CA . GLY A 1 379 ? 13.174 3.632 10.915 1.00 87.56 379 GLY A CA 1
ATOM 2989 C C . GLY A 1 379 ? 12.964 4.038 12.368 1.00 87.56 379 GLY A C 1
ATOM 2990 O O . GLY A 1 379 ? 13.476 3.422 13.305 1.00 87.56 379 GLY A O 1
ATOM 2991 N N . PHE A 1 380 ? 12.204 5.109 12.570 1.00 90.06 380 PHE A N 1
ATOM 2992 C CA . PHE A 1 380 ? 11.693 5.466 13.890 1.00 90.06 380 PHE A CA 1
ATOM 2993 C C . PHE A 1 380 ? 10.460 6.364 13.794 1.00 90.06 380 PHE A C 1
ATOM 2995 O O . PHE A 1 380 ? 10.275 7.132 12.848 1.00 90.06 380 PHE A O 1
ATOM 3002 N N . ASP A 1 381 ? 9.633 6.275 14.831 1.00 90.88 381 ASP A N 1
ATOM 3003 C CA . ASP A 1 381 ? 8.456 7.112 15.040 1.00 90.88 381 ASP A CA 1
ATOM 3004 C C . ASP A 1 381 ? 8.858 8.313 15.907 1.00 90.88 381 ASP A C 1
ATOM 3006 O O . ASP A 1 381 ? 9.188 8.168 17.090 1.00 90.88 381 ASP A O 1
ATOM 3010 N N . VAL A 1 382 ? 8.881 9.500 15.297 1.00 88.38 382 VAL A N 1
ATOM 3011 C CA . VAL A 1 382 ? 9.303 10.754 15.942 1.00 88.38 382 VAL A CA 1
ATOM 3012 C C . VAL A 1 382 ? 8.399 11.071 17.129 1.00 88.38 382 VAL A C 1
ATOM 3014 O O . VAL A 1 382 ? 8.875 11.510 18.175 1.00 88.38 382 VAL A O 1
ATOM 3017 N N . ILE A 1 383 ? 7.099 10.820 16.977 1.00 88.44 383 ILE A N 1
ATOM 3018 C CA . ILE A 1 383 ? 6.089 11.124 17.984 1.00 88.44 383 ILE A CA 1
ATOM 3019 C C . ILE A 1 383 ? 6.266 10.205 19.192 1.00 88.44 383 ILE A C 1
ATOM 3021 O O . ILE A 1 383 ? 6.346 10.691 20.317 1.00 88.44 383 ILE A O 1
ATOM 3025 N N . LYS A 1 384 ? 6.442 8.897 18.982 1.00 89.50 384 LYS A N 1
ATOM 3026 C CA . LYS A 1 384 ? 6.734 7.960 20.082 1.00 89.50 384 LYS A CA 1
ATOM 3027 C C . LYS A 1 384 ? 8.044 8.283 20.798 1.00 89.50 384 LYS A C 1
ATOM 3029 O O . LYS A 1 384 ? 8.109 8.161 22.020 1.00 89.50 384 LYS A O 1
ATOM 3034 N N . GLN A 1 385 ? 9.088 8.681 20.068 1.00 88.38 385 GLN A N 1
ATOM 3035 C CA . GLN A 1 385 ? 10.353 9.086 20.692 1.00 88.38 385 GLN A CA 1
ATOM 3036 C C . GLN A 1 385 ? 10.177 10.357 21.529 1.00 88.38 385 GLN A C 1
ATOM 3038 O O . GLN A 1 385 ? 10.652 10.406 22.660 1.00 88.38 385 GLN A O 1
ATOM 3043 N N . PHE A 1 386 ? 9.431 11.346 21.030 1.00 86.75 386 PHE A N 1
ATOM 3044 C CA . PHE A 1 386 ? 9.103 12.551 21.789 1.00 86.75 386 PHE A CA 1
ATOM 3045 C C . PHE A 1 386 ? 8.342 12.230 23.085 1.00 86.75 386 PHE A C 1
ATOM 3047 O O . PHE A 1 386 ? 8.720 12.725 24.147 1.00 86.75 386 PHE A O 1
ATOM 3054 N N . GLU A 1 387 ? 7.320 11.370 23.030 1.00 90.50 387 GLU A N 1
ATOM 3055 C CA . GLU A 1 387 ? 6.567 10.935 24.219 1.00 90.50 387 GLU A CA 1
ATOM 3056 C C . GLU A 1 387 ? 7.476 10.220 25.225 1.00 90.50 387 GLU A C 1
ATOM 3058 O O . GLU A 1 387 ? 7.424 10.493 26.423 1.00 90.50 387 GLU A O 1
ATOM 3063 N N . LYS A 1 388 ? 8.367 9.348 24.738 1.00 91.56 388 LYS A N 1
ATOM 3064 C CA . LYS A 1 388 ? 9.323 8.621 25.580 1.00 91.56 388 LYS A CA 1
ATOM 3065 C C . LYS A 1 388 ? 10.334 9.549 26.258 1.00 91.56 388 LYS A C 1
ATOM 3067 O O . LYS A 1 388 ? 10.677 9.322 27.414 1.00 91.56 388 LYS A O 1
ATOM 3072 N N . THR A 1 389 ? 10.832 10.564 25.553 1.00 90.12 389 THR A N 1
ATOM 3073 C CA . THR A 1 389 ? 11.845 11.491 26.080 1.00 90.12 389 THR A CA 1
ATOM 3074 C C . THR A 1 389 ? 11.247 12.543 27.006 1.00 90.12 389 THR A C 1
ATOM 3076 O O . THR A 1 389 ? 11.864 12.894 28.006 1.00 90.12 389 THR A O 1
ATOM 3079 N N . THR A 1 390 ? 10.066 13.067 26.677 1.00 90.12 390 THR A N 1
ATOM 3080 C CA . THR A 1 390 ? 9.467 14.190 27.412 1.00 90.12 390 THR A CA 1
ATOM 3081 C C . THR A 1 390 ? 8.457 13.757 28.472 1.00 90.12 390 THR A C 1
ATOM 3083 O O . THR A 1 390 ? 8.160 14.533 29.375 1.00 90.12 390 THR A O 1
ATOM 3086 N N . GLY A 1 391 ? 7.919 12.536 28.372 1.00 87.12 391 GLY A N 1
ATOM 3087 C CA . GLY A 1 391 ? 6.847 12.028 29.231 1.00 87.12 391 GLY A CA 1
ATOM 3088 C C . GLY A 1 391 ? 5.459 12.600 28.918 1.00 87.12 391 GLY A C 1
ATOM 3089 O O . GLY A 1 391 ? 4.483 12.189 29.544 1.00 87.12 391 GLY A O 1
ATOM 3090 N N . TYR A 1 392 ? 5.342 13.526 27.960 1.00 85.25 392 TYR A N 1
ATOM 3091 C CA . TYR A 1 392 ? 4.063 14.111 27.561 1.00 85.25 392 TYR A CA 1
ATOM 3092 C C . TYR A 1 392 ? 3.396 13.285 26.470 1.00 85.25 392 TYR A C 1
ATOM 3094 O O . TYR A 1 392 ? 4.038 12.922 25.491 1.00 85.25 392 TYR A O 1
ATOM 3102 N N . SER A 1 393 ? 2.091 13.050 26.611 1.00 86.25 393 SER A N 1
ATOM 3103 C CA . SER A 1 393 ? 1.265 12.466 25.552 1.00 86.25 393 SER A CA 1
ATOM 3104 C C . SER A 1 393 ? 1.044 13.476 24.428 1.00 86.25 393 SER A C 1
ATOM 3106 O O . SER A 1 393 ? 0.733 14.639 24.679 1.00 86.25 393 SER A O 1
ATOM 3108 N N . THR A 1 394 ? 1.153 13.016 23.185 1.00 86.31 394 THR A N 1
ATOM 3109 C CA . THR A 1 394 ? 0.874 13.822 21.984 1.00 86.31 394 THR A CA 1
ATOM 3110 C C . THR A 1 394 ? -0.572 13.707 21.504 1.00 86.31 394 THR A C 1
ATOM 3112 O O . THR A 1 394 ? -0.933 14.289 20.480 1.00 86.31 394 THR A O 1
ATOM 3115 N N . ASN A 1 395 ? -1.420 12.985 22.244 1.00 87.75 395 ASN A N 1
ATOM 3116 C CA . ASN A 1 395 ? -2.858 12.967 21.997 1.00 87.75 395 ASN A CA 1
ATOM 3117 C C . ASN A 1 395 ? -3.473 14.293 22.447 1.00 87.75 395 ASN A C 1
ATOM 3119 O O . ASN A 1 395 ? -3.523 14.599 23.638 1.00 87.75 395 ASN A O 1
ATOM 3123 N N . ILE A 1 396 ? -3.975 15.060 21.486 1.00 88.06 396 ILE A N 1
ATOM 3124 C CA . ILE A 1 396 ? -4.653 16.329 21.728 1.00 88.06 396 ILE A CA 1
ATOM 3125 C C . ILE A 1 396 ? -6.145 16.038 21.839 1.00 88.06 396 ILE A C 1
ATOM 3127 O O . ILE A 1 396 ? -6.758 15.606 20.864 1.00 88.06 396 ILE A O 1
ATOM 3131 N N . ASN A 1 397 ? -6.735 16.260 23.015 1.00 90.25 397 ASN A N 1
ATOM 3132 C CA . ASN A 1 397 ? -8.182 16.142 23.162 1.00 90.25 397 ASN A CA 1
ATOM 3133 C C . ASN A 1 397 ? -8.875 17.326 22.476 1.00 90.25 397 ASN A C 1
ATOM 3135 O O . ASN A 1 397 ? -8.577 18.477 22.791 1.00 90.25 397 ASN A O 1
ATOM 3139 N N . LEU A 1 398 ? -9.777 17.040 21.542 1.00 87.12 398 LEU A N 1
ATOM 3140 C CA . LEU A 1 398 ? -10.563 18.035 20.814 1.00 87.12 398 LEU A CA 1
ATOM 3141 C C . LEU A 1 398 ? -11.948 18.247 21.431 1.00 87.12 398 LEU A C 1
ATOM 3143 O O . LEU A 1 398 ? -12.484 19.349 21.316 1.00 87.12 398 LEU A O 1
ATOM 3147 N N . ILE A 1 399 ? -12.530 17.202 22.035 1.00 79.25 399 ILE A N 1
ATOM 3148 C CA . ILE A 1 399 ? -13.860 17.210 22.669 1.00 79.25 399 ILE A CA 1
ATOM 3149 C C . ILE A 1 399 ? -13.796 16.485 24.006 1.00 79.25 399 ILE A C 1
ATOM 3151 O O . ILE A 1 399 ? -13.197 15.386 24.044 1.00 79.25 399 ILE A O 1
#